Protein AF-A0A951XDS5-F1 (afdb_monomer_lite)

Structure (mmCIF, N/CA/C/O backbone):
data_AF-A0A951XDS5-F1
#
_entry.id   AF-A0A951XDS5-F1
#
loop_
_atom_site.group_PDB
_atom_site.id
_atom_site.type_symbol
_atom_site.label_atom_id
_atom_site.label_alt_id
_atom_site.label_comp_id
_atom_site.label_asym_id
_atom_site.label_entity_id
_atom_site.label_seq_id
_atom_site.pdbx_PDB_ins_code
_atom_site.Cartn_x
_atom_site.Cartn_y
_atom_site.Cartn_z
_atom_site.occupancy
_atom_site.B_iso_or_equiv
_atom_site.auth_seq_id
_atom_site.auth_comp_id
_atom_site.auth_asym_id
_atom_site.auth_atom_id
_atom_site.pdbx_PDB_model_num
ATOM 1 N N . LYS A 1 1 ? 7.121 -29.471 -2.967 1.00 62.72 1 LYS A N 1
ATOM 2 C CA . LYS A 1 1 ? 6.133 -29.014 -3.973 1.00 62.72 1 LYS A CA 1
ATOM 3 C C . LYS A 1 1 ? 5.813 -30.181 -4.904 1.00 62.72 1 LYS A C 1
ATOM 5 O O . LYS A 1 1 ? 6.744 -30.885 -5.277 1.00 62.72 1 LYS A O 1
ATOM 10 N N . LYS A 1 2 ? 4.542 -30.448 -5.220 1.00 68.50 2 LYS A N 1
ATOM 11 C CA . LYS A 1 2 ? 4.150 -31.435 -6.241 1.00 68.50 2 LYS A CA 1
ATOM 12 C C . LYS A 1 2 ? 3.128 -30.776 -7.158 1.00 68.50 2 LYS A C 1
ATOM 14 O O . LYS A 1 2 ? 2.185 -30.179 -6.653 1.00 68.50 2 LYS A O 1
ATOM 19 N N . ILE A 1 3 ? 3.347 -30.863 -8.464 1.00 69.12 3 ILE A N 1
ATOM 20 C CA . ILE A 1 3 ? 2.417 -30.371 -9.483 1.00 69.12 3 ILE A CA 1
ATOM 21 C C . ILE A 1 3 ? 1.592 -31.568 -9.952 1.00 69.12 3 ILE A C 1
ATOM 23 O O . ILE A 1 3 ? 2.131 -32.660 -10.145 1.00 69.12 3 ILE A O 1
ATOM 27 N N . GLN A 1 4 ? 0.289 -31.367 -10.095 1.00 75.44 4 GLN A N 1
ATOM 28 C CA . GLN A 1 4 ? -0.625 -32.335 -10.683 1.00 75.44 4 GLN A CA 1
ATOM 29 C C . GLN A 1 4 ? -1.097 -31.795 -12.033 1.00 75.44 4 GLN A C 1
ATOM 31 O O . GLN A 1 4 ? -1.441 -30.621 -12.134 1.00 75.44 4 GLN A O 1
ATOM 36 N N . HIS A 1 5 ? -1.135 -32.652 -13.051 1.00 74.00 5 HIS A N 1
ATOM 37 C CA . HIS A 1 5 ? -1.707 -32.336 -14.356 1.00 74.00 5 HIS A CA 1
ATOM 38 C C . HIS A 1 5 ? -2.723 -33.417 -14.715 1.00 74.00 5 HIS A C 1
ATOM 40 O O . HIS A 1 5 ? -2.427 -34.601 -14.584 1.00 74.00 5 HIS A O 1
ATOM 46 N N . THR A 1 6 ? -3.908 -33.036 -15.186 1.00 74.25 6 THR A N 1
ATOM 47 C CA . THR A 1 6 ? -5.009 -33.979 -15.457 1.00 74.25 6 THR A CA 1
ATOM 48 C C . THR A 1 6 ? -4.661 -35.043 -16.501 1.00 74.25 6 THR A C 1
ATOM 50 O O . THR A 1 6 ? -5.241 -36.127 -16.479 1.00 74.25 6 THR A O 1
ATOM 53 N N . GLU A 1 7 ? -3.693 -34.760 -17.372 1.00 72.00 7 GLU A N 1
ATOM 54 C CA . GLU A 1 7 ? -3.224 -35.668 -18.429 1.00 72.00 7 GLU A CA 1
ATOM 55 C C . GLU A 1 7 ? -1.904 -36.407 -18.109 1.00 72.00 7 GLU A C 1
ATOM 57 O O . GLU A 1 7 ? -1.454 -37.214 -18.922 1.00 72.00 7 GLU A O 1
ATOM 62 N N . VAL A 1 8 ? -1.262 -36.163 -16.953 1.00 66.81 8 VAL A N 1
ATOM 63 C CA . VAL A 1 8 ? 0.070 -36.723 -16.616 1.00 66.81 8 VAL A CA 1
ATOM 64 C C . VAL A 1 8 ? 0.101 -37.268 -15.170 1.00 66.81 8 VAL A C 1
ATOM 66 O O . VAL A 1 8 ? -0.601 -36.783 -14.290 1.00 66.81 8 VAL A O 1
ATOM 69 N N . GLU A 1 9 ? 0.914 -38.296 -14.889 1.00 60.03 9 GLU A N 1
ATOM 70 C CA . GLU A 1 9 ? 1.200 -38.808 -13.525 1.00 60.03 9 GLU A CA 1
ATOM 71 C C . GLU A 1 9 ? 0.003 -39.339 -12.695 1.00 60.03 9 GLU A C 1
ATOM 73 O O . GLU A 1 9 ? -0.007 -39.262 -11.463 1.00 60.03 9 GLU A O 1
ATOM 78 N N . SER A 1 10 ? -1.013 -39.934 -13.335 1.00 66.69 10 SER A N 1
ATOM 79 C CA . SER A 1 10 ? -2.149 -40.609 -12.661 1.00 66.69 10 SER A CA 1
ATOM 80 C C . SER A 1 10 ? -2.890 -39.766 -11.602 1.00 66.69 10 SER A C 1
ATOM 82 O O . SER A 1 10 ? -3.563 -40.332 -10.741 1.00 66.69 10 SER A O 1
ATOM 84 N N . ASN A 1 11 ? -2.770 -38.431 -11.633 1.00 65.12 11 ASN A N 1
ATOM 85 C CA . ASN A 1 11 ? -3.372 -37.515 -10.655 1.00 65.12 11 ASN A CA 1
ATOM 86 C C . ASN A 1 11 ? -3.005 -37.776 -9.174 1.00 65.12 11 ASN A C 1
ATOM 88 O O . ASN A 1 11 ? -3.747 -37.398 -8.267 1.00 65.12 11 ASN A O 1
ATOM 92 N N . ALA A 1 12 ? -1.873 -38.425 -8.884 1.00 70.56 12 ALA A N 1
ATOM 93 C CA . ALA A 1 12 ? -1.546 -38.798 -7.507 1.00 70.56 12 ALA A CA 1
ATOM 94 C C . ALA A 1 12 ? -0.953 -37.619 -6.708 1.00 70.56 12 ALA A C 1
ATOM 96 O O . ALA A 1 12 ? 0.205 -37.251 -6.912 1.00 70.56 12 ALA A O 1
ATOM 97 N N . LEU A 1 13 ? -1.683 -37.079 -5.729 1.00 74.19 13 LEU A N 1
ATOM 98 C CA . LEU A 1 13 ? -1.154 -36.166 -4.702 1.00 74.19 13 LEU A CA 1
ATOM 99 C C . LEU A 1 13 ? -0.775 -36.921 -3.413 1.00 74.19 13 LEU A C 1
ATOM 101 O O . LEU A 1 13 ? -1.291 -38.014 -3.168 1.00 74.19 13 LEU A O 1
ATOM 105 N N . PRO A 1 14 ? 0.149 -36.387 -2.586 1.00 79.75 14 PRO A N 1
ATOM 106 C CA . PRO A 1 14 ? 0.391 -36.933 -1.254 1.00 79.75 14 PRO A CA 1
ATOM 107 C C . PRO A 1 14 ? -0.888 -36.875 -0.396 1.00 79.75 14 PRO A C 1
ATOM 109 O O . PRO A 1 14 ? -1.769 -36.062 -0.660 1.00 79.75 14 PRO A O 1
ATOM 112 N N . PRO A 1 15 ? -0.998 -37.701 0.658 1.00 77.75 15 PRO A N 1
ATOM 113 C CA . PRO A 1 15 ? -2.200 -37.761 1.494 1.00 77.75 15 PRO A CA 1
ATOM 114 C C . PRO A 1 15 ? -2.493 -36.464 2.267 1.00 77.75 15 PRO A C 1
ATOM 116 O O . PRO A 1 15 ? -3.627 -36.258 2.687 1.00 77.75 15 PRO A O 1
ATOM 119 N N . ALA A 1 16 ? -1.495 -35.593 2.447 1.00 81.44 16 ALA A N 1
ATOM 120 C CA . ALA A 1 16 ? -1.652 -34.258 3.012 1.00 81.44 16 ALA A CA 1
ATOM 121 C C . ALA A 1 16 ? -0.987 -33.231 2.089 1.00 81.44 16 ALA A C 1
ATOM 123 O O . ALA A 1 16 ? 0.190 -33.366 1.744 1.00 81.44 16 ALA A O 1
ATOM 124 N N . TYR A 1 17 ? -1.751 -32.219 1.690 1.00 82.94 17 TYR A N 1
ATOM 125 C CA . TYR A 1 17 ? -1.301 -31.096 0.876 1.00 82.94 17 TYR A CA 1
ATOM 126 C C . TYR A 1 17 ? -2.189 -29.876 1.144 1.00 82.94 17 TYR A C 1
ATOM 128 O O . TYR A 1 17 ? -3.324 -30.018 1.596 1.00 82.94 17 TYR A O 1
ATOM 136 N N . THR A 1 18 ? -1.668 -28.695 0.821 1.00 85.06 18 THR A N 1
ATOM 137 C CA . THR A 1 18 ? -2.432 -27.446 0.738 1.00 85.06 18 THR A CA 1
ATOM 138 C C . THR A 1 18 ? -2.433 -27.000 -0.715 1.00 85.06 18 THR A C 1
ATOM 140 O O . THR A 1 18 ? -1.373 -26.954 -1.343 1.00 85.06 18 THR A O 1
ATOM 143 N N . THR A 1 19 ? -3.605 -26.682 -1.257 1.00 88.69 19 THR A N 1
ATOM 144 C CA . THR A 1 19 ? -3.716 -26.129 -2.608 1.00 88.69 19 THR A CA 1
ATOM 145 C C . THR A 1 19 ? -3.345 -24.651 -2.596 1.00 88.69 19 THR A C 1
ATOM 147 O O . THR A 1 19 ? -4.072 -23.833 -2.037 1.00 88.69 19 THR A O 1
ATOM 150 N N . VAL A 1 20 ? -2.226 -24.327 -3.241 1.00 91.75 20 VAL A N 1
ATOM 151 C CA . VAL A 1 20 ? -1.758 -22.949 -3.448 1.00 91.75 20 VAL A CA 1
ATOM 152 C C . VAL A 1 20 ? -2.504 -22.311 -4.622 1.00 91.75 20 VAL A C 1
ATOM 154 O O . VAL A 1 20 ? -3.075 -21.229 -4.483 1.00 91.75 20 VAL A O 1
ATOM 157 N N . SER A 1 21 ? -2.560 -23.011 -5.757 1.00 93.00 21 SER A N 1
ATOM 158 C CA . SER A 1 21 ? -3.303 -22.592 -6.942 1.00 93.00 21 SER A CA 1
ATOM 159 C C . SER A 1 21 ? -3.848 -23.772 -7.743 1.00 93.00 21 SER A C 1
ATOM 161 O O . SER A 1 21 ? -3.335 -24.889 -7.672 1.00 93.00 21 SER A O 1
ATOM 163 N N . GLU A 1 22 ? -4.905 -23.507 -8.506 1.00 92.44 22 GLU A N 1
ATOM 164 C CA . GLU A 1 22 ? -5.420 -24.378 -9.564 1.00 92.44 22 GLU A CA 1
ATOM 165 C C . GLU A 1 22 ? -5.560 -23.551 -10.841 1.00 92.44 22 GLU A C 1
ATOM 167 O O . GLU A 1 22 ? -6.181 -22.485 -10.816 1.00 92.44 22 GLU A O 1
ATOM 172 N N . ASN A 1 23 ? -4.994 -24.057 -11.936 1.00 92.56 23 ASN A N 1
ATOM 173 C CA . ASN A 1 23 ? -4.964 -23.399 -13.237 1.00 92.56 23 ASN A CA 1
ATOM 174 C C . ASN A 1 23 ? -5.759 -24.219 -14.259 1.00 92.56 23 ASN A C 1
ATOM 176 O O . ASN A 1 23 ? -5.598 -25.436 -14.354 1.00 92.56 23 ASN A O 1
ATOM 180 N N . GLU A 1 24 ? -6.564 -23.535 -15.060 1.00 93.12 24 GLU A N 1
ATOM 181 C CA . GLU A 1 24 ? -7.282 -24.071 -16.211 1.00 93.12 24 GLU A CA 1
ATOM 182 C C . GLU A 1 24 ? -6.789 -23.349 -17.466 1.00 93.12 24 GLU A C 1
ATOM 184 O O . GLU A 1 24 ? -6.635 -22.124 -17.465 1.00 93.12 24 GLU A O 1
ATOM 189 N N . TYR A 1 25 ? -6.550 -24.100 -18.538 1.00 89.56 25 TYR A N 1
ATOM 190 C CA . TYR A 1 25 ? -6.015 -23.585 -19.796 1.00 89.56 25 TYR A CA 1
ATOM 191 C C . TYR A 1 25 ? -7.024 -23.777 -20.928 1.00 89.56 25 TYR A C 1
ATOM 193 O O . TYR A 1 25 ? -7.774 -24.754 -20.948 1.00 89.56 25 TYR A O 1
ATOM 201 N N . ASP A 1 26 ? -7.029 -22.850 -21.883 1.00 88.12 26 ASP A N 1
ATOM 202 C CA . ASP A 1 26 ? -7.839 -22.969 -23.090 1.00 88.12 26 ASP A CA 1
ATOM 203 C C . ASP A 1 26 ? -7.241 -23.974 -24.095 1.00 88.12 26 ASP A C 1
ATOM 205 O O . ASP A 1 26 ? -6.148 -24.514 -23.917 1.00 88.12 26 ASP A O 1
ATOM 209 N N . ALA A 1 27 ? -7.949 -24.212 -25.203 1.00 88.62 27 ALA A N 1
ATOM 210 C CA . ALA A 1 27 ? -7.517 -25.146 -26.247 1.00 88.62 27 ALA A CA 1
ATOM 211 C C . ALA A 1 27 ? -6.203 -24.752 -26.960 1.00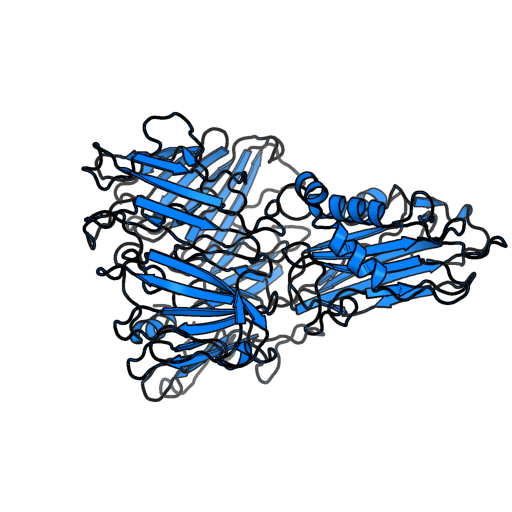 88.62 27 ALA A C 1
ATOM 213 O O . ALA A 1 27 ? -5.670 -25.550 -27.729 1.00 88.62 27 ALA A O 1
ATOM 214 N N . LEU A 1 28 ? -5.696 -23.532 -26.743 1.00 87.12 28 LEU A N 1
ATOM 215 C CA . LEU A 1 28 ? -4.414 -23.045 -27.258 1.00 87.12 28 LEU A CA 1
ATOM 216 C C . LEU A 1 28 ? -3.310 -23.068 -26.185 1.00 87.12 28 LEU A C 1
ATOM 218 O O . LEU A 1 28 ? -2.211 -22.579 -26.442 1.00 87.12 28 LEU A O 1
ATOM 222 N N . GLY A 1 29 ? -3.583 -23.623 -24.998 1.00 86.88 29 GLY A N 1
ATOM 223 C CA . GLY A 1 29 ? -2.634 -23.709 -23.888 1.00 86.88 29 GLY A CA 1
ATOM 224 C C . GLY A 1 29 ? -2.429 -22.389 -23.141 1.00 86.88 29 GLY A C 1
ATOM 225 O O . GLY A 1 29 ? -1.463 -22.257 -22.392 1.00 86.88 29 GLY A O 1
ATOM 226 N N . ARG A 1 30 ? -3.307 -21.398 -23.334 1.00 87.00 30 ARG A N 1
ATOM 227 C CA . ARG A 1 30 ? -3.245 -20.116 -22.615 1.00 87.00 30 ARG A CA 1
ATOM 228 C C . ARG A 1 30 ? -4.033 -20.225 -21.318 1.00 87.00 30 ARG A C 1
ATOM 230 O O . ARG A 1 30 ? -5.071 -20.880 -21.288 1.00 87.00 30 ARG A O 1
ATOM 237 N N . LEU A 1 31 ? -3.557 -19.582 -20.256 1.00 91.69 31 LEU A N 1
ATOM 238 C CA . LEU A 1 31 ? -4.228 -19.607 -18.958 1.00 91.69 31 LEU A CA 1
ATOM 239 C C . LEU A 1 31 ? -5.616 -18.969 -19.066 1.00 91.69 31 LEU A C 1
ATOM 241 O O . LEU A 1 31 ? -5.731 -17.776 -19.295 1.00 91.69 31 LEU A O 1
ATOM 245 N N . GLN A 1 32 ? -6.673 -19.747 -18.881 1.00 93.75 32 GLN A N 1
ATOM 246 C CA . GLN A 1 32 ? -8.052 -19.272 -18.963 1.00 93.75 32 GLN A CA 1
ATOM 247 C C . GLN A 1 32 ? -8.579 -18.841 -17.594 1.00 93.75 32 GLN A C 1
ATOM 249 O O . GLN A 1 32 ? -9.245 -17.811 -17.468 1.00 93.75 32 GLN A O 1
ATOM 254 N N . LYS A 1 33 ? -8.290 -19.633 -16.562 1.00 94.56 33 LYS A N 1
ATOM 255 C CA . LYS A 1 33 ? -8.755 -19.392 -15.199 1.00 94.56 33 LYS A CA 1
ATOM 256 C C . LYS A 1 33 ? -7.715 -19.865 -14.197 1.00 94.56 33 LYS A C 1
ATOM 258 O O . LYS A 1 33 ? -7.054 -20.877 -14.394 1.00 94.56 33 LYS A O 1
ATOM 263 N N . LYS A 1 34 ? -7.592 -19.125 -13.105 1.00 94.50 34 LYS A N 1
ATOM 264 C CA . LYS A 1 34 ? -6.721 -19.429 -11.979 1.00 94.50 34 LYS A CA 1
ATOM 265 C C . LYS A 1 34 ? -7.459 -19.162 -10.684 1.00 94.50 34 LYS A C 1
ATOM 267 O O . LYS A 1 34 ? -8.024 -18.087 -10.499 1.00 94.50 34 LYS A O 1
ATOM 272 N N . THR A 1 35 ? -7.437 -20.120 -9.773 1.00 95.31 35 THR A N 1
ATOM 273 C CA . THR A 1 35 ? -7.906 -19.910 -8.403 1.00 95.31 35 THR A CA 1
ATOM 274 C C . THR A 1 35 ? -6.733 -20.026 -7.450 1.00 95.31 35 THR A C 1
ATOM 276 O O . THR A 1 35 ? -5.891 -20.901 -7.630 1.00 95.31 35 THR A O 1
ATOM 279 N N . VAL A 1 36 ? -6.663 -19.162 -6.440 1.00 94.81 36 VAL A N 1
ATOM 280 C CA . VAL A 1 36 ? -5.570 -19.161 -5.454 1.00 94.81 36 VAL A CA 1
ATOM 281 C C . VAL A 1 36 ? -6.112 -19.246 -4.037 1.00 94.81 36 VAL A C 1
ATOM 283 O O . VAL A 1 36 ? -7.208 -18.754 -3.750 1.00 94.81 36 VAL A O 1
ATOM 286 N N . GLY A 1 37 ? -5.344 -19.902 -3.170 1.00 93.56 37 GLY A N 1
ATOM 287 C CA . GLY A 1 37 ? -5.638 -20.079 -1.752 1.00 93.56 37 GLY A CA 1
ATOM 288 C C . GLY A 1 37 ? -6.956 -20.778 -1.447 1.00 93.56 37 GLY A C 1
ATOM 289 O O . GLY A 1 37 ? -7.668 -21.244 -2.340 1.00 93.56 37 GLY A O 1
ATOM 290 N N . SER A 1 38 ? -7.277 -20.883 -0.164 1.00 93.12 38 SER A N 1
ATOM 291 C CA . SER A 1 38 ? -8.485 -21.546 0.326 1.00 93.12 38 SER A CA 1
ATOM 292 C C . SER A 1 38 ? -9.103 -20.772 1.488 1.00 93.12 38 SER A C 1
ATOM 294 O O . SER A 1 38 ? -8.428 -20.424 2.453 1.00 93.12 38 SER A O 1
ATOM 296 N N . GLN A 1 39 ? -10.408 -20.529 1.427 1.00 92.06 39 GLN A N 1
ATOM 297 C CA . GLN A 1 39 ? -11.138 -19.860 2.499 1.00 92.06 39 GLN A CA 1
ATOM 298 C C . GLN A 1 39 ? -11.295 -20.773 3.720 1.00 92.06 39 GLN A C 1
ATOM 300 O O . GLN A 1 39 ? -11.503 -21.987 3.600 1.00 92.06 39 GLN A O 1
ATOM 305 N N . LYS A 1 40 ? -11.249 -20.160 4.904 1.00 90.56 40 LYS A N 1
ATOM 306 C CA . LYS A 1 40 ? -11.561 -20.803 6.182 1.00 90.56 40 LYS A CA 1
ATOM 307 C C . LYS A 1 40 ? -12.917 -20.340 6.690 1.00 90.56 40 LYS A C 1
ATOM 309 O O . LYS A 1 40 ? -13.318 -19.202 6.461 1.00 90.56 40 LYS A O 1
ATOM 314 N N . ASN A 1 41 ? -13.609 -21.214 7.409 1.00 87.00 41 ASN A N 1
ATOM 315 C CA . ASN A 1 41 ? -14.795 -20.851 8.162 1.00 87.00 41 ASN A CA 1
ATOM 316 C C . ASN A 1 41 ? -14.374 -19.985 9.368 1.00 87.00 41 ASN A C 1
ATOM 318 O O . ASN A 1 41 ? -13.663 -20.489 10.244 1.00 87.00 41 ASN A O 1
ATOM 322 N N . PRO A 1 42 ? -14.828 -18.720 9.458 1.00 81.50 42 PRO A N 1
ATOM 323 C CA . PRO A 1 42 ? -14.412 -17.807 10.525 1.00 81.50 42 PRO A CA 1
ATOM 324 C C . PRO A 1 42 ? -14.768 -18.292 11.938 1.00 81.50 42 PRO A C 1
ATOM 326 O O . PRO A 1 42 ? -14.108 -17.921 12.900 1.00 81.50 42 PRO A O 1
ATOM 329 N N . SER A 1 43 ? -15.791 -19.144 12.083 1.00 82.44 43 SER A N 1
ATOM 330 C CA . SER A 1 43 ? -16.258 -19.619 13.396 1.00 82.44 43 SER A CA 1
ATOM 331 C C . SER A 1 43 ? -15.383 -20.706 14.025 1.00 82.44 43 SER A C 1
ATOM 333 O O . SER A 1 43 ? -15.412 -20.885 15.239 1.00 82.44 43 SER A O 1
ATOM 335 N N . ASN A 1 44 ? -14.632 -21.460 13.218 1.00 88.25 44 ASN A N 1
ATOM 336 C CA . ASN A 1 44 ? -13.851 -22.604 13.701 1.00 88.25 44 ASN A CA 1
ATOM 337 C C . ASN A 1 44 ? -12.441 -22.701 13.095 1.00 88.25 44 ASN A C 1
ATOM 339 O O . ASN A 1 44 ? -11.711 -23.638 13.409 1.00 88.25 44 ASN A O 1
ATOM 343 N N . ASN A 1 45 ? -12.064 -21.752 12.233 1.00 87.69 45 ASN A N 1
ATOM 344 C CA . ASN A 1 45 ? -10.757 -21.654 11.586 1.00 87.69 45 ASN A CA 1
ATOM 345 C C . ASN A 1 45 ? -10.352 -22.908 10.778 1.00 87.69 45 ASN A C 1
ATOM 347 O O . ASN A 1 45 ? -9.168 -23.216 10.635 1.00 87.69 45 ASN A O 1
ATOM 351 N N . THR A 1 46 ? -11.331 -23.641 10.237 1.00 91.06 46 THR A N 1
ATOM 352 C CA . THR A 1 46 ? -11.099 -24.804 9.359 1.00 91.06 46 THR A CA 1
ATOM 353 C C . THR A 1 46 ? -11.389 -24.463 7.901 1.00 91.06 46 THR A C 1
ATOM 355 O O . THR A 1 46 ? -12.271 -23.655 7.617 1.00 91.06 46 THR A O 1
ATOM 358 N N . TYR A 1 47 ? -10.658 -25.070 6.964 1.00 91.56 47 TYR A N 1
ATOM 359 C CA . TYR A 1 47 ? -10.920 -24.903 5.532 1.00 91.56 47 TYR A CA 1
ATOM 360 C C . TYR A 1 47 ? -12.272 -25.506 5.135 1.00 91.56 47 TYR A C 1
ATOM 362 O O . TYR A 1 47 ? -12.655 -26.572 5.626 1.00 91.56 47 TYR A O 1
ATOM 370 N N . TYR A 1 48 ? -12.982 -24.848 4.217 1.00 91.44 48 TYR A N 1
ATOM 371 C CA . TYR A 1 48 ? -14.210 -25.405 3.649 1.00 91.44 48 TYR A CA 1
ATOM 372 C C . TYR A 1 48 ? -13.931 -26.690 2.849 1.00 91.44 48 TYR A C 1
ATOM 374 O O . TYR A 1 48 ? -12.911 -26.808 2.169 1.00 91.44 48 TYR A O 1
ATOM 382 N N . ASN A 1 49 ? -14.865 -27.646 2.918 1.00 89.75 49 ASN A N 1
ATOM 383 C CA . ASN A 1 49 ? -14.862 -28.870 2.117 1.00 89.75 49 ASN A CA 1
ATOM 384 C C . ASN A 1 49 ? -16.239 -29.040 1.436 1.00 89.75 49 ASN A C 1
ATOM 386 O O . ASN A 1 49 ? -17.228 -29.218 2.156 1.00 89.75 49 ASN A O 1
ATOM 390 N N . PRO A 1 50 ? -16.337 -28.981 0.091 1.00 91.25 50 PRO A N 1
ATOM 391 C CA . PRO A 1 50 ? -15.241 -28.832 -0.879 1.00 91.25 50 PRO A CA 1
ATOM 392 C C . PRO A 1 50 ? -14.520 -27.477 -0.780 1.00 91.25 50 PRO A C 1
ATOM 394 O O . PRO A 1 50 ? -15.072 -26.519 -0.237 1.00 91.25 50 PRO A O 1
ATOM 397 N N . ARG A 1 51 ? -13.281 -27.415 -1.297 1.00 91.38 51 ARG A N 1
ATOM 398 C CA . ARG A 1 51 ? -12.441 -26.204 -1.294 1.00 91.38 51 ARG A CA 1
ATOM 399 C C . ARG A 1 51 ? -13.210 -25.021 -1.884 1.00 91.38 51 ARG A C 1
ATOM 401 O O . ARG A 1 51 ? -13.745 -25.111 -2.986 1.00 91.38 51 ARG A O 1
ATOM 408 N N . GLN A 1 52 ? -13.194 -23.900 -1.169 1.00 92.81 52 GLN A N 1
ATOM 409 C CA . GLN A 1 52 ? -13.614 -22.601 -1.688 1.00 92.81 52 GLN A CA 1
ATOM 410 C C . GLN A 1 52 ? -12.367 -21.737 -1.879 1.00 92.81 52 GLN A C 1
ATOM 412 O O . GLN A 1 52 ? -11.654 -21.517 -0.897 1.00 92.81 52 GLN A O 1
ATOM 417 N N . PRO A 1 53 ? -12.046 -21.294 -3.106 1.00 94.12 53 PRO A N 1
ATOM 418 C CA . PRO A 1 53 ? -10.832 -20.528 -3.342 1.00 94.12 53 PRO A CA 1
ATOM 419 C C . PRO A 1 53 ? -10.908 -19.153 -2.682 1.00 94.12 53 PRO A C 1
ATOM 421 O O . PRO A 1 53 ? -11.981 -18.555 -2.600 1.00 94.12 53 PRO A O 1
ATOM 424 N N . LEU A 1 54 ? -9.762 -18.639 -2.232 1.00 93.12 54 LEU A N 1
ATOM 425 C CA . LEU A 1 54 ? -9.690 -17.293 -1.664 1.00 93.12 54 LEU A CA 1
ATOM 426 C C . LEU A 1 54 ? -9.964 -16.233 -2.736 1.00 93.12 54 LEU A C 1
ATOM 428 O O . LEU A 1 54 ? -10.655 -15.257 -2.467 1.00 93.12 54 LEU A O 1
ATOM 432 N N . GLN A 1 55 ? -9.451 -16.460 -3.947 1.00 93.31 55 GLN A N 1
ATOM 433 C CA . GLN A 1 55 ? -9.549 -15.543 -5.078 1.00 93.31 55 GLN A CA 1
ATOM 434 C C . GLN A 1 55 ? -9.628 -16.310 -6.400 1.00 93.31 55 GLN A C 1
ATOM 436 O O . GLN A 1 55 ? -8.967 -17.337 -6.581 1.00 93.31 55 GLN A O 1
ATOM 441 N N . GLU A 1 56 ? -10.386 -15.761 -7.347 1.00 94.12 56 GLU A N 1
ATOM 442 C CA . GLU A 1 56 ? -10.474 -16.221 -8.733 1.00 94.12 56 GLU A CA 1
ATOM 443 C C . GLU A 1 56 ? -9.933 -15.165 -9.716 1.00 94.12 56 GLU A C 1
ATOM 445 O O . GLU A 1 56 ? -10.103 -13.959 -9.531 1.00 94.12 56 GLU A O 1
ATOM 450 N N . GLN A 1 57 ? -9.254 -15.629 -10.764 1.00 94.75 57 GLN A N 1
ATOM 451 C CA . GLN A 1 57 ? -8.691 -14.831 -11.850 1.00 94.75 57 GLN A CA 1
ATOM 452 C C . GLN A 1 57 ? -9.081 -15.474 -13.183 1.00 94.75 57 GLN A C 1
ATOM 454 O O . GLN A 1 57 ? -8.652 -16.587 -13.473 1.00 94.75 57 GLN A O 1
ATOM 459 N N . VAL A 1 58 ? -9.908 -14.797 -13.976 1.00 94.56 58 VAL A N 1
ATOM 460 C CA . VAL A 1 58 ? -10.360 -15.257 -15.300 1.00 94.56 58 VAL A CA 1
ATOM 461 C C . VAL A 1 58 ? -9.784 -14.344 -16.370 1.00 94.56 58 VAL A C 1
ATOM 463 O O . VAL A 1 58 ? -9.862 -13.125 -16.224 1.00 94.56 58 VAL A O 1
ATOM 466 N N . TYR A 1 59 ? -9.236 -14.927 -17.432 1.00 95.19 59 TYR A N 1
ATOM 467 C CA . TYR A 1 59 ? -8.491 -14.216 -18.466 1.00 95.19 59 TYR A CA 1
ATOM 468 C C . TYR A 1 59 ? -9.124 -14.393 -19.844 1.00 95.19 59 TYR A C 1
ATOM 470 O O . TYR A 1 59 ? -9.596 -15.474 -20.201 1.00 95.19 59 TYR A O 1
ATOM 478 N N . GLU A 1 60 ? -9.065 -13.339 -20.654 1.00 93.88 60 GLU A N 1
ATOM 479 C CA . GLU A 1 60 ? -9.409 -13.397 -22.075 1.00 93.88 60 GLU A CA 1
ATOM 480 C C . GLU A 1 60 ? -8.286 -12.790 -22.916 1.00 93.88 60 GLU A C 1
ATOM 482 O O . GLU A 1 60 ? -7.582 -11.878 -22.482 1.00 93.88 60 GLU A O 1
ATOM 487 N N . TYR A 1 61 ? -8.152 -13.270 -24.151 1.00 92.50 61 TYR A N 1
ATOM 488 C CA . TYR A 1 61 ? -7.081 -12.884 -25.067 1.00 92.50 61 TYR A CA 1
ATOM 489 C C . TYR A 1 61 ? -7.637 -12.556 -26.450 1.00 92.50 61 TYR A C 1
ATOM 491 O O . TYR A 1 61 ? -8.644 -13.126 -26.878 1.00 92.50 61 TYR A O 1
ATOM 499 N N . ASN A 1 62 ? -6.943 -11.697 -27.194 1.00 88.75 62 ASN A N 1
ATOM 500 C CA . ASN A 1 62 ? -7.257 -11.466 -28.599 1.00 88.75 62 ASN A CA 1
ATOM 501 C C . ASN A 1 62 ? -6.715 -12.598 -29.496 1.00 88.75 62 ASN A C 1
ATOM 503 O O . ASN A 1 62 ? -6.053 -13.541 -29.048 1.00 88.75 62 ASN A O 1
ATOM 507 N N . ILE A 1 63 ? -6.981 -12.498 -30.802 1.00 87.88 63 ILE A N 1
ATOM 508 C CA . ILE A 1 63 ? -6.561 -13.503 -31.795 1.00 87.88 63 ILE A CA 1
ATOM 509 C C . ILE A 1 63 ? -5.036 -13.609 -31.968 1.00 87.88 63 ILE A C 1
ATOM 511 O O . ILE A 1 63 ? -4.559 -14.600 -32.511 1.00 87.88 63 ILE A O 1
ATOM 515 N N . ARG A 1 64 ? -4.270 -12.604 -31.519 1.00 85.75 64 ARG A N 1
ATOM 516 C CA . ARG A 1 64 ? -2.797 -12.604 -31.507 1.00 85.75 64 ARG A CA 1
ATOM 517 C C . ARG A 1 64 ? -2.222 -13.159 -30.200 1.00 85.75 64 ARG A C 1
ATOM 519 O O . ARG A 1 64 ? -1.007 -13.234 -30.054 1.00 85.75 64 ARG A O 1
ATOM 526 N N . GLY A 1 65 ? -3.082 -13.542 -29.255 1.00 86.38 65 GLY A N 1
ATOM 527 C CA . GLY A 1 65 ? -2.687 -14.030 -27.939 1.00 86.38 65 GLY A CA 1
ATOM 528 C C . GLY A 1 65 ? -2.368 -12.931 -26.927 1.00 86.38 65 GLY A C 1
ATOM 529 O O . GLY A 1 65 ? -1.933 -13.261 -25.832 1.00 86.38 65 GLY A O 1
ATOM 530 N N . TRP A 1 66 ? -2.583 -11.651 -27.238 1.00 88.31 66 TRP A N 1
ATOM 531 C CA . TRP A 1 66 ? -2.418 -10.580 -26.250 1.00 88.31 66 TRP A CA 1
ATOM 532 C C . TRP A 1 66 ? -3.557 -10.611 -25.239 1.00 88.31 66 TRP A C 1
ATOM 534 O O . TRP A 1 66 ? -4.707 -10.853 -25.616 1.00 88.31 66 TRP A O 1
ATOM 544 N N . LEU A 1 67 ? -3.236 -10.382 -23.966 1.00 92.50 67 LEU A N 1
ATOM 545 C CA . LEU A 1 67 ? -4.226 -10.343 -22.897 1.00 92.50 67 LEU A CA 1
ATOM 546 C C . LEU A 1 67 ? -5.155 -9.150 -23.087 1.00 92.50 67 LEU A C 1
ATOM 548 O O . LEU A 1 67 ? -4.693 -8.031 -23.246 1.00 92.50 67 LEU A O 1
ATOM 552 N N . LEU A 1 68 ? -6.460 -9.384 -23.038 1.00 93.81 68 LEU A N 1
ATOM 553 C CA . LEU A 1 68 ? -7.467 -8.328 -23.087 1.00 93.81 68 LEU A CA 1
ATOM 554 C C . LEU A 1 68 ? -7.946 -7.943 -21.694 1.00 93.81 68 LEU A C 1
ATOM 556 O O . LEU A 1 68 ? -8.252 -6.779 -21.461 1.00 93.81 68 LEU A O 1
ATOM 560 N N . ASN A 1 69 ? -8.056 -8.901 -20.772 1.00 95.31 69 ASN A N 1
ATOM 561 C CA . ASN A 1 69 ? -8.534 -8.615 -19.425 1.00 95.31 69 ASN A CA 1
ATOM 562 C C . ASN A 1 69 ? -8.198 -9.699 -18.405 1.00 95.31 69 ASN A C 1
ATOM 564 O O . ASN A 1 69 ? -7.937 -10.848 -18.751 1.00 95.31 69 ASN A O 1
ATOM 568 N N . MET A 1 70 ? -8.294 -9.295 -17.141 1.00 95.19 70 MET A N 1
ATOM 569 C CA . MET A 1 70 ? -8.432 -10.150 -15.974 1.00 95.19 70 MET A CA 1
ATOM 570 C C . MET A 1 70 ? -9.728 -9.764 -15.251 1.00 95.19 70 MET A C 1
ATOM 572 O O . MET A 1 70 ? -9.952 -8.589 -14.957 1.00 95.19 70 MET A O 1
ATOM 576 N N . ASN A 1 71 ? -10.562 -10.747 -14.908 1.00 95.12 71 ASN A N 1
ATOM 577 C CA . ASN A 1 71 ? -11.776 -10.567 -14.106 1.00 95.12 71 ASN A CA 1
ATOM 578 C C . ASN A 1 71 ? -12.736 -9.507 -14.670 1.00 95.12 71 ASN A C 1
ATOM 580 O O . ASN A 1 71 ? -13.288 -8.697 -13.923 1.00 95.12 71 ASN A O 1
ATOM 584 N N . LYS A 1 72 ? -12.960 -9.497 -15.989 1.00 92.81 72 LYS A N 1
ATOM 585 C CA . LYS A 1 72 ? -13.829 -8.518 -16.670 1.00 92.81 72 LYS A CA 1
ATOM 586 C C . LYS A 1 72 ? -15.210 -8.352 -16.031 1.00 92.81 72 LYS A C 1
ATOM 588 O O . LYS A 1 72 ? -15.717 -7.238 -15.935 1.00 92.81 72 LYS A O 1
ATOM 593 N N . GLY A 1 73 ? -15.813 -9.442 -15.549 1.00 89.56 73 GLY A N 1
ATOM 594 C CA . GLY A 1 73 ? -17.122 -9.409 -14.888 1.00 89.56 73 GLY A CA 1
ATOM 595 C C . GLY A 1 73 ? -17.175 -8.483 -13.666 1.00 89.56 73 GLY A C 1
ATOM 596 O O . GLY A 1 73 ? -18.178 -7.794 -13.476 1.00 89.56 73 GLY A O 1
ATOM 597 N N . TYR A 1 74 ? -16.095 -8.406 -12.884 1.00 93.50 74 TYR A N 1
ATOM 598 C CA . TYR A 1 74 ? -16.014 -7.569 -11.684 1.00 93.50 74 TYR A CA 1
ATOM 599 C C . TYR A 1 74 ? -15.870 -6.067 -11.983 1.00 93.50 74 TYR A C 1
ATOM 601 O O . TYR A 1 74 ? -16.244 -5.235 -11.152 1.00 93.50 74 TYR A O 1
ATOM 609 N N . MET A 1 75 ? -15.436 -5.693 -13.191 1.00 92.81 75 MET A N 1
ATOM 610 C CA . MET A 1 75 ? -15.330 -4.286 -13.594 1.00 92.81 75 MET A CA 1
ATOM 611 C C . MET A 1 75 ? -16.668 -3.541 -13.465 1.00 92.81 75 MET A C 1
ATOM 613 O O . MET A 1 75 ? -16.728 -2.417 -12.957 1.00 92.81 75 MET A O 1
ATOM 617 N N . SER A 1 76 ? -17.752 -4.200 -13.885 1.00 86.00 76 SER A N 1
ATOM 618 C CA . SER A 1 76 ? -19.099 -3.619 -13.958 1.00 86.00 76 SER A CA 1
ATOM 619 C C . SER A 1 76 ? -20.082 -4.170 -12.917 1.00 86.00 76 SER A C 1
ATOM 621 O O . SER A 1 76 ? -21.153 -3.595 -12.741 1.00 86.00 76 SER A O 1
ATOM 623 N N . ASN A 1 77 ? -19.748 -5.263 -12.221 1.00 81.81 77 ASN A N 1
ATOM 624 C CA . ASN A 1 77 ? -20.643 -5.921 -11.263 1.00 81.81 77 ASN A CA 1
ATOM 625 C C . ASN A 1 77 ? -20.085 -5.923 -9.833 1.00 81.81 77 ASN A C 1
ATOM 627 O O . ASN A 1 77 ? -18.947 -5.522 -9.573 1.00 81.81 77 ASN A O 1
ATOM 631 N N . ALA A 1 78 ? -20.915 -6.379 -8.893 1.00 76.12 78 ALA A N 1
ATOM 632 C CA . ALA A 1 78 ? -20.488 -6.656 -7.529 1.00 76.12 78 ALA A CA 1
ATOM 633 C C . ALA A 1 78 ? -19.511 -7.840 -7.486 1.00 76.12 78 ALA A C 1
ATOM 635 O O . ALA A 1 78 ? -19.601 -8.771 -8.288 1.00 76.12 78 ALA A O 1
ATOM 636 N N . ASN A 1 79 ? -18.595 -7.790 -6.524 1.00 77.19 79 ASN A N 1
ATOM 637 C CA . ASN A 1 79 ? -17.621 -8.839 -6.281 1.00 77.19 79 ASN A CA 1
ATOM 638 C C . ASN A 1 79 ? -18.295 -10.141 -5.796 1.00 77.19 79 ASN A C 1
ATOM 640 O O . ASN A 1 79 ? -19.113 -10.106 -4.876 1.00 77.19 79 ASN A O 1
ATOM 644 N N . THR A 1 80 ? -17.922 -11.287 -6.373 1.00 70.50 80 THR A N 1
ATOM 645 C CA . THR A 1 80 ? -18.275 -12.624 -5.864 1.00 70.50 80 THR A CA 1
ATOM 646 C C . THR A 1 80 ? -17.111 -13.361 -5.184 1.00 70.50 80 THR A C 1
ATOM 648 O O . THR A 1 80 ? -17.377 -14.198 -4.327 1.00 70.50 80 THR A O 1
ATOM 651 N N . ASN A 1 81 ? -15.856 -13.077 -5.567 1.00 82.88 81 ASN A N 1
ATOM 652 C CA . ASN A 1 81 ? -14.594 -13.719 -5.130 1.00 82.88 81 ASN A CA 1
ATOM 653 C C . ASN A 1 81 ? -13.354 -13.198 -5.922 1.00 82.88 81 ASN A C 1
ATOM 655 O O . ASN A 1 81 ? -12.452 -13.967 -6.256 1.00 82.88 81 ASN A O 1
ATOM 659 N N . GLN A 1 82 ? -13.352 -11.918 -6.300 1.00 92.44 82 GLN A N 1
ATOM 660 C CA . GLN A 1 82 ? -12.407 -11.226 -7.182 1.00 92.44 82 GLN A CA 1
ATOM 661 C C . GLN A 1 82 ? -11.955 -9.895 -6.547 1.00 92.44 82 GLN A C 1
ATOM 663 O O . GLN A 1 82 ? -12.742 -8.964 -6.442 1.00 92.44 82 GLN A O 1
ATOM 668 N N . TYR A 1 83 ? -10.690 -9.762 -6.143 1.00 94.88 83 TYR A N 1
ATOM 669 C CA . TYR A 1 83 ? -10.173 -8.547 -5.482 1.00 94.88 83 TYR A CA 1
ATOM 670 C C . TYR A 1 83 ? -9.613 -7.479 -6.434 1.00 94.88 83 TYR A C 1
ATOM 672 O O . TYR A 1 83 ? -9.436 -6.326 -6.039 1.00 94.88 83 TYR A O 1
ATOM 680 N N . PHE A 1 84 ? -9.343 -7.846 -7.688 1.00 96.56 84 PHE A N 1
ATOM 681 C CA . PHE A 1 84 ? -8.803 -6.964 -8.721 1.00 96.56 84 PHE A CA 1
ATOM 682 C C . PHE A 1 84 ? -9.358 -7.347 -10.098 1.00 96.56 84 PHE A C 1
ATOM 684 O O . PHE A 1 84 ? -9.553 -8.533 -10.385 1.00 96.56 84 PHE A O 1
ATOM 691 N N . SER A 1 85 ? -9.621 -6.340 -10.928 1.00 96.75 85 SER A N 1
ATOM 692 C CA . SER A 1 85 ? -10.049 -6.457 -12.322 1.00 96.75 85 SER A CA 1
ATOM 693 C C . SER A 1 85 ? -9.287 -5.459 -13.183 1.00 96.75 85 SER A C 1
ATOM 695 O O . SER A 1 85 ? -8.994 -4.345 -12.739 1.00 96.75 85 SER A O 1
ATOM 697 N N . MET A 1 86 ? -8.987 -5.858 -14.415 1.00 97.25 86 MET A N 1
ATOM 698 C CA . MET A 1 86 ? -8.259 -5.052 -15.385 1.00 97.25 86 MET A CA 1
ATOM 699 C C . MET A 1 86 ? -8.726 -5.357 -16.806 1.00 97.25 86 MET A C 1
ATOM 701 O O . MET A 1 86 ? -8.907 -6.519 -17.156 1.00 97.25 86 MET A O 1
ATOM 705 N N . GLU A 1 87 ? -8.834 -4.330 -17.642 1.00 97.50 87 GLU A N 1
ATOM 706 C CA . GLU A 1 87 ? -9.030 -4.438 -19.088 1.00 97.50 87 GLU A CA 1
ATOM 707 C C . GLU A 1 87 ? -7.965 -3.606 -19.813 1.00 97.50 87 GLU A C 1
ATOM 709 O O . GLU A 1 87 ? -7.754 -2.440 -19.475 1.00 97.50 87 GLU A O 1
ATOM 714 N N . LEU A 1 88 ? -7.291 -4.210 -20.793 1.00 96.44 88 LEU A N 1
ATOM 715 C CA . LEU A 1 88 ? -6.235 -3.601 -21.599 1.00 96.44 88 LEU A CA 1
ATOM 716 C C . LEU A 1 88 ? -6.772 -3.225 -22.981 1.00 96.44 88 LEU A C 1
ATOM 718 O O . LEU A 1 88 ? -7.417 -4.029 -23.658 1.00 96.44 88 LEU A O 1
ATOM 722 N N . GLY A 1 89 ? -6.479 -2.000 -23.405 1.00 94.88 89 GLY A N 1
ATOM 723 C CA . GLY A 1 89 ? -6.863 -1.478 -24.707 1.00 94.88 89 GLY A CA 1
ATOM 724 C C . GLY A 1 89 ? -5.880 -1.862 -25.807 1.00 94.88 89 GLY A C 1
ATOM 725 O O . GLY A 1 89 ? -4.683 -1.604 -25.692 1.00 94.88 89 GLY A O 1
ATOM 726 N N . TYR A 1 90 ? -6.414 -2.438 -26.883 1.00 93.38 90 TYR A N 1
ATOM 727 C CA . TYR A 1 90 ? -5.725 -2.656 -28.158 1.00 93.38 90 TYR A CA 1
ATOM 728 C C . TYR A 1 90 ? -6.693 -2.349 -29.303 1.00 93.38 90 TYR A C 1
ATOM 730 O O . TYR A 1 90 ? -6.827 -1.203 -29.695 1.00 93.38 90 TYR A O 1
ATOM 738 N N . ASP A 1 91 ? -7.416 -3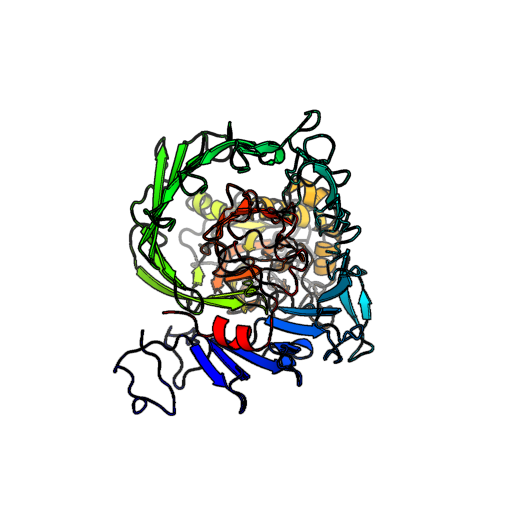.360 -29.790 1.00 89.06 91 ASP A N 1
ATOM 739 C CA . ASP A 1 91 ? -8.376 -3.317 -30.901 1.00 89.06 91 ASP A CA 1
ATOM 740 C C . ASP A 1 91 ? -9.797 -3.724 -30.454 1.00 89.06 91 ASP A C 1
ATOM 742 O O . ASP A 1 91 ? -10.602 -4.254 -31.233 1.00 89.06 91 ASP A O 1
ATOM 746 N N . LYS A 1 92 ? -10.066 -3.623 -29.150 1.00 88.38 92 LYS A N 1
ATOM 747 C CA . LYS A 1 92 ? -11.297 -4.077 -28.499 1.00 88.38 92 LYS A CA 1
ATOM 748 C C . LYS A 1 92 ? -11.740 -3.050 -27.466 1.00 88.38 92 LYS A C 1
ATOM 750 O O . LYS A 1 92 ? -10.920 -2.549 -26.699 1.00 88.38 92 LYS A O 1
ATOM 755 N N . ASP A 1 93 ? -13.045 -2.806 -27.426 1.00 82.31 93 ASP A N 1
ATOM 756 C CA . ASP A 1 93 ? -13.666 -1.980 -26.396 1.00 82.31 93 ASP A CA 1
ATOM 757 C C . ASP A 1 93 ? -13.637 -2.670 -25.025 1.00 82.31 93 ASP A C 1
ATOM 759 O O . ASP A 1 93 ? -13.746 -3.898 -24.916 1.00 82.31 93 ASP A O 1
ATOM 763 N N . ALA A 1 94 ? -13.542 -1.852 -23.977 1.00 90.62 94 ALA A N 1
ATOM 764 C CA . ALA A 1 94 ? -13.704 -2.279 -22.593 1.00 90.62 94 ALA A CA 1
ATOM 765 C C . ALA A 1 94 ? -15.173 -2.590 -22.257 1.00 90.62 94 ALA A C 1
ATOM 767 O O . ALA A 1 94 ? -16.097 -2.207 -22.979 1.00 90.62 94 ALA A O 1
ATOM 768 N N . SER A 1 95 ? -15.414 -3.236 -21.112 1.00 92.81 95 SER A N 1
ATOM 769 C CA . SER A 1 95 ? -16.770 -3.382 -20.561 1.00 92.81 95 SER A CA 1
ATOM 770 C C . SER A 1 95 ? -17.405 -2.036 -20.191 1.00 92.81 95 SER A C 1
ATOM 772 O O . SER A 1 95 ? -18.631 -1.898 -20.224 1.00 92.81 95 SER A O 1
ATOM 774 N N . ILE A 1 96 ? -16.577 -1.038 -19.874 1.00 93.31 96 ILE A N 1
ATOM 775 C CA . ILE A 1 96 ? -16.981 0.315 -19.509 1.00 93.31 96 ILE A CA 1
ATOM 776 C C . ILE A 1 96 ? -15.987 1.335 -20.078 1.00 93.31 96 ILE A C 1
ATOM 778 O O . ILE A 1 96 ? -14.782 1.172 -19.941 1.00 93.31 96 ILE A O 1
ATOM 782 N N . GLY A 1 97 ? -16.481 2.400 -20.708 1.00 93.12 97 GLY A N 1
ATOM 783 C CA . GLY A 1 97 ? -15.648 3.360 -21.438 1.00 93.12 97 GLY A CA 1
ATOM 784 C C . GLY A 1 97 ? -15.110 2.805 -22.763 1.00 93.12 97 GLY A C 1
ATOM 785 O O . GLY A 1 97 ? -15.535 1.752 -23.235 1.00 93.12 97 GLY A O 1
ATOM 786 N N . THR A 1 98 ? -14.193 3.543 -23.386 1.00 93.44 98 THR A N 1
ATOM 787 C CA . THR A 1 98 ? -13.592 3.198 -24.686 1.00 93.44 98 THR A CA 1
ATOM 788 C C . THR A 1 98 ? -12.079 3.341 -24.650 1.00 93.44 98 THR A C 1
ATOM 790 O O . THR A 1 98 ? -11.534 4.101 -23.844 1.00 93.44 98 THR A O 1
ATOM 793 N N . PHE A 1 99 ? -11.405 2.671 -25.578 1.00 94.69 99 PHE A N 1
ATOM 794 C CA . PHE A 1 99 ? -9.983 2.846 -25.846 1.00 94.69 99 PHE A CA 1
ATOM 795 C C . PHE A 1 99 ? -9.760 3.418 -27.246 1.00 94.69 99 PHE A C 1
ATOM 797 O O . PHE A 1 99 ? -10.653 3.392 -28.089 1.00 94.69 99 PHE A O 1
ATOM 804 N N . THR A 1 100 ? -8.570 3.968 -27.486 1.00 93.19 100 THR A N 1
ATOM 805 C CA . THR A 1 100 ? -8.148 4.323 -28.846 1.00 93.19 100 THR A CA 1
ATOM 806 C C . THR A 1 100 ? -7.555 3.093 -29.511 1.00 93.19 100 THR A C 1
ATOM 808 O O . THR A 1 100 ? -6.574 2.562 -29.005 1.00 93.19 100 THR A O 1
ATOM 811 N N . ASP A 1 101 ? -8.093 2.674 -30.653 1.00 92.38 101 ASP A N 1
ATOM 812 C CA . ASP A 1 101 ? -7.591 1.487 -31.343 1.00 92.38 101 ASP A CA 1
ATOM 813 C C . ASP A 1 101 ? -6.093 1.577 -31.684 1.00 92.38 101 ASP A C 1
ATOM 815 O O . ASP A 1 101 ? -5.636 2.534 -32.320 1.00 92.38 101 ASP A O 1
ATOM 819 N N . ARG A 1 102 ? -5.341 0.528 -31.338 1.00 89.44 102 ARG A N 1
ATOM 820 C CA . ARG A 1 102 ? -3.958 0.302 -31.767 1.00 89.44 102 ARG A CA 1
ATOM 821 C C . ARG A 1 102 ? -3.741 -1.122 -32.270 1.00 89.44 102 ARG A C 1
ATOM 823 O O . ARG A 1 102 ? -4.219 -2.099 -31.702 1.00 89.44 102 ARG A O 1
ATOM 830 N N . TYR A 1 103 ? -2.963 -1.227 -33.347 1.00 88.12 103 TYR A N 1
ATOM 831 C CA . TYR A 1 103 ? -2.679 -2.482 -34.061 1.00 88.12 103 TYR A CA 1
ATOM 832 C C . TYR A 1 103 ? -1.180 -2.837 -34.095 1.00 88.12 103 TYR A C 1
ATOM 834 O O . TYR A 1 103 ? -0.806 -3.902 -34.603 1.00 88.12 103 TYR A O 1
ATOM 842 N N . ASP A 1 104 ? -0.343 -1.943 -33.561 1.00 87.38 104 ASP A N 1
ATOM 843 C CA . ASP A 1 104 ? 1.122 -2.010 -33.479 1.00 87.38 104 ASP A CA 1
ATOM 844 C C . ASP A 1 104 ? 1.622 -2.863 -32.296 1.00 87.38 104 ASP A C 1
ATOM 846 O O . ASP A 1 104 ? 2.789 -3.238 -32.269 1.00 87.38 104 ASP A O 1
ATOM 850 N N . GLY A 1 105 ? 0.733 -3.228 -31.366 1.00 86.00 105 GLY A N 1
ATOM 851 C CA . GLY A 1 105 ? 1.049 -4.008 -30.165 1.00 86.00 105 GLY A CA 1
ATOM 852 C C . GLY A 1 105 ? 1.278 -3.177 -28.913 1.00 86.00 105 GLY A C 1
ATOM 853 O O . GLY A 1 105 ? 1.397 -3.757 -27.836 1.00 86.00 105 GLY A O 1
ATOM 854 N N . ASN A 1 106 ? 1.255 -1.848 -29.021 1.00 92.38 106 ASN A N 1
ATOM 855 C CA . ASN A 1 106 ? 1.217 -0.988 -27.849 1.00 92.38 106 ASN A CA 1
ATOM 856 C C . ASN A 1 106 ? -0.161 -1.053 -27.187 1.00 92.38 106 ASN A C 1
ATOM 858 O O . ASN A 1 106 ? -1.194 -1.053 -27.863 1.00 92.38 106 ASN A O 1
ATOM 862 N N . ILE A 1 107 ? -0.164 -1.041 -25.857 1.00 95.75 107 ILE A N 1
ATOM 863 C CA . ILE A 1 107 ? -1.384 -0.901 -25.065 1.00 95.75 107 ILE A CA 1
ATOM 864 C C . ILE A 1 107 ? -1.867 0.543 -25.191 1.00 95.75 107 ILE A C 1
ATOM 866 O O . ILE A 1 107 ? -1.167 1.480 -24.827 1.00 95.75 107 ILE A O 1
ATOM 870 N N . SER A 1 108 ? -3.077 0.760 -25.693 1.00 96.12 108 SER A N 1
ATOM 871 C CA . SER A 1 108 ? -3.633 2.111 -25.831 1.00 96.12 108 SER A CA 1
ATOM 872 C C . SER A 1 108 ? -4.111 2.705 -24.506 1.00 96.12 108 SER A C 1
ATOM 874 O O . SER A 1 108 ? -4.274 3.915 -24.389 1.00 96.12 108 SER A O 1
ATOM 876 N N . GLY A 1 109 ? -4.393 1.856 -23.521 1.00 96.81 109 GLY A N 1
ATOM 877 C CA . GLY A 1 109 ? -4.878 2.252 -22.209 1.00 96.81 109 GLY A CA 1
ATOM 878 C C . GLY A 1 109 ? -5.176 1.050 -21.323 1.00 96.81 109 GLY A C 1
ATOM 879 O O . GLY A 1 109 ? -5.164 -0.094 -21.775 1.00 96.81 109 GLY A O 1
ATOM 880 N N . VAL A 1 110 ? -5.462 1.315 -20.055 1.00 97.69 110 VAL A N 1
ATOM 881 C CA . VAL A 1 110 ? -5.882 0.302 -19.083 1.00 97.69 110 VAL A CA 1
ATOM 882 C C . VAL A 1 110 ? -7.020 0.850 -18.240 1.00 97.69 110 VAL A C 1
ATOM 884 O O . VAL A 1 110 ? -6.966 2.001 -17.815 1.00 97.69 110 VAL A O 1
ATOM 887 N N . ILE A 1 111 ? -8.037 0.033 -17.982 1.00 98.06 111 ILE A N 1
ATOM 888 C CA . ILE A 1 111 ? -9.068 0.303 -16.975 1.00 98.06 111 ILE A CA 1
ATOM 889 C C . ILE A 1 111 ? -8.922 -0.739 -15.880 1.00 98.06 111 ILE A C 1
ATOM 891 O O . ILE A 1 111 ? -8.793 -1.923 -16.179 1.00 98.06 111 ILE A O 1
ATOM 895 N N . TRP A 1 112 ? -8.938 -0.320 -14.620 1.00 97.94 112 TRP A N 1
ATOM 896 C CA . TRP A 1 112 ? -8.846 -1.233 -13.488 1.00 97.94 112 TRP A CA 1
ATOM 897 C C . TRP A 1 112 ? -9.808 -0.865 -12.364 1.00 97.94 112 TRP A C 1
ATOM 899 O O . TRP A 1 112 ? -10.237 0.284 -12.229 1.00 97.94 112 TRP A O 1
ATOM 909 N N . LYS A 1 113 ? -10.121 -1.868 -11.546 1.00 96.56 113 LYS A N 1
ATOM 910 C CA . LYS A 1 113 ? -10.937 -1.761 -10.336 1.00 96.56 113 LYS A CA 1
ATOM 911 C C . LYS A 1 113 ? -10.405 -2.723 -9.279 1.00 96.56 113 LYS A C 1
ATOM 913 O O . LYS A 1 113 ? -9.999 -3.840 -9.598 1.00 96.56 113 LYS A O 1
ATOM 918 N N . SER A 1 114 ? -10.444 -2.307 -8.024 1.00 95.38 114 SER A N 1
ATOM 919 C CA . SER A 1 114 ? -9.977 -3.080 -6.872 1.00 95.38 114 SER A CA 1
ATOM 920 C C . SER A 1 114 ? -10.992 -3.057 -5.729 1.00 95.38 114 SER A C 1
ATOM 922 O O . SER A 1 114 ? -11.881 -2.205 -5.674 1.00 95.38 114 SER A O 1
ATOM 924 N N . GLU A 1 115 ? -10.889 -4.039 -4.829 1.00 93.75 115 GLU A N 1
ATOM 925 C CA . GLU A 1 115 ? -11.846 -4.217 -3.729 1.00 93.75 115 GLU A CA 1
ATOM 926 C C . GLU A 1 115 ? -11.845 -3.077 -2.707 1.00 93.75 115 GLU A C 1
ATOM 928 O O . GLU A 1 115 ? -12.910 -2.765 -2.173 1.00 93.75 115 GLU A O 1
ATOM 933 N N . GLY A 1 116 ? -10.697 -2.436 -2.457 1.00 93.56 116 GLY A N 1
ATOM 934 C CA . GLY A 1 116 ? -10.551 -1.474 -1.367 1.00 93.56 116 GLY A CA 1
ATOM 935 C C . GLY A 1 116 ? -11.474 -0.267 -1.443 1.00 93.56 116 GLY A C 1
ATOM 936 O O . GLY A 1 116 ? -11.935 0.198 -0.406 1.00 93.56 116 GLY A O 1
ATOM 937 N N . ASP A 1 117 ? -11.787 0.241 -2.635 1.00 91.31 117 ASP A N 1
ATOM 938 C CA . ASP A 1 117 ? -12.667 1.409 -2.785 1.00 91.31 117 ASP A CA 1
ATOM 939 C C . ASP A 1 117 ? -13.740 1.283 -3.876 1.00 91.31 117 ASP A C 1
ATOM 941 O O . ASP A 1 117 ? -14.603 2.169 -3.993 1.00 91.31 117 ASP A O 1
ATOM 945 N N . GLN A 1 118 ? -13.708 0.178 -4.633 1.00 91.88 118 GLN A N 1
ATOM 946 C CA . GLN A 1 118 ? -14.617 -0.150 -5.733 1.00 91.88 118 GLN A CA 1
ATOM 947 C C . GLN A 1 118 ? -14.625 0.869 -6.885 1.00 91.88 118 GLN A C 1
ATOM 949 O O . GLN A 1 118 ? -15.529 0.817 -7.722 1.00 91.88 118 GLN A O 1
ATOM 954 N N . GLN A 1 119 ? -13.665 1.798 -6.950 1.00 93.06 119 GLN A N 1
ATOM 955 C CA . GLN A 1 119 ? -13.603 2.801 -8.014 1.00 93.06 119 GLN A CA 1
ATOM 956 C C . GLN A 1 119 ? -12.979 2.217 -9.282 1.00 93.06 119 GLN A C 1
ATOM 958 O O . GLN A 1 119 ? -11.925 1.581 -9.234 1.00 93.06 119 GLN A O 1
ATOM 963 N N . GLN A 1 120 ? -13.595 2.493 -10.433 1.00 95.69 120 GLN A N 1
ATOM 964 C CA . GLN A 1 120 ? -12.974 2.251 -11.732 1.00 95.69 120 GLN A CA 1
ATOM 965 C C . GLN A 1 120 ? -12.075 3.428 -12.109 1.00 95.69 120 GLN A C 1
ATOM 967 O O . GLN A 1 120 ? -12.489 4.593 -12.089 1.00 95.69 120 GLN A O 1
ATOM 972 N N . ARG A 1 121 ? -10.844 3.112 -12.493 1.00 96.94 121 ARG A N 1
ATOM 973 C CA . ARG A 1 121 ? -9.817 4.075 -12.893 1.00 96.94 121 ARG A CA 1
ATOM 974 C C . ARG A 1 121 ? -9.264 3.700 -14.248 1.00 96.94 121 ARG A C 1
ATOM 976 O O . ARG A 1 121 ? -9.298 2.531 -14.624 1.00 96.94 121 ARG A O 1
ATOM 983 N N . LYS A 1 122 ? -8.782 4.698 -14.975 1.00 97.62 122 LYS A N 1
ATOM 984 C CA . LYS A 1 122 ? -8.330 4.545 -16.348 1.00 97.62 122 LYS A CA 1
ATOM 985 C C . LYS A 1 122 ? -7.044 5.315 -16.596 1.00 97.62 122 LYS A C 1
ATOM 987 O O . LYS A 1 122 ? -6.900 6.443 -16.130 1.00 97.62 122 LYS A O 1
ATOM 992 N N . TYR A 1 123 ? -6.171 4.712 -17.392 1.00 98.44 123 TYR A N 1
ATOM 993 C CA . TYR A 1 123 ? -5.124 5.402 -18.127 1.00 98.44 123 TYR A CA 1
ATOM 994 C C . TYR A 1 123 ? -5.374 5.314 -19.629 1.00 98.44 123 TYR A C 1
ATOM 996 O O . TYR A 1 123 ? -5.715 4.242 -20.131 1.00 98.44 123 TYR A O 1
ATOM 1004 N N . ASP A 1 124 ? -5.137 6.416 -20.335 1.00 97.81 124 ASP A N 1
ATOM 1005 C CA . ASP A 1 124 ? -4.956 6.448 -21.788 1.00 97.81 124 ASP A CA 1
ATOM 1006 C C . ASP A 1 124 ? -3.485 6.757 -22.107 1.00 97.81 124 ASP A C 1
ATOM 1008 O O . ASP A 1 124 ? -2.930 7.748 -21.626 1.00 97.81 124 ASP A O 1
ATOM 1012 N N . PHE A 1 125 ? -2.841 5.898 -22.899 1.00 98.25 125 PHE A N 1
ATOM 1013 C CA . PHE A 1 125 ? -1.413 5.985 -23.200 1.00 98.25 125 PHE A CA 1
ATOM 1014 C C . PHE A 1 125 ? -1.151 6.579 -24.583 1.00 98.25 125 PHE A C 1
ATOM 1016 O O . PHE A 1 125 ? -1.832 6.284 -25.568 1.00 98.25 125 PHE A O 1
ATOM 1023 N N . THR A 1 126 ? -0.102 7.393 -24.671 1.00 97.88 126 THR A N 1
ATOM 1024 C CA . THR A 1 126 ? 0.422 7.912 -25.942 1.00 97.88 126 THR A CA 1
ATOM 1025 C C . THR A 1 126 ? 1.890 7.553 -26.093 1.00 97.88 126 THR A C 1
ATOM 1027 O O . THR A 1 126 ? 2.584 7.336 -25.100 1.00 97.88 126 THR A O 1
ATOM 1030 N N . TYR A 1 127 ? 2.348 7.487 -27.341 1.00 97.56 127 TYR A N 1
ATOM 1031 C CA . TYR A 1 127 ? 3.697 7.066 -27.694 1.00 97.56 127 TYR A CA 1
ATOM 1032 C C . TYR A 1 127 ? 4.253 7.957 -28.797 1.00 97.56 127 TYR A C 1
ATOM 1034 O O . TYR A 1 127 ? 3.484 8.492 -29.603 1.00 97.56 127 TYR A O 1
ATOM 1042 N N . ASP A 1 128 ? 5.576 8.066 -28.859 1.00 97.06 128 ASP A N 1
ATOM 1043 C CA . ASP A 1 128 ? 6.266 8.602 -30.029 1.00 97.06 128 ASP A CA 1
ATOM 1044 C C . ASP A 1 128 ? 6.441 7.540 -31.131 1.00 97.06 128 ASP A C 1
ATOM 1046 O O . ASP A 1 128 ? 6.096 6.368 -30.965 1.00 97.06 128 ASP A O 1
ATOM 1050 N N . ASP A 1 129 ? 7.006 7.947 -32.270 1.00 95.44 129 ASP A N 1
ATOM 1051 C CA . ASP A 1 129 ? 7.218 7.070 -33.431 1.00 95.44 129 ASP A CA 1
ATOM 1052 C C . ASP A 1 129 ? 8.221 5.926 -33.168 1.00 95.44 129 ASP A C 1
ATOM 1054 O O . ASP A 1 129 ? 8.324 4.998 -33.970 1.00 95.44 129 ASP A O 1
ATOM 1058 N N . ALA A 1 130 ? 8.959 5.973 -32.052 1.00 94.00 130 ALA A N 1
ATOM 1059 C CA . ALA A 1 130 ? 9.867 4.919 -31.604 1.00 94.00 130 ALA A CA 1
ATOM 1060 C C . ALA A 1 130 ? 9.221 3.984 -30.560 1.00 94.00 130 ALA A C 1
ATOM 1062 O O . ALA A 1 130 ? 9.926 3.192 -29.938 1.00 94.00 130 ALA A O 1
ATOM 1063 N N . ASN A 1 131 ? 7.894 4.054 -30.377 1.00 94.31 131 ASN A N 1
ATOM 1064 C CA . ASN A 1 131 ? 7.117 3.287 -29.394 1.00 94.31 131 ASN A CA 1
ATOM 1065 C C . ASN A 1 131 ? 7.501 3.555 -27.929 1.00 94.31 131 ASN A C 1
ATOM 1067 O O . ASN A 1 131 ? 7.255 2.712 -27.062 1.00 94.31 131 ASN A O 1
ATOM 1071 N N . ARG A 1 132 ? 8.081 4.722 -27.630 1.00 96.38 132 ARG A N 1
ATOM 1072 C CA . ARG A 1 132 ? 8.373 5.140 -26.253 1.00 96.38 132 ARG A CA 1
ATOM 1073 C C . ARG A 1 132 ? 7.181 5.900 -25.695 1.00 96.38 132 ARG A C 1
ATOM 1075 O O . ARG A 1 132 ? 6.580 6.706 -26.405 1.00 96.38 132 ARG A O 1
ATOM 1082 N N . LEU A 1 133 ? 6.836 5.655 -24.435 1.00 97.94 133 LEU A N 1
ATOM 1083 C CA . LEU A 1 133 ? 5.689 6.282 -23.779 1.00 97.94 133 LEU A CA 1
ATOM 1084 C C . LEU A 1 133 ? 5.879 7.807 -23.722 1.00 97.94 133 LEU A C 1
ATOM 1086 O O . LEU A 1 133 ? 6.939 8.273 -23.327 1.00 97.94 133 LEU A O 1
ATOM 1090 N N . THR A 1 134 ? 4.872 8.599 -24.074 1.00 98.38 134 THR A N 1
ATOM 1091 C CA . THR A 1 134 ? 4.925 10.076 -23.999 1.00 98.38 134 THR A CA 1
ATOM 1092 C C . THR A 1 134 ? 3.951 10.661 -22.981 1.00 98.38 134 THR A C 1
ATOM 1094 O O . THR A 1 134 ? 4.170 11.763 -22.472 1.00 98.38 134 THR A O 1
ATOM 1097 N N . ALA A 1 135 ? 2.884 9.925 -22.661 1.00 98.50 135 ALA A N 1
ATOM 1098 C CA . ALA A 1 135 ? 1.954 10.262 -21.590 1.00 98.50 135 ALA A CA 1
ATOM 1099 C C . ALA A 1 135 ? 1.154 9.035 -21.134 1.00 98.50 135 ALA A C 1
ATOM 1101 O O . ALA A 1 135 ? 0.944 8.096 -21.906 1.00 98.50 135 ALA A O 1
ATOM 1102 N N . GLY A 1 136 ? 0.669 9.098 -19.898 1.00 98.38 136 GLY A N 1
ATOM 1103 C CA . GLY A 1 136 ? -0.409 8.281 -19.360 1.00 98.38 136 GLY A CA 1
ATOM 1104 C C . GLY A 1 136 ? -1.420 9.202 -18.690 1.00 98.38 136 GLY A C 1
ATOM 1105 O O . GLY A 1 136 ? -1.190 9.658 -17.570 1.00 98.38 136 GLY A O 1
ATOM 1106 N N . GLU A 1 137 ? -2.519 9.490 -19.378 1.00 98.19 137 GLU A N 1
ATOM 1107 C CA . GLU A 1 137 ? -3.566 10.397 -18.899 1.00 98.19 137 GLU A CA 1
ATOM 1108 C C . GLU A 1 137 ? -4.510 9.647 -17.960 1.00 98.19 137 GLU A C 1
ATOM 1110 O O . GLU A 1 137 ? -5.165 8.686 -18.369 1.00 98.19 137 GLU A O 1
ATOM 1115 N N . PHE A 1 138 ? -4.555 10.055 -16.691 1.00 98.50 138 PHE A N 1
ATOM 1116 C CA . PHE A 1 138 ? -5.351 9.404 -15.655 1.00 98.50 138 PHE A CA 1
ATOM 1117 C C . PHE A 1 138 ? -6.764 9.979 -15.600 1.00 98.50 138 PHE A C 1
ATOM 1119 O O . PHE A 1 138 ? -6.965 11.193 -15.541 1.00 98.50 138 PHE A O 1
ATOM 1126 N N . THR A 1 139 ? -7.757 9.104 -15.489 1.00 97.81 139 THR A N 1
ATOM 1127 C CA . THR A 1 139 ? -9.144 9.489 -15.220 1.00 97.81 139 THR A CA 1
ATOM 1128 C C . THR A 1 139 ? -9.842 8.486 -14.299 1.00 97.81 139 THR A C 1
ATOM 1130 O O . THR A 1 139 ? -9.449 7.325 -14.193 1.00 97.81 139 THR A O 1
ATOM 1133 N N . GLN A 1 140 ? -10.898 8.926 -13.613 1.00 96.06 140 GLN A N 1
ATOM 1134 C CA . GLN A 1 140 ? -11.737 8.085 -12.758 1.00 96.06 140 GLN A CA 1
ATOM 1135 C C . GLN A 1 140 ? -13.176 8.084 -13.274 1.00 96.06 140 GLN A C 1
ATOM 1137 O O . GLN A 1 140 ? -13.658 9.092 -13.798 1.00 96.06 140 GLN A O 1
ATOM 1142 N N . TYR A 1 141 ? -13.861 6.951 -13.130 1.00 95.25 141 TYR A N 1
ATOM 1143 C CA . TYR A 1 141 ? -15.272 6.833 -13.473 1.00 95.25 141 TYR A CA 1
ATOM 1144 C C . TYR A 1 141 ? -16.127 7.811 -12.659 1.00 95.25 141 TYR A C 1
ATOM 1146 O O . TYR A 1 141 ? -15.938 7.980 -11.454 1.00 95.25 141 TYR A O 1
ATOM 1154 N N . VAL A 1 142 ? -17.091 8.439 -13.333 1.00 93.38 142 VAL A N 1
ATOM 1155 C CA . VAL A 1 142 ? -18.043 9.376 -12.723 1.00 93.38 142 VAL A CA 1
ATOM 1156 C C . VAL A 1 142 ? -19.477 8.892 -12.875 1.00 93.38 142 VAL A C 1
ATOM 1158 O O . VAL A 1 142 ? -20.250 8.939 -11.923 1.00 93.38 142 VAL A O 1
ATOM 1161 N N . SER A 1 143 ? -19.868 8.501 -14.089 1.00 92.19 143 SER A N 1
ATOM 1162 C CA . SER A 1 143 ? -21.252 8.131 -14.403 1.00 92.19 143 SER A CA 1
ATOM 1163 C C . SER A 1 143 ? -21.363 7.442 -15.764 1.00 92.19 143 SER A C 1
ATOM 1165 O O . SER A 1 143 ? -20.403 7.392 -16.532 1.00 92.19 143 SER A O 1
ATOM 1167 N N . GLY A 1 144 ? -22.558 6.951 -16.093 1.00 91.81 144 GLY A N 1
ATOM 1168 C CA . GLY A 1 144 ? -22.852 6.317 -17.379 1.00 91.81 144 GLY A CA 1
ATOM 1169 C C . GLY A 1 144 ? -22.579 4.813 -17.380 1.00 91.81 144 GLY A C 1
ATOM 1170 O O . GLY A 1 144 ? -22.173 4.240 -16.373 1.00 91.81 144 GLY A O 1
ATOM 1171 N N . LEU A 1 145 ? -22.855 4.162 -18.507 1.00 90.31 145 LEU A N 1
ATOM 1172 C CA . LEU A 1 145 ? -22.773 2.709 -18.668 1.00 90.31 145 LEU A CA 1
ATOM 1173 C C . LEU A 1 145 ? -22.153 2.367 -20.025 1.00 90.31 145 LEU A C 1
ATOM 1175 O O . LEU A 1 145 ? -22.284 3.141 -20.979 1.00 90.31 145 LEU A O 1
ATOM 1179 N N . GLY A 1 146 ? -21.521 1.194 -20.111 1.00 91.19 146 GLY A N 1
ATOM 1180 C CA . GLY A 1 146 ? -20.880 0.707 -21.334 1.00 91.19 146 GLY A CA 1
ATOM 1181 C C . GLY A 1 146 ? -19.900 1.726 -21.918 1.00 91.19 146 GLY A C 1
ATOM 1182 O O . GLY A 1 146 ? -19.274 2.493 -21.185 1.00 91.19 146 GLY A O 1
ATOM 1183 N N . SER A 1 147 ? -19.816 1.793 -23.244 1.00 91.06 147 SER A N 1
ATOM 1184 C CA . SER A 1 147 ? -18.908 2.695 -23.965 1.00 91.06 147 SER A CA 1
ATOM 1185 C C . SER A 1 147 ? -19.187 4.190 -23.748 1.00 91.06 147 SER A C 1
ATOM 1187 O O . SER A 1 147 ? -18.320 5.016 -24.001 1.00 91.06 147 SER A O 1
ATOM 1189 N N . SER A 1 148 ? -20.380 4.571 -23.275 1.00 92.88 148 SER A N 1
ATOM 1190 C CA . SER A 1 148 ? -20.726 5.974 -22.981 1.00 92.88 148 SER A CA 1
ATOM 1191 C C . SER A 1 148 ? -20.383 6.404 -21.552 1.00 92.88 148 SER A C 1
ATOM 1193 O O . SER A 1 148 ? -20.727 7.516 -21.151 1.00 92.88 148 SER A O 1
ATOM 1195 N N . ALA A 1 149 ? -19.755 5.530 -20.762 1.00 94.44 149 ALA A N 1
ATOM 1196 C CA . ALA A 1 149 ? -19.304 5.873 -19.424 1.00 94.44 149 ALA A CA 1
ATOM 1197 C C . ALA A 1 149 ? -18.301 7.031 -19.446 1.00 94.44 149 ALA A C 1
ATOM 1199 O O . ALA A 1 149 ? -17.388 7.092 -20.268 1.00 94.44 149 ALA A O 1
ATOM 1200 N N . VAL A 1 150 ? -18.484 7.951 -18.506 1.00 95.06 150 VAL A N 1
ATOM 1201 C CA . VAL A 1 150 ? -17.686 9.162 -18.382 1.00 95.06 150 VAL A CA 1
ATOM 1202 C C . VAL A 1 150 ? -16.565 8.914 -17.388 1.00 95.06 150 VAL A C 1
ATOM 1204 O O . VAL A 1 150 ? -16.818 8.652 -16.210 1.00 95.06 150 VAL A O 1
ATOM 1207 N N . PHE A 1 151 ? -15.338 9.072 -17.871 1.00 96.62 151 PHE A N 1
ATOM 1208 C CA . PHE A 1 151 ? -14.128 9.103 -17.065 1.00 96.62 151 PHE A CA 1
ATOM 1209 C C . PHE A 1 151 ? -13.528 10.509 -17.114 1.00 96.62 151 PHE A C 1
ATOM 1211 O O . PHE A 1 151 ? -13.337 11.066 -18.195 1.00 96.62 151 PHE A O 1
ATOM 1218 N N . ASN A 1 152 ? -13.270 11.111 -15.954 1.00 96.06 152 ASN A N 1
ATOM 1219 C CA . ASN A 1 152 ? -12.587 12.404 -15.845 1.00 96.06 152 ASN A CA 1
ATOM 1220 C C . ASN A 1 152 ? -11.957 12.574 -14.446 1.00 96.06 152 ASN A C 1
ATOM 1222 O O . ASN A 1 152 ? -11.909 11.632 -13.660 1.00 96.06 152 ASN A O 1
ATOM 1226 N N . THR A 1 153 ? -11.468 13.772 -14.127 1.00 94.00 153 THR A N 1
ATOM 1227 C CA . THR A 1 153 ? -10.787 14.091 -12.857 1.00 94.00 153 THR A CA 1
ATOM 1228 C C . THR A 1 153 ? -11.646 14.911 -11.881 1.00 94.00 153 THR A C 1
ATOM 1230 O O . THR A 1 153 ? -11.144 15.437 -10.890 1.00 94.00 153 THR A O 1
ATOM 1233 N N . SER A 1 154 ? -12.964 15.010 -12.107 1.00 91.44 154 SER A N 1
ATOM 1234 C CA . SER A 1 154 ? -13.887 15.797 -11.263 1.00 91.44 154 SER A CA 1
ATOM 1235 C C . SER A 1 154 ? -14.006 15.288 -9.821 1.00 91.44 154 SER A C 1
ATOM 1237 O O . SER A 1 154 ? -14.377 16.053 -8.935 1.00 91.44 154 SER A O 1
ATOM 1239 N N . ALA A 1 155 ? -13.620 14.034 -9.560 1.00 83.94 155 ALA A N 1
ATOM 1240 C CA . ALA A 1 155 ? -13.506 13.471 -8.213 1.00 83.94 155 ALA A CA 1
ATOM 1241 C C . ALA A 1 155 ? -12.306 14.025 -7.405 1.00 83.94 155 ALA A C 1
ATOM 1243 O O . ALA A 1 155 ? -12.131 13.675 -6.234 1.00 83.94 155 ALA A O 1
ATOM 1244 N N . GLY A 1 156 ? -11.474 14.878 -8.018 1.00 86.75 156 GLY A N 1
ATOM 1245 C CA . GLY A 1 156 ? -10.278 15.463 -7.406 1.00 86.75 156 GLY A CA 1
ATOM 1246 C C . GLY A 1 156 ? -9.070 14.523 -7.368 1.00 86.75 156 GLY A C 1
ATOM 1247 O O . GLY A 1 156 ? -8.077 14.849 -6.721 1.00 86.75 156 GLY A O 1
ATOM 1248 N N . VAL A 1 157 ? -9.150 13.377 -8.053 1.00 91.25 157 VAL A N 1
ATOM 1249 C CA . VAL A 1 157 ? -8.099 12.353 -8.142 1.00 91.25 157 VAL A CA 1
ATOM 1250 C C . VAL A 1 157 ? -7.488 12.377 -9.537 1.00 91.25 157 VAL A C 1
ATOM 1252 O O . VAL A 1 157 ? -8.199 12.195 -10.526 1.00 91.25 157 VAL A O 1
ATOM 1255 N N . ASP A 1 158 ? -6.183 12.616 -9.610 1.00 95.31 158 ASP A N 1
ATOM 1256 C CA . ASP A 1 158 ? -5.432 12.694 -10.857 1.00 95.31 158 ASP A CA 1
ATOM 1257 C C . ASP A 1 158 ? -3.980 12.249 -10.635 1.00 95.31 158 ASP A C 1
ATOM 1259 O O . ASP A 1 158 ? -3.239 12.861 -9.865 1.00 95.31 158 ASP A O 1
ATOM 1263 N N . TYR A 1 159 ? -3.600 11.179 -11.331 1.00 96.50 159 TYR A N 1
ATOM 1264 C CA . TYR A 1 159 ? -2.261 10.590 -11.331 1.00 96.50 159 TYR A CA 1
ATOM 1265 C C . TYR A 1 159 ? -1.619 10.639 -12.727 1.00 96.50 159 TYR A C 1
ATOM 1267 O O . TYR A 1 159 ? -0.852 9.751 -13.110 1.00 96.50 159 TYR A O 1
ATOM 1275 N N . SER A 1 160 ? -1.994 11.629 -13.542 1.00 98.12 160 SER A N 1
ATOM 1276 C CA . SER A 1 160 ? -1.521 11.731 -14.923 1.00 98.12 160 SER A CA 1
ATOM 1277 C C . SER A 1 160 ? -0.008 11.921 -14.992 1.00 98.12 160 SER A C 1
ATOM 1279 O O . SER A 1 160 ? 0.582 12.669 -14.206 1.00 98.12 160 SER A O 1
ATOM 1281 N N . VAL A 1 161 ? 0.603 11.270 -15.980 1.00 98.12 161 VAL A N 1
ATOM 1282 C CA . VAL A 1 161 ? 1.996 11.473 -16.386 1.00 98.12 161 VAL A CA 1
ATOM 1283 C C . VAL A 1 161 ? 1.989 12.097 -17.768 1.00 98.12 161 VAL A C 1
ATOM 1285 O O . VAL A 1 161 ? 1.423 11.527 -18.694 1.00 98.12 161 VAL A O 1
ATOM 1288 N N . SER A 1 162 ? 2.633 13.245 -17.925 1.00 98.00 162 SER A N 1
ATOM 1289 C CA . SER A 1 162 ? 2.679 13.975 -19.192 1.00 98.00 162 SER A CA 1
ATOM 1290 C C . SER A 1 162 ? 4.046 14.614 -19.410 1.00 98.00 162 SER A C 1
ATOM 1292 O O . SER A 1 162 ? 4.931 14.547 -18.555 1.00 98.00 162 SER A O 1
ATOM 1294 N N . GLY A 1 163 ? 4.254 15.201 -20.591 1.00 96.81 163 GLY A N 1
ATOM 1295 C CA . GLY A 1 163 ? 5.513 15.868 -20.924 1.00 96.81 163 GLY A CA 1
ATOM 1296 C C . GLY A 1 163 ? 6.724 14.933 -20.877 1.00 96.81 163 GLY A C 1
ATOM 1297 O O . GLY A 1 163 ? 7.833 15.409 -20.638 1.00 96.81 163 GLY A O 1
ATOM 1298 N N . LEU A 1 164 ? 6.517 13.626 -21.070 1.00 97.69 164 LEU A N 1
ATOM 1299 C CA . LEU A 1 164 ? 7.587 12.642 -21.098 1.00 97.69 164 LEU A CA 1
ATOM 1300 C C . LEU A 1 164 ? 8.288 12.723 -22.456 1.00 97.69 164 LEU A C 1
ATOM 1302 O O . LEU A 1 164 ? 7.698 12.415 -23.491 1.00 97.69 164 LEU A O 1
ATOM 1306 N N . THR A 1 165 ? 9.525 13.220 -22.461 1.00 98.19 165 THR A N 1
ATOM 1307 C CA . THR A 1 165 ? 10.298 13.437 -23.694 1.00 98.19 165 THR A CA 1
ATOM 1308 C C . THR A 1 165 ? 11.670 12.797 -23.612 1.00 98.19 165 THR A C 1
ATOM 1310 O O . THR A 1 165 ? 12.193 12.570 -22.521 1.00 98.19 165 THR A O 1
ATOM 1313 N N . TYR A 1 166 ? 12.269 12.543 -24.776 1.00 97.94 166 TYR A N 1
ATOM 1314 C CA . TYR A 1 166 ? 13.522 11.807 -24.890 1.00 97.94 166 TYR A CA 1
ATOM 1315 C C . TYR A 1 166 ? 14.523 12.505 -25.804 1.00 97.94 166 TYR A C 1
ATOM 1317 O O . TYR A 1 166 ? 14.151 13.274 -26.695 1.00 97.94 166 TYR A O 1
ATOM 1325 N N . ASP A 1 167 ? 15.803 12.206 -25.612 1.00 95.88 167 ASP A N 1
ATOM 1326 C CA . ASP A 1 167 ? 16.820 12.455 -26.630 1.00 95.88 167 ASP A CA 1
ATOM 1327 C C . ASP A 1 167 ? 16.889 11.316 -27.674 1.00 95.88 167 ASP A C 1
ATOM 1329 O O . ASP A 1 167 ? 16.069 10.387 -27.691 1.00 95.88 167 ASP A O 1
ATOM 1333 N N . ALA A 1 168 ? 17.865 11.409 -28.582 1.00 94.75 168 ALA A N 1
ATOM 1334 C CA . ALA A 1 168 ? 18.068 10.437 -29.654 1.00 94.75 168 ALA A CA 1
ATOM 1335 C C . ALA A 1 168 ? 18.536 9.057 -29.156 1.00 94.75 168 ALA A C 1
ATOM 1337 O O . ALA A 1 168 ? 18.239 8.059 -29.806 1.00 94.75 168 ALA A O 1
ATOM 1338 N N . ASN A 1 169 ? 19.212 8.988 -28.003 1.00 95.44 169 ASN A N 1
ATOM 1339 C CA . ASN A 1 169 ? 19.630 7.730 -27.376 1.00 95.44 169 ASN A CA 1
ATOM 1340 C C . ASN A 1 169 ? 18.528 7.139 -26.481 1.00 95.44 169 ASN A C 1
ATOM 1342 O O . ASN A 1 169 ? 18.677 6.038 -25.953 1.00 95.44 169 ASN A O 1
ATOM 1346 N N . GLY A 1 170 ? 17.419 7.865 -26.306 1.00 95.44 170 GLY A N 1
ATOM 1347 C CA . GLY A 1 170 ? 16.308 7.475 -25.451 1.00 95.44 170 GLY A CA 1
ATOM 1348 C C . GLY A 1 170 ? 16.518 7.789 -23.977 1.00 95.44 170 GLY A C 1
ATOM 1349 O O . GLY A 1 170 ? 15.802 7.243 -23.143 1.00 95.44 170 GLY A O 1
ATOM 1350 N N . ASN A 1 171 ? 17.440 8.687 -23.628 1.00 97.06 171 ASN A N 1
ATOM 1351 C CA . ASN A 1 171 ? 17.448 9.218 -22.273 1.00 97.06 171 ASN A CA 1
ATOM 1352 C C . ASN A 1 171 ? 16.223 10.111 -22.064 1.00 97.06 171 ASN A C 1
ATOM 1354 O O . ASN A 1 171 ? 15.918 10.954 -22.913 1.00 97.06 171 ASN A O 1
ATOM 1358 N N . ILE A 1 172 ? 15.549 9.953 -20.924 1.00 97.31 172 ILE A N 1
ATOM 1359 C CA . ILE A 1 172 ? 14.463 10.844 -20.506 1.00 97.31 172 ILE A CA 1
ATOM 1360 C C . ILE A 1 172 ? 15.030 12.259 -20.339 1.00 97.31 172 ILE A C 1
ATOM 1362 O O . ILE A 1 172 ? 16.098 12.444 -19.757 1.00 97.31 172 ILE A O 1
ATOM 1366 N N . LYS A 1 173 ? 14.320 13.259 -20.863 1.00 97.31 173 LYS A N 1
ATOM 1367 C CA . LYS A 1 173 ? 14.664 14.683 -20.753 1.00 97.31 173 LYS A CA 1
ATOM 1368 C C . LYS A 1 173 ? 13.747 15.428 -19.799 1.00 97.31 173 LYS A C 1
ATOM 1370 O O . LYS A 1 173 ? 14.213 16.294 -19.063 1.00 97.31 173 LYS A O 1
ATOM 1375 N N . THR A 1 174 ? 12.458 15.114 -19.830 1.00 98.19 174 THR A N 1
ATOM 1376 C CA . THR A 1 174 ? 11.443 15.759 -18.995 1.00 98.19 174 THR A CA 1
ATOM 1377 C C . THR A 1 174 ? 10.380 14.755 -18.594 1.00 98.19 174 THR A C 1
ATOM 1379 O O . THR A 1 174 ? 10.114 13.830 -19.356 1.00 98.19 174 THR A O 1
ATOM 1382 N N . VAL A 1 175 ? 9.754 14.959 -17.436 1.00 97.38 175 VAL A N 1
ATOM 1383 C CA . VAL A 1 175 ? 8.490 14.313 -17.059 1.00 97.38 175 VAL A CA 1
ATOM 1384 C C . VAL A 1 175 ? 7.709 15.243 -16.140 1.00 97.38 175 VAL A C 1
ATOM 1386 O O . VAL A 1 17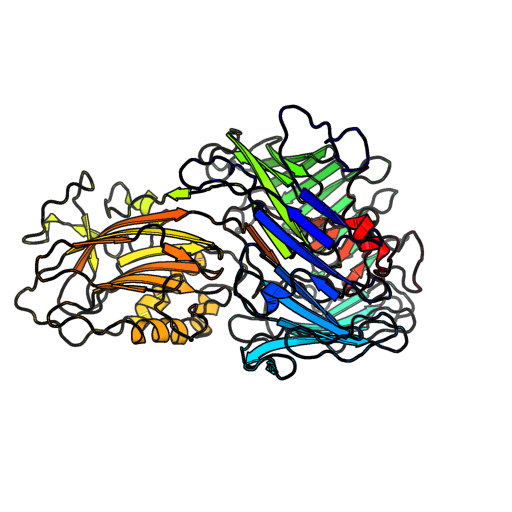5 ? 8.286 15.945 -15.316 1.00 97.38 175 VAL A O 1
ATOM 1389 N N . THR A 1 176 ? 6.391 15.273 -16.284 1.00 96.62 176 THR A N 1
ATOM 1390 C CA . THR A 1 176 ? 5.477 15.919 -15.341 1.00 96.62 176 THR A CA 1
ATOM 1391 C C . THR A 1 176 ? 4.559 14.860 -14.754 1.00 96.62 176 THR A C 1
ATOM 1393 O O . THR A 1 176 ? 3.976 14.074 -15.503 1.00 96.62 176 THR A O 1
ATOM 1396 N N . ARG A 1 177 ? 4.416 14.831 -13.429 1.00 95.62 177 ARG A N 1
ATOM 1397 C CA . ARG A 1 177 ? 3.498 13.920 -12.736 1.00 95.62 177 ARG A CA 1
ATOM 1398 C C . ARG A 1 177 ? 2.560 14.705 -11.841 1.00 95.62 177 ARG A C 1
ATOM 1400 O O . ARG A 1 177 ? 2.964 15.648 -11.157 1.00 95.62 177 ARG A O 1
ATOM 1407 N N . LYS A 1 178 ? 1.297 14.304 -11.846 1.00 94.31 178 LYS A N 1
ATOM 1408 C CA . LYS A 1 178 ? 0.300 14.748 -10.873 1.00 94.31 178 LYS A CA 1
ATOM 1409 C C . LYS A 1 178 ? 0.090 13.657 -9.845 1.00 94.31 178 LYS A C 1
ATOM 1411 O O . LYS A 1 178 ? 0.236 12.490 -10.180 1.00 94.31 178 LYS A O 1
ATOM 1416 N N . GLY A 1 179 ? -0.258 14.033 -8.623 1.00 91.00 179 GLY A N 1
ATOM 1417 C CA . GLY A 1 179 ? -0.555 13.071 -7.573 1.00 91.00 179 GLY A CA 1
ATOM 1418 C C . GLY A 1 179 ? -1.470 13.654 -6.517 1.00 91.00 179 GLY A C 1
ATOM 1419 O O . GLY A 1 179 ? -1.556 14.867 -6.350 1.00 91.00 179 GLY A O 1
ATOM 1420 N N . LEU A 1 180 ? -2.166 12.774 -5.808 1.00 84.75 180 LEU A N 1
ATOM 1421 C CA . LEU A 1 180 ? -3.159 13.158 -4.817 1.00 84.75 180 LEU A CA 1
ATOM 1422 C C . LEU A 1 180 ? -2.510 13.598 -3.496 1.00 84.75 180 LEU A C 1
ATOM 1424 O O . LEU A 1 180 ? -1.911 12.789 -2.789 1.00 84.75 180 LEU A O 1
ATOM 1428 N N . ILE A 1 181 ? -2.725 14.860 -3.127 1.00 76.25 181 ILE A N 1
ATOM 1429 C CA . ILE A 1 181 ? -2.476 15.404 -1.791 1.00 76.25 181 ILE A CA 1
ATOM 1430 C C . ILE A 1 181 ? -3.835 15.737 -1.177 1.00 76.25 181 ILE A C 1
ATOM 1432 O O . ILE A 1 181 ? -4.477 16.730 -1.541 1.00 76.25 181 ILE A O 1
ATOM 1436 N N . LEU A 1 182 ? -4.268 14.895 -0.236 1.00 73.31 182 LEU A N 1
ATOM 1437 C CA . LEU A 1 182 ? -5.574 14.985 0.420 1.00 73.31 182 LEU A CA 1
ATOM 1438 C C . LEU A 1 182 ? -6.721 14.994 -0.607 1.00 73.31 182 LEU A C 1
ATOM 1440 O O . LEU A 1 182 ? -7.058 13.957 -1.170 1.00 73.31 182 LEU A O 1
ATOM 1444 N N . ASN A 1 183 ? -7.290 16.171 -0.881 1.00 70.94 183 ASN A N 1
ATOM 1445 C CA . ASN A 1 183 ? -8.440 16.362 -1.769 1.00 70.94 183 ASN A CA 1
ATOM 1446 C C . ASN A 1 183 ? -8.097 16.996 -3.119 1.00 70.94 183 ASN A C 1
ATOM 1448 O O . ASN A 1 183 ? -8.996 17.217 -3.931 1.00 70.94 183 ASN A O 1
ATOM 1452 N N . THR A 1 184 ? -6.831 17.331 -3.351 1.00 81.56 184 THR A N 1
ATOM 1453 C CA . THR A 1 184 ? -6.390 17.966 -4.594 1.00 81.56 184 THR A CA 1
ATOM 1454 C C . THR A 1 184 ? -5.313 17.127 -5.245 1.00 81.56 184 THR A C 1
ATOM 1456 O O . THR A 1 184 ? -4.553 16.450 -4.561 1.00 81.56 184 THR A O 1
ATOM 1459 N N . SER A 1 185 ? -5.233 17.194 -6.569 1.00 90.25 185 SER A N 1
ATOM 1460 C CA . SER A 1 185 ? -4.197 16.497 -7.323 1.00 90.25 185 SER A CA 1
ATOM 1461 C C . SER A 1 185 ? -3.312 17.503 -8.058 1.00 90.25 185 SER A C 1
ATOM 1463 O O . SER A 1 185 ? -3.534 17.757 -9.249 1.00 90.25 185 SER A O 1
ATOM 1465 N N . PRO A 1 186 ? -2.394 18.187 -7.350 1.00 90.31 186 PRO A N 1
ATOM 1466 C CA . PRO A 1 186 ? -1.477 19.127 -7.976 1.00 90.31 186 PRO A CA 1
ATOM 1467 C C . PRO A 1 186 ? -0.409 18.406 -8.811 1.00 90.31 186 PRO A C 1
ATOM 1469 O O . PRO A 1 186 ? -0.292 17.182 -8.793 1.00 90.31 186 PRO A O 1
ATOM 1472 N N . VAL A 1 187 ? 0.386 19.190 -9.542 1.00 92.38 187 VAL A N 1
ATOM 1473 C CA . VAL A 1 187 ? 1.666 18.712 -10.082 1.00 92.38 187 VAL A CA 1
ATOM 1474 C C . VAL A 1 187 ? 2.605 18.486 -8.900 1.00 92.38 187 VAL A C 1
ATOM 1476 O O . VAL A 1 187 ? 2.839 19.423 -8.133 1.00 92.38 187 VAL A O 1
ATOM 1479 N N . ILE A 1 188 ? 3.078 17.251 -8.754 1.00 90.31 188 ILE A N 1
ATOM 1480 C CA . ILE A 1 188 ? 4.010 16.822 -7.701 1.00 90.31 188 ILE A CA 1
ATOM 1481 C C . ILE A 1 188 ? 5.442 16.726 -8.222 1.00 90.31 188 ILE A C 1
ATOM 1483 O O . ILE A 1 188 ? 6.353 16.980 -7.463 1.00 90.31 188 ILE A O 1
ATOM 1487 N N . ASP A 1 189 ? 5.613 16.443 -9.516 1.00 93.50 189 ASP A N 1
ATOM 1488 C CA . ASP A 1 189 ? 6.910 16.386 -10.180 1.00 93.50 189 ASP A CA 1
ATOM 1489 C C . ASP A 1 189 ? 6.830 17.193 -11.483 1.00 93.50 189 ASP A C 1
ATOM 1491 O O . ASP A 1 189 ? 5.918 16.991 -12.295 1.00 93.50 189 ASP A O 1
ATOM 1495 N N . GLN A 1 190 ? 7.807 18.057 -11.732 1.00 94.88 190 GLN A N 1
ATOM 1496 C CA . GLN A 1 190 ? 8.081 18.685 -13.023 1.00 94.88 190 GLN A CA 1
ATOM 1497 C C . GLN A 1 190 ? 9.585 18.598 -13.294 1.00 94.88 190 GLN A C 1
ATOM 1499 O O . GLN A 1 190 ? 10.334 19.571 -13.172 1.00 94.88 190 GLN A O 1
ATOM 1504 N N . LEU A 1 191 ? 10.024 17.392 -13.647 1.00 95.25 191 LEU A N 1
ATOM 1505 C CA . LEU A 1 191 ? 11.433 17.033 -13.677 1.00 95.25 191 LEU A CA 1
ATOM 1506 C C . LEU A 1 191 ? 12.083 17.404 -15.004 1.00 95.25 191 LEU A C 1
ATOM 1508 O O . LEU A 1 191 ? 11.524 17.172 -16.079 1.00 95.25 191 LEU A O 1
ATOM 1512 N N . THR A 1 192 ? 13.312 17.904 -14.919 1.00 95.94 192 THR A N 1
ATOM 1513 C CA . THR A 1 192 ? 14.216 18.098 -16.057 1.00 95.94 192 THR A CA 1
ATOM 1514 C C . THR A 1 192 ? 15.527 17.364 -15.807 1.00 95.94 192 THR A C 1
ATOM 1516 O O . THR A 1 192 ? 16.198 17.591 -14.802 1.00 95.94 192 THR A O 1
ATOM 1519 N N . TYR A 1 193 ? 15.911 16.509 -16.750 1.00 96.44 193 TYR A N 1
ATOM 1520 C CA . TYR A 1 193 ? 17.077 15.639 -16.659 1.00 96.44 193 TYR A CA 1
ATOM 1521 C C . TYR A 1 193 ? 18.241 16.272 -17.415 1.00 96.44 193 TYR A C 1
ATOM 1523 O O . TYR A 1 193 ? 18.138 16.591 -18.602 1.00 96.44 193 TYR A O 1
ATOM 1531 N N . SER A 1 194 ? 19.374 16.432 -16.738 1.00 94.81 194 SER A N 1
ATOM 1532 C CA . SER A 1 194 ? 20.625 16.875 -17.357 1.00 94.81 194 SER A CA 1
ATOM 1533 C C . SER A 1 194 ? 21.637 15.747 -17.309 1.00 94.81 194 SER A C 1
ATOM 1535 O O . SER A 1 194 ? 21.788 15.105 -16.275 1.00 94.81 194 SER A O 1
ATOM 1537 N N . HIS A 1 195 ? 22.361 15.529 -18.400 1.00 94.88 195 HIS A N 1
ATOM 1538 C CA . HIS A 1 195 ? 23.357 14.466 -18.499 1.00 94.88 195 HIS A CA 1
ATOM 1539 C C . HIS A 1 195 ? 24.784 15.021 -18.448 1.00 94.88 195 HIS A C 1
ATOM 1541 O O . HIS A 1 195 ? 25.024 16.188 -18.775 1.00 94.88 195 HIS A O 1
ATOM 1547 N N . LYS A 1 196 ? 25.732 14.179 -18.019 1.00 94.38 196 LYS A N 1
ATOM 1548 C CA . LYS A 1 196 ? 27.156 14.520 -17.886 1.00 94.38 196 LYS A CA 1
ATOM 1549 C C . LYS A 1 196 ? 27.751 14.938 -19.231 1.00 94.38 196 LYS A C 1
ATOM 1551 O O . LYS A 1 196 ? 27.187 14.685 -20.297 1.00 94.38 196 LYS A O 1
ATOM 1556 N N . ASP A 1 197 ? 28.923 15.566 -19.160 1.00 91.88 197 ASP A N 1
ATOM 1557 C CA . ASP A 1 197 ? 29.717 15.949 -20.329 1.00 91.88 197 ASP A CA 1
ATOM 1558 C C . ASP A 1 197 ? 28.917 16.835 -21.299 1.00 91.88 197 ASP A C 1
ATOM 1560 O O . ASP A 1 197 ? 28.894 16.596 -22.498 1.00 91.88 197 ASP A O 1
ATOM 1564 N N . ALA A 1 198 ? 28.201 17.836 -20.769 1.00 86.62 198 ALA A N 1
ATOM 1565 C CA . ALA A 1 198 ? 27.329 18.737 -21.535 1.00 86.62 198 ALA A CA 1
ATOM 1566 C C . ALA A 1 198 ? 26.273 18.016 -22.405 1.00 86.62 198 ALA A C 1
ATOM 1568 O O . ALA A 1 198 ? 25.870 18.528 -23.449 1.00 86.62 198 ALA A O 1
ATOM 1569 N N . GLY A 1 199 ? 25.820 16.835 -21.970 1.00 85.88 199 GLY A N 1
ATOM 1570 C CA . GLY A 1 199 ? 24.850 16.015 -22.693 1.00 85.88 199 GLY A CA 1
ATOM 1571 C C . GLY A 1 199 ? 25.456 15.033 -23.698 1.00 85.88 199 GLY A C 1
ATOM 1572 O O . GLY A 1 199 ? 24.703 14.363 -24.395 1.00 85.88 199 GLY A O 1
ATOM 1573 N N . TYR A 1 200 ? 26.787 14.913 -23.778 1.00 89.69 200 TYR A N 1
ATOM 1574 C CA . TYR A 1 200 ? 27.450 13.913 -24.628 1.00 89.69 200 TYR A CA 1
ATOM 1575 C C . TYR A 1 200 ? 27.567 12.526 -23.971 1.00 89.69 200 TYR A C 1
ATOM 1577 O O . TYR A 1 200 ? 28.065 11.592 -24.596 1.00 89.69 200 TYR A O 1
ATOM 1585 N N . SER A 1 201 ? 27.119 12.373 -22.722 1.00 94.69 201 SER A N 1
ATOM 1586 C CA . SER A 1 201 ? 27.086 11.099 -22.000 1.00 94.69 201 SER A CA 1
ATOM 1587 C C . SER A 1 201 ? 25.648 10.657 -21.718 1.00 94.69 201 SER A C 1
ATOM 1589 O O . SER A 1 201 ? 24.786 11.492 -21.484 1.00 94.69 201 SER A O 1
ATOM 1591 N N . ASN A 1 202 ? 25.400 9.346 -21.641 1.00 96.75 202 ASN A N 1
ATOM 1592 C CA . ASN A 1 202 ? 24.126 8.788 -21.158 1.00 96.75 202 ASN A CA 1
ATOM 1593 C C . ASN A 1 202 ? 24.037 8.743 -19.613 1.00 96.75 202 ASN A C 1
ATOM 1595 O O . ASN A 1 202 ? 23.032 8.306 -19.050 1.00 96.75 202 ASN A O 1
ATOM 1599 N N . ARG A 1 203 ? 25.091 9.182 -18.909 1.00 97.00 203 ARG A N 1
ATOM 1600 C CA . ARG A 1 203 ? 25.133 9.278 -17.443 1.00 97.00 203 ARG A CA 1
ATOM 1601 C C . ARG A 1 203 ? 24.366 10.510 -16.978 1.00 97.00 203 ARG A C 1
ATOM 1603 O O . ARG A 1 203 ? 24.674 11.626 -17.396 1.00 97.00 203 ARG A O 1
ATOM 1610 N N . LEU A 1 204 ? 23.394 10.315 -16.097 1.00 96.12 204 LEU A N 1
ATOM 1611 C CA . LEU A 1 204 ? 22.592 11.389 -15.514 1.00 96.12 204 LEU A CA 1
ATOM 1612 C C . LEU A 1 204 ? 23.470 12.246 -14.601 1.00 96.12 204 LEU A C 1
ATOM 1614 O O . LEU A 1 204 ? 24.144 11.704 -13.739 1.00 96.12 204 LEU A O 1
ATOM 1618 N N . ALA A 1 205 ? 23.502 13.559 -14.794 1.00 94.94 205 ALA A N 1
ATOM 1619 C CA . ALA A 1 205 ? 24.256 14.489 -13.955 1.00 94.94 205 ALA A CA 1
ATOM 1620 C C . ALA A 1 205 ? 23.411 15.038 -12.806 1.00 94.94 205 ALA A C 1
ATOM 1622 O O . ALA A 1 205 ? 23.886 15.097 -11.675 1.00 94.94 205 ALA A O 1
ATOM 1623 N N . LYS A 1 206 ? 22.162 15.407 -13.105 1.00 93.25 206 LYS A N 1
ATOM 1624 C CA . LYS A 1 206 ? 21.191 15.944 -12.147 1.00 93.25 206 LYS A CA 1
ATOM 1625 C C . LYS A 1 206 ? 19.767 15.839 -12.674 1.00 93.25 206 LYS A C 1
ATOM 1627 O O . LYS A 1 206 ? 19.555 15.782 -13.892 1.00 93.25 206 LYS A O 1
ATOM 1632 N N . VAL A 1 207 ? 18.814 15.890 -11.753 1.00 93.69 207 VAL A N 1
ATOM 1633 C CA . VAL A 1 207 ? 17.385 16.020 -12.039 1.00 93.69 207 VAL A CA 1
ATOM 1634 C C . VAL A 1 207 ? 16.868 17.171 -11.200 1.00 93.69 207 VAL A C 1
ATOM 1636 O O . VAL A 1 207 ? 16.928 17.113 -9.982 1.00 93.69 207 VAL A O 1
ATOM 1639 N N . THR A 1 208 ? 16.392 18.220 -11.861 1.00 92.25 208 THR A N 1
ATOM 1640 C CA . THR A 1 208 ? 15.798 19.371 -11.173 1.00 92.25 208 THR A CA 1
ATOM 1641 C C . THR A 1 208 ? 14.292 19.244 -11.194 1.00 92.25 208 THR A C 1
ATOM 1643 O O . THR A 1 208 ? 13.740 18.926 -12.253 1.00 92.25 208 THR A O 1
ATOM 1646 N N . ASP A 1 209 ? 13.641 19.585 -10.091 1.00 91.19 209 ASP A N 1
ATOM 1647 C CA . ASP A 1 209 ? 12.188 19.613 -9.998 1.00 91.19 209 ASP A CA 1
ATOM 1648 C C . ASP A 1 209 ? 11.656 21.049 -9.901 1.00 91.19 209 ASP A C 1
ATOM 1650 O O . ASP A 1 209 ? 12.029 21.818 -9.015 1.00 91.19 209 ASP A O 1
ATOM 1654 N N . ALA A 1 210 ? 10.795 21.427 -10.846 1.00 91.00 210 ALA A N 1
ATOM 1655 C CA . ALA A 1 210 ? 10.138 22.731 -10.875 1.00 91.00 210 ALA A CA 1
ATOM 1656 C C . ALA A 1 210 ? 8.726 22.714 -10.255 1.00 91.00 210 ALA A C 1
ATOM 1658 O O . ALA A 1 210 ? 8.035 23.740 -10.277 1.00 91.00 210 ALA A O 1
ATOM 1659 N N . ALA A 1 211 ? 8.270 21.579 -9.711 1.00 87.88 211 ALA A N 1
ATOM 1660 C CA . ALA A 1 211 ? 6.988 21.501 -9.029 1.00 87.88 211 ALA A CA 1
ATOM 1661 C C . ALA A 1 211 ? 6.988 22.377 -7.764 1.00 87.88 211 ALA A C 1
ATOM 1663 O O . ALA A 1 211 ? 7.841 22.285 -6.888 1.00 87.88 211 ALA A O 1
ATOM 1664 N N . THR A 1 212 ? 5.994 23.259 -7.652 1.00 70.94 212 THR A N 1
ATOM 1665 C CA . THR A 1 212 ? 5.860 24.185 -6.512 1.00 70.94 212 THR A CA 1
ATOM 1666 C C . THR A 1 212 ? 5.134 23.568 -5.315 1.00 70.94 212 THR A C 1
ATOM 1668 O O . THR A 1 212 ? 5.007 24.201 -4.266 1.00 70.94 212 THR A O 1
ATOM 1671 N N . SER A 1 213 ? 4.575 22.371 -5.486 1.00 63.56 213 SER A N 1
ATOM 1672 C CA . SER A 1 213 ? 3.707 21.721 -4.508 1.00 63.56 213 SER A CA 1
ATOM 1673 C C . SER A 1 213 ? 4.569 20.969 -3.504 1.00 63.56 213 SER A C 1
ATOM 1675 O O . SER A 1 213 ? 4.975 19.844 -3.752 1.00 63.56 213 SER A O 1
ATOM 1677 N N . ALA A 1 214 ? 4.864 21.605 -2.372 1.00 50.94 214 ALA A N 1
ATOM 1678 C CA . ALA A 1 214 ? 5.698 21.031 -1.325 1.00 50.94 214 ALA A CA 1
ATOM 1679 C C . ALA A 1 214 ? 5.044 19.786 -0.702 1.00 50.94 214 ALA A C 1
ATOM 1681 O O . ALA A 1 214 ? 4.282 19.889 0.261 1.00 50.94 214 ALA A O 1
ATOM 1682 N N . ASN A 1 215 ? 5.375 18.601 -1.204 1.00 55.88 215 ASN A N 1
ATOM 1683 C CA . ASN A 1 215 ? 5.319 17.394 -0.400 1.00 55.88 215 ASN A CA 1
ATOM 1684 C C . ASN A 1 215 ? 6.732 16.829 -0.365 1.00 55.88 215 ASN A C 1
ATOM 1686 O O . ASN A 1 215 ? 7.330 16.573 -1.390 1.00 55.88 215 ASN A O 1
ATOM 1690 N N . SER A 1 216 ? 7.335 16.751 0.815 1.00 54.22 216 SER A N 1
ATOM 1691 C CA . SER A 1 216 ? 8.760 16.436 0.973 1.00 54.22 216 SER A CA 1
ATOM 1692 C C . SER A 1 216 ? 9.064 14.952 0.689 1.00 54.22 216 SER A C 1
ATOM 1694 O O . SER A 1 216 ? 9.431 14.231 1.615 1.00 54.22 216 SER A O 1
ATOM 1696 N N . GLY A 1 217 ? 8.835 14.463 -0.536 1.00 56.44 217 GLY A N 1
ATOM 1697 C CA . GLY A 1 217 ? 9.010 13.058 -0.926 1.00 56.44 217 GLY A CA 1
ATOM 1698 C C . GLY A 1 217 ? 8.041 12.081 -0.245 1.00 56.44 217 GLY A C 1
ATOM 1699 O O . GLY A 1 217 ? 8.285 10.876 -0.215 1.00 56.44 217 GLY A O 1
ATOM 1700 N N . LYS A 1 218 ? 6.954 12.576 0.366 1.00 62.62 218 LYS A N 1
ATOM 1701 C CA . LYS A 1 218 ? 6.027 11.757 1.174 1.00 62.62 218 LYS A CA 1
ATOM 1702 C C . LYS A 1 218 ? 5.044 10.940 0.337 1.00 62.62 218 LYS A C 1
ATOM 1704 O O . LYS A 1 218 ? 4.432 10.020 0.873 1.00 62.62 218 LYS A O 1
ATOM 1709 N N . LEU A 1 219 ? 4.886 11.256 -0.949 1.00 69.50 219 LEU A N 1
ATOM 1710 C CA . LEU A 1 219 ? 4.052 10.483 -1.876 1.00 69.50 219 LEU A CA 1
ATOM 1711 C C . LEU A 1 219 ? 4.875 9.504 -2.719 1.00 69.50 219 LEU A C 1
ATOM 1713 O O . LEU A 1 219 ? 4.330 8.884 -3.631 1.00 69.50 219 LEU A O 1
ATOM 1717 N N . GLY A 1 220 ? 6.174 9.381 -2.430 1.00 74.25 220 GLY A N 1
ATOM 1718 C CA . GLY A 1 220 ? 7.131 8.707 -3.303 1.00 74.25 220 GLY A CA 1
ATOM 1719 C C . GLY A 1 220 ? 7.547 9.555 -4.508 1.00 74.25 220 GLY A C 1
ATOM 1720 O O . GLY A 1 220 ? 8.221 9.036 -5.392 1.00 74.25 220 GLY A O 1
ATOM 1721 N N . ASP A 1 221 ? 7.162 10.831 -4.547 1.00 84.38 221 ASP A N 1
ATOM 1722 C CA . ASP A 1 221 ? 7.580 11.851 -5.510 1.00 84.38 221 ASP A CA 1
ATOM 1723 C C . ASP A 1 221 ? 9.074 12.176 -5.413 1.00 84.38 221 ASP A C 1
ATOM 1725 O O . ASP A 1 221 ? 9.710 11.951 -4.376 1.00 84.38 221 ASP A O 1
ATOM 1729 N N . PHE A 1 222 ? 9.651 12.643 -6.522 1.00 89.38 222 PHE A N 1
ATOM 1730 C CA . PHE A 1 222 ? 11.061 12.999 -6.565 1.00 89.38 222 PHE A CA 1
ATOM 1731 C C . PHE A 1 222 ? 11.289 14.262 -5.731 1.00 89.38 222 PHE A C 1
ATOM 1733 O O . PHE A 1 222 ? 10.498 15.195 -5.755 1.00 89.38 222 PHE A O 1
ATOM 1740 N N . ASN A 1 223 ? 12.392 14.304 -4.988 1.00 84.81 223 ASN A N 1
ATOM 1741 C CA . ASN A 1 223 ? 12.769 15.480 -4.218 1.00 84.81 223 ASN A CA 1
ATOM 1742 C C . ASN A 1 223 ? 14.181 15.904 -4.622 1.00 84.81 223 ASN A C 1
ATOM 1744 O O . ASN A 1 223 ? 15.123 15.129 -4.447 1.00 84.81 223 ASN A O 1
ATOM 1748 N N . ASP A 1 224 ? 14.322 17.129 -5.131 1.00 82.25 224 ASP A N 1
ATOM 1749 C CA . ASP A 1 224 ? 15.621 17.763 -5.380 1.00 82.25 224 ASP A CA 1
ATOM 1750 C C . ASP A 1 224 ? 16.251 18.155 -4.031 1.00 82.25 224 ASP A C 1
ATOM 1752 O O . ASP A 1 224 ? 16.130 19.277 -3.531 1.00 82.25 224 ASP A O 1
ATOM 1756 N N . GLY A 1 225 ? 16.858 17.162 -3.380 1.00 73.81 225 GLY A N 1
ATOM 1757 C CA . GLY A 1 225 ? 17.423 17.281 -2.038 1.00 73.81 225 GLY A CA 1
ATOM 1758 C C . GLY A 1 225 ? 18.709 18.110 -1.971 1.00 73.81 225 GLY A C 1
ATOM 1759 O O . GLY A 1 225 ? 19.164 18.423 -0.868 1.00 73.81 225 GLY A O 1
ATOM 1760 N N . ASN A 1 226 ? 19.296 18.476 -3.116 1.00 78.38 226 ASN A N 1
ATOM 1761 C CA . ASN A 1 226 ? 20.603 19.127 -3.215 1.00 78.38 226 ASN A CA 1
ATOM 1762 C C . ASN A 1 226 ? 20.559 20.407 -4.072 1.00 78.38 226 ASN A C 1
ATOM 1764 O O . ASN A 1 226 ? 21.326 20.612 -5.017 1.00 78.38 226 ASN A O 1
ATOM 1768 N N . VAL A 1 227 ? 19.682 21.330 -3.681 1.00 71.69 227 VAL A N 1
ATOM 1769 C CA . VAL A 1 227 ? 19.483 22.599 -4.389 1.00 71.69 227 VAL A CA 1
ATOM 1770 C C . VAL A 1 227 ? 20.762 23.455 -4.377 1.00 71.69 227 VAL A C 1
ATOM 1772 O O . VAL A 1 227 ? 21.180 23.974 -3.342 1.00 71.69 227 VAL A O 1
ATOM 1775 N N . GLY A 1 228 ? 21.367 23.653 -5.553 1.00 67.50 228 GLY A N 1
ATOM 1776 C CA . GLY A 1 228 ? 22.524 24.542 -5.757 1.00 67.50 228 GLY A CA 1
ATOM 1777 C C . GLY A 1 228 ? 23.869 23.847 -6.012 1.00 67.50 228 GLY A C 1
ATOM 1778 O O . GLY A 1 228 ? 24.864 24.541 -6.241 1.00 67.50 228 GLY A O 1
ATOM 1779 N N . GLY A 1 229 ? 23.911 22.510 -6.017 1.00 64.88 229 GLY A N 1
ATOM 1780 C CA . GLY A 1 229 ? 25.047 21.732 -6.523 1.00 64.88 229 GLY A CA 1
ATOM 1781 C C . GLY A 1 229 ? 25.237 21.855 -8.045 1.00 64.88 229 GLY A C 1
ATOM 1782 O O . GLY A 1 229 ? 24.368 22.349 -8.765 1.00 64.88 229 GLY A O 1
ATOM 1783 N N . THR A 1 230 ? 26.397 21.421 -8.557 1.00 76.56 230 THR A N 1
ATOM 1784 C CA . THR A 1 230 ? 26.613 21.309 -10.017 1.00 76.56 230 THR A CA 1
ATOM 1785 C C . THR A 1 230 ? 26.026 20.008 -10.559 1.00 76.56 230 THR A C 1
ATOM 1787 O O . THR A 1 230 ? 25.198 20.076 -11.467 1.00 76.56 230 THR A O 1
ATOM 1790 N N . ASP A 1 231 ? 26.383 18.875 -9.944 1.00 90.38 231 ASP A N 1
ATOM 1791 C CA . ASP A 1 231 ? 25.877 17.536 -10.254 1.00 90.38 231 ASP A CA 1
ATOM 1792 C C . ASP A 1 231 ? 25.469 16.805 -8.962 1.00 90.38 231 ASP A C 1
ATOM 1794 O O . ASP A 1 231 ? 26.209 16.845 -7.976 1.00 90.38 231 ASP A O 1
ATOM 1798 N N . ASP A 1 232 ? 24.346 16.088 -8.999 1.00 93.25 232 ASP A N 1
ATOM 1799 C CA . ASP A 1 232 ? 23.824 15.303 -7.866 1.00 93.25 232 ASP A CA 1
ATOM 1800 C C . ASP A 1 232 ? 24.244 13.835 -7.925 1.00 93.25 232 ASP A C 1
ATOM 1802 O O . ASP A 1 232 ? 24.263 13.137 -6.911 1.00 93.25 232 ASP A O 1
ATOM 1806 N N . TYR A 1 233 ? 24.589 13.370 -9.126 1.00 96.06 233 TYR A N 1
ATOM 1807 C CA . TYR A 1 233 ? 24.907 11.979 -9.408 1.00 96.06 233 TYR A CA 1
ATOM 1808 C C . TYR A 1 233 ? 26.403 11.804 -9.703 1.00 96.06 233 TYR A C 1
ATOM 1810 O O . TYR A 1 233 ? 26.985 12.483 -10.564 1.00 96.06 233 TYR A O 1
ATOM 1818 N N . GLY A 1 234 ? 27.040 10.873 -8.992 1.00 96.31 234 GLY A N 1
ATOM 1819 C CA . GLY A 1 234 ? 28.433 10.455 -9.201 1.00 96.31 234 GLY A CA 1
ATOM 1820 C C . GLY A 1 234 ? 28.523 9.118 -9.936 1.00 96.31 234 GLY A C 1
ATOM 1821 O O . GLY A 1 234 ? 27.587 8.334 -9.857 1.00 96.31 234 GLY A O 1
ATOM 1822 N N . TYR A 1 235 ? 29.635 8.843 -10.629 1.00 97.62 235 TYR A N 1
ATOM 1823 C CA . TYR A 1 235 ? 29.862 7.547 -11.284 1.00 97.62 235 TYR A CA 1
ATOM 1824 C C . TYR A 1 235 ? 31.303 7.077 -11.143 1.00 97.62 235 TYR A C 1
ATOM 1826 O O . TYR A 1 235 ? 32.229 7.894 -11.160 1.00 97.62 235 TYR A O 1
ATOM 1834 N N . ASP A 1 236 ? 31.485 5.761 -11.088 1.00 97.12 236 ASP A N 1
ATOM 1835 C CA . ASP A 1 236 ? 32.792 5.132 -11.228 1.00 97.12 236 ASP A CA 1
ATOM 1836 C C . ASP A 1 236 ? 33.195 4.980 -12.710 1.00 97.12 236 ASP A C 1
ATOM 1838 O O . ASP A 1 236 ? 32.504 5.429 -13.633 1.00 97.12 236 ASP A O 1
ATOM 1842 N N . ILE A 1 237 ? 34.357 4.365 -12.946 1.00 95.62 237 ILE A N 1
ATOM 1843 C CA . ILE A 1 237 ? 34.890 4.139 -14.296 1.00 95.62 237 ILE A CA 1
ATOM 1844 C C . ILE A 1 237 ? 34.098 3.089 -15.095 1.00 95.62 237 ILE A C 1
ATOM 1846 O O . ILE A 1 237 ? 34.121 3.136 -16.323 1.00 95.62 237 ILE A O 1
ATOM 1850 N N . ASN A 1 238 ? 33.383 2.187 -14.415 1.00 95.06 238 ASN A N 1
ATOM 1851 C CA . ASN A 1 238 ? 32.512 1.184 -15.032 1.00 95.06 238 ASN A CA 1
ATOM 1852 C C . ASN A 1 238 ? 31.118 1.757 -15.341 1.00 95.06 238 ASN A C 1
ATOM 1854 O O . ASN A 1 238 ? 30.305 1.102 -15.985 1.00 95.06 238 ASN A O 1
ATOM 1858 N N . GLY A 1 239 ? 30.841 2.992 -14.912 1.00 96.00 239 GLY A N 1
ATOM 1859 C CA . GLY A 1 239 ? 29.567 3.661 -15.129 1.00 96.00 239 GLY A CA 1
ATOM 1860 C C . GLY A 1 239 ? 28.499 3.313 -14.095 1.00 96.00 239 GLY A C 1
ATOM 1861 O O . GLY A 1 239 ? 27.331 3.612 -14.342 1.00 96.00 239 GLY A O 1
ATOM 1862 N N . ASN A 1 240 ? 28.867 2.740 -12.950 1.00 97.88 240 ASN A N 1
ATOM 1863 C CA . ASN A 1 240 ? 27.935 2.538 -11.844 1.00 97.88 240 ASN A CA 1
ATOM 1864 C C . ASN A 1 240 ? 27.756 3.835 -11.060 1.00 97.88 240 ASN A C 1
ATOM 1866 O O . ASN A 1 240 ? 28.715 4.590 -10.877 1.00 97.88 240 ASN A O 1
ATOM 1870 N N . LEU A 1 241 ? 26.545 4.088 -10.570 1.00 97.94 241 LEU A N 1
ATOM 1871 C CA . LEU A 1 241 ? 26.249 5.267 -9.766 1.00 97.94 241 LEU A CA 1
ATOM 1872 C C . LEU A 1 241 ? 26.974 5.222 -8.414 1.00 97.94 241 LEU A C 1
ATOM 1874 O O . LEU A 1 241 ? 26.743 4.315 -7.633 1.00 97.94 241 LEU A O 1
ATOM 1878 N N . THR A 1 242 ? 27.810 6.201 -8.081 1.00 98.06 242 THR A N 1
ATOM 1879 C CA . THR A 1 242 ? 28.553 6.230 -6.803 1.00 98.06 242 THR A CA 1
ATOM 1880 C C . THR A 1 242 ? 27.962 7.175 -5.766 1.00 98.06 242 THR A C 1
ATOM 1882 O O . THR A 1 242 ? 28.385 7.137 -4.616 1.00 98.06 242 THR A O 1
ATOM 1885 N N . ALA A 1 243 ? 27.039 8.051 -6.156 1.00 96.50 243 ALA A N 1
ATOM 1886 C CA . ALA A 1 243 ? 26.347 8.971 -5.258 1.00 96.50 243 ALA A CA 1
ATOM 1887 C C . ALA A 1 243 ? 25.003 9.379 -5.867 1.00 96.50 243 ALA A C 1
ATOM 1889 O O . ALA A 1 243 ? 24.919 9.554 -7.082 1.00 96.50 243 ALA A O 1
ATOM 1890 N N . ASP A 1 244 ? 24.002 9.562 -5.011 1.00 95.62 244 ASP A N 1
ATOM 1891 C CA . ASP A 1 244 ? 22.704 10.160 -5.324 1.00 95.62 244 ASP A CA 1
ATOM 1892 C C . ASP A 1 244 ? 22.373 11.146 -4.201 1.00 95.62 244 ASP A C 1
ATOM 1894 O O . ASP A 1 244 ? 21.815 10.787 -3.155 1.00 95.62 244 ASP A O 1
ATOM 1898 N N . LEU A 1 245 ? 22.779 12.400 -4.392 1.00 93.94 245 LEU A N 1
ATOM 1899 C CA . LEU A 1 245 ? 22.628 13.427 -3.364 1.00 93.94 245 LEU A CA 1
ATOM 1900 C C . LEU A 1 245 ? 21.159 13.803 -3.123 1.00 93.94 245 LEU A C 1
ATOM 1902 O O . LEU A 1 245 ? 20.833 14.236 -2.019 1.00 93.94 245 LEU A O 1
ATOM 1906 N N . ASN A 1 246 ? 20.263 13.543 -4.082 1.00 90.62 246 ASN A N 1
ATOM 1907 C CA . ASN A 1 246 ? 18.824 13.779 -3.931 1.00 90.62 246 ASN A CA 1
ATOM 1908 C C . ASN A 1 246 ? 18.201 12.844 -2.886 1.00 90.62 246 ASN A C 1
ATOM 1910 O O . ASN A 1 246 ? 17.312 13.239 -2.133 1.00 90.62 246 ASN A O 1
ATOM 1914 N N . LYS A 1 247 ? 18.732 11.621 -2.765 1.00 89.81 247 LYS A N 1
ATOM 1915 C CA . LYS A 1 247 ? 18.317 10.638 -1.747 1.00 89.81 247 LYS A CA 1
ATOM 1916 C C . LYS A 1 247 ? 19.166 10.690 -0.467 1.00 89.81 247 LYS A C 1
ATOM 1918 O O . LYS A 1 247 ? 18.905 9.959 0.494 1.00 89.81 247 LYS A O 1
ATOM 1923 N N . GLY A 1 248 ? 20.162 11.581 -0.421 1.00 91.50 248 GLY A N 1
ATOM 1924 C CA . GLY A 1 248 ? 21.139 11.682 0.667 1.00 91.50 248 GLY A CA 1
ATOM 1925 C C . GLY A 1 248 ? 22.206 10.583 0.637 1.00 91.50 248 GLY A C 1
ATOM 1926 O O . GLY A 1 248 ? 22.889 10.363 1.638 1.00 91.50 248 GLY A O 1
ATOM 1927 N N . ILE A 1 249 ? 22.358 9.885 -0.491 1.00 95.31 249 ILE A N 1
ATOM 1928 C CA . ILE A 1 249 ? 23.366 8.845 -0.686 1.00 95.31 249 ILE A CA 1
ATOM 1929 C C . ILE A 1 249 ? 24.679 9.511 -1.094 1.00 95.31 249 ILE A C 1
ATOM 1931 O O . ILE A 1 249 ? 24.854 9.967 -2.223 1.00 95.31 249 ILE A O 1
ATOM 1935 N N . SER A 1 250 ? 25.627 9.539 -0.162 1.00 95.88 250 SER A N 1
ATOM 1936 C CA . SER A 1 250 ? 26.940 10.163 -0.374 1.00 95.88 250 SER A CA 1
ATOM 1937 C C . SER A 1 250 ? 27.957 9.242 -1.048 1.00 95.88 250 SER A C 1
ATOM 1939 O O . SER A 1 250 ? 28.912 9.720 -1.659 1.00 95.88 250 SER A O 1
ATOM 1941 N N . SER A 1 251 ? 27.785 7.926 -0.904 1.00 97.94 251 SER A N 1
ATOM 1942 C CA . SER A 1 251 ? 28.713 6.932 -1.430 1.00 97.94 251 SER A CA 1
ATOM 1943 C C . SER A 1 251 ? 28.019 5.595 -1.654 1.00 97.94 251 SER A C 1
ATOM 1945 O O . SER A 1 251 ? 27.268 5.129 -0.793 1.00 97.94 251 SER A O 1
ATOM 1947 N N . ILE A 1 252 ? 28.319 4.978 -2.793 1.00 98.31 252 ILE A N 1
ATOM 1948 C CA . ILE A 1 252 ? 27.988 3.598 -3.130 1.00 98.31 252 ILE A CA 1
ATOM 1949 C C . ILE A 1 252 ? 29.288 2.920 -3.558 1.00 98.31 252 ILE A C 1
ATOM 1951 O O . ILE A 1 252 ? 29.969 3.381 -4.476 1.00 98.31 252 ILE A O 1
ATOM 1955 N N . MET A 1 253 ? 29.641 1.840 -2.871 1.00 97.88 253 MET A N 1
ATOM 1956 C CA . MET A 1 253 ? 30.758 0.972 -3.235 1.00 97.88 253 MET A CA 1
ATOM 1957 C C . MET A 1 253 ? 30.219 -0.303 -3.869 1.00 97.88 253 MET A C 1
ATOM 1959 O O . MET A 1 253 ? 29.211 -0.835 -3.408 1.00 97.88 253 MET A O 1
ATOM 1963 N N . TYR A 1 254 ? 30.914 -0.803 -4.886 1.00 97.38 254 TYR A N 1
ATOM 1964 C CA . TYR A 1 254 ? 30.502 -1.959 -5.679 1.00 97.38 254 TYR A CA 1
ATOM 1965 C C . TYR A 1 254 ? 31.468 -3.129 -5.522 1.00 97.38 254 TYR A C 1
ATOM 1967 O O . TYR A 1 254 ? 32.664 -2.941 -5.283 1.00 97.38 254 TYR A O 1
ATOM 1975 N N . ASN A 1 255 ? 30.946 -4.344 -5.682 1.00 94.44 255 ASN A N 1
ATOM 1976 C CA . ASN A 1 255 ? 31.770 -5.543 -5.806 1.00 94.44 255 ASN A CA 1
ATOM 1977 C C . ASN A 1 255 ? 32.267 -5.736 -7.259 1.00 94.44 255 ASN A C 1
ATOM 1979 O O . ASN A 1 255 ? 31.977 -4.944 -8.153 1.00 94.44 255 ASN A O 1
ATOM 1983 N N . PHE A 1 256 ? 33.002 -6.822 -7.516 1.00 92.81 256 PHE A N 1
ATOM 1984 C CA . PHE A 1 256 ? 33.529 -7.143 -8.852 1.00 92.81 256 PHE A CA 1
ATOM 1985 C C . PHE A 1 256 ? 32.455 -7.467 -9.910 1.00 92.81 256 PHE A C 1
ATOM 1987 O O . PHE A 1 256 ? 32.784 -7.496 -11.092 1.00 92.81 256 PHE A O 1
ATOM 1994 N N . LEU A 1 257 ? 31.203 -7.704 -9.501 1.00 93.06 257 LEU A N 1
ATOM 1995 C CA . LEU A 1 257 ? 30.051 -7.920 -10.385 1.00 93.06 257 LEU A CA 1
ATOM 1996 C C . LEU A 1 257 ? 29.281 -6.618 -10.671 1.00 93.06 257 LEU A C 1
ATOM 1998 O O . LEU A 1 257 ? 28.231 -6.669 -11.295 1.00 93.06 257 LEU A O 1
ATOM 2002 N N . ASN A 1 258 ? 29.780 -5.460 -10.216 1.00 94.94 258 ASN A N 1
ATOM 2003 C CA . ASN A 1 258 ? 29.074 -4.174 -10.267 1.00 94.94 258 ASN A CA 1
ATOM 2004 C C . ASN A 1 258 ? 27.742 -4.156 -9.485 1.00 94.94 258 ASN A C 1
ATOM 2006 O O . ASN A 1 258 ? 26.883 -3.308 -9.729 1.00 94.94 258 ASN A O 1
ATOM 2010 N N . LEU A 1 259 ? 27.590 -5.029 -8.482 1.00 94.75 259 LEU A N 1
ATOM 2011 C CA . LEU A 1 259 ? 26.457 -4.999 -7.552 1.00 94.75 259 LEU A CA 1
ATOM 2012 C C . LEU A 1 259 ? 26.781 -4.117 -6.331 1.00 94.75 259 LEU A C 1
ATOM 2014 O O . LEU A 1 259 ? 27.916 -4.180 -5.830 1.00 94.75 259 LEU A O 1
ATOM 2018 N N . PRO A 1 260 ? 25.833 -3.293 -5.834 1.00 95.94 260 PRO A N 1
ATOM 2019 C CA . PRO A 1 260 ? 26.062 -2.434 -4.675 1.00 95.94 260 PRO A CA 1
ATOM 2020 C C . PRO A 1 260 ? 26.445 -3.263 -3.449 1.00 95.94 260 PRO A C 1
ATOM 2022 O O . PRO A 1 260 ? 25.693 -4.134 -3.030 1.00 95.94 260 PRO A O 1
ATOM 2025 N N . GLN A 1 261 ? 27.600 -2.988 -2.849 1.00 96.56 261 GLN A N 1
ATOM 2026 C CA . GLN A 1 261 ? 28.095 -3.654 -1.641 1.00 96.56 261 GLN A CA 1
ATOM 2027 C C . GLN A 1 261 ? 27.861 -2.814 -0.384 1.00 96.56 261 GLN A C 1
ATOM 2029 O O . GLN A 1 261 ? 27.507 -3.356 0.662 1.00 96.56 261 GLN A O 1
ATOM 2034 N N . THR A 1 262 ? 28.061 -1.499 -0.460 1.00 97.94 262 THR A N 1
ATOM 2035 C CA . THR A 1 262 ? 27.848 -0.598 0.678 1.00 97.94 262 THR A CA 1
ATOM 2036 C C . THR A 1 262 ? 27.273 0.720 0.199 1.00 97.94 262 THR A C 1
ATOM 2038 O O . THR A 1 262 ? 27.843 1.344 -0.692 1.00 97.94 262 THR A O 1
ATOM 2041 N N . VAL A 1 263 ? 26.180 1.157 0.819 1.00 98.19 263 VAL A N 1
ATOM 2042 C CA . VAL A 1 263 ? 25.517 2.440 0.564 1.00 98.19 263 VAL A CA 1
ATOM 2043 C C . VAL A 1 263 ? 25.584 3.271 1.840 1.00 98.19 263 VAL A C 1
ATOM 2045 O O . VAL A 1 263 ? 25.158 2.813 2.896 1.00 98.19 263 VAL A O 1
ATOM 2048 N N . THR A 1 264 ? 26.134 4.483 1.758 1.00 97.94 264 THR A N 1
ATOM 2049 C CA . THR A 1 264 ? 26.319 5.376 2.916 1.00 97.94 264 THR A CA 1
ATOM 2050 C C . THR A 1 264 ? 25.437 6.612 2.802 1.00 97.94 264 THR A C 1
ATOM 2052 O O . THR A 1 264 ? 25.566 7.391 1.849 1.00 97.94 264 THR A O 1
ATOM 2055 N N . MET A 1 265 ? 24.599 6.830 3.815 1.00 95.38 265 MET A N 1
ATOM 2056 C CA . MET A 1 265 ? 23.646 7.935 3.907 1.00 95.38 265 MET A CA 1
ATOM 2057 C C . MET A 1 265 ? 23.913 8.747 5.186 1.00 95.38 265 MET A C 1
ATOM 2059 O O . MET A 1 265 ? 23.380 8.416 6.246 1.00 95.38 265 MET A O 1
ATOM 2063 N N . PRO A 1 266 ? 24.755 9.795 5.137 1.00 92.31 266 PRO A N 1
ATOM 2064 C CA . PRO A 1 266 ? 25.173 10.527 6.329 1.00 92.31 266 PRO A CA 1
ATOM 2065 C C . PRO A 1 266 ? 23.985 11.051 7.148 1.00 92.31 266 PRO A C 1
ATOM 2067 O O . PRO A 1 266 ? 23.106 11.724 6.613 1.00 92.31 266 PRO A O 1
ATOM 2070 N N . GLY A 1 267 ? 23.964 10.743 8.448 1.00 89.44 267 GLY A N 1
ATOM 2071 C CA . GLY A 1 267 ? 22.888 11.136 9.365 1.00 89.44 267 GLY A CA 1
ATOM 2072 C C . GLY A 1 267 ? 21.648 10.236 9.324 1.00 89.44 267 GLY A C 1
ATOM 2073 O O . GLY A 1 267 ? 20.737 10.446 10.122 1.00 89.44 267 GLY A O 1
ATOM 2074 N N . LYS A 1 268 ? 21.609 9.248 8.420 1.00 91.00 268 LYS A N 1
ATOM 2075 C CA . LYS A 1 268 ? 20.628 8.152 8.409 1.00 91.00 268 LYS A CA 1
ATOM 2076 C C . LYS A 1 268 ? 21.280 6.813 8.751 1.00 91.00 268 LYS A C 1
ATOM 2078 O O . LYS A 1 268 ? 20.653 6.006 9.426 1.00 91.00 268 LYS A O 1
ATOM 2083 N N . GLY A 1 269 ? 22.516 6.591 8.303 1.00 94.88 269 GLY A N 1
ATOM 2084 C CA . GLY A 1 269 ? 23.301 5.390 8.563 1.00 94.88 269 GLY A CA 1
ATOM 2085 C C . GLY A 1 269 ? 23.864 4.760 7.287 1.00 94.88 269 GLY A C 1
ATOM 2086 O O . GLY A 1 269 ? 24.304 5.463 6.370 1.00 94.88 269 GLY A O 1
ATOM 2087 N N . ALA A 1 270 ? 23.893 3.428 7.225 1.00 97.25 270 ALA A N 1
ATOM 2088 C CA . ALA A 1 270 ? 24.460 2.696 6.094 1.00 97.25 270 ALA A CA 1
ATOM 2089 C C . ALA A 1 270 ? 23.777 1.347 5.844 1.00 97.25 270 ALA A C 1
ATOM 2091 O O . ALA A 1 270 ? 23.259 0.709 6.759 1.00 97.25 270 ALA A O 1
ATOM 2092 N N . ILE A 1 271 ? 23.858 0.888 4.596 1.00 97.94 271 ILE A N 1
ATOM 2093 C CA . ILE A 1 271 ? 23.381 -0.424 4.159 1.00 97.94 271 ILE A CA 1
ATOM 2094 C C . ILE A 1 271 ? 24.568 -1.211 3.617 1.00 97.94 271 ILE A C 1
ATOM 2096 O O . ILE A 1 271 ? 25.359 -0.684 2.835 1.00 97.94 271 ILE A O 1
ATOM 2100 N N . THR A 1 272 ? 24.705 -2.471 4.017 1.00 98.12 272 THR A N 1
ATOM 2101 C CA . THR A 1 272 ? 25.709 -3.394 3.478 1.00 98.12 272 THR A CA 1
ATOM 2102 C C . THR A 1 272 ? 25.043 -4.641 2.926 1.00 98.12 272 THR A C 1
ATOM 2104 O O . THR A 1 272 ? 24.246 -5.277 3.614 1.00 98.12 272 THR A O 1
ATOM 2107 N N . TYR A 1 273 ? 25.424 -5.025 1.713 1.00 96.56 273 TYR A N 1
ATOM 2108 C CA . TYR A 1 273 ? 24.949 -6.231 1.052 1.00 96.56 273 TYR A CA 1
ATOM 2109 C C . TYR A 1 273 ? 26.060 -7.273 0.950 1.00 96.56 273 TYR A C 1
ATOM 2111 O O . TYR A 1 273 ? 27.228 -6.954 0.713 1.00 96.56 273 TYR A O 1
ATOM 2119 N N . VAL A 1 274 ? 25.686 -8.539 1.112 1.00 96.44 274 VAL A N 1
ATOM 2120 C CA . VAL A 1 274 ? 26.561 -9.690 0.885 1.00 96.44 274 VAL A CA 1
ATOM 2121 C C . VAL A 1 274 ? 25.936 -10.546 -0.198 1.00 96.44 274 VAL A C 1
ATOM 2123 O O . VAL A 1 274 ? 24.763 -10.903 -0.094 1.00 96.44 274 VAL A O 1
ATOM 2126 N N . TYR A 1 275 ? 26.738 -10.898 -1.196 1.00 95.31 275 TYR A N 1
ATOM 2127 C CA . TYR A 1 275 ? 26.337 -11.739 -2.317 1.00 95.31 275 TYR A CA 1
ATOM 2128 C C . TYR A 1 275 ? 27.178 -13.009 -2.349 1.00 95.31 275 TYR A C 1
ATOM 2130 O O . TYR A 1 275 ? 28.287 -13.043 -1.801 1.00 95.31 275 TYR A O 1
ATOM 2138 N N . ASP A 1 276 ? 26.663 -14.042 -3.003 1.00 93.69 276 ASP A N 1
ATOM 2139 C CA . ASP A 1 276 ? 27.486 -15.170 -3.420 1.00 93.69 276 ASP A CA 1
ATOM 2140 C C . ASP A 1 276 ? 28.348 -14.818 -4.652 1.00 93.69 276 ASP A C 1
ATOM 2142 O O . ASP A 1 276 ? 28.395 -13.678 -5.117 1.00 93.69 276 ASP A O 1
ATOM 2146 N N . ALA A 1 277 ? 29.086 -15.803 -5.168 1.00 92.94 277 ALA A N 1
ATOM 2147 C CA . ALA A 1 277 ? 30.000 -15.601 -6.291 1.00 92.94 277 ALA A CA 1
ATOM 2148 C C . ALA A 1 277 ? 29.303 -15.394 -7.648 1.00 92.94 277 ALA A C 1
ATOM 2150 O O . ALA A 1 277 ? 29.975 -14.984 -8.593 1.00 92.94 277 ALA A O 1
ATOM 2151 N N . VAL A 1 278 ? 28.006 -15.704 -7.759 1.00 90.31 278 VAL A N 1
ATOM 2152 C CA . VAL A 1 278 ? 27.226 -15.538 -8.996 1.00 90.31 278 VAL A CA 1
ATOM 2153 C C . VAL A 1 278 ? 26.307 -14.316 -8.953 1.00 90.31 278 VAL A C 1
ATOM 2155 O O . VAL A 1 278 ? 25.780 -13.947 -9.990 1.00 90.31 278 VAL A O 1
ATOM 2158 N N . GLY A 1 279 ? 26.192 -13.644 -7.803 1.00 90.12 279 GLY A N 1
ATOM 2159 C CA . GLY A 1 279 ? 25.458 -12.386 -7.659 1.00 90.12 279 GLY A CA 1
ATOM 2160 C C . GLY A 1 279 ? 24.172 -12.494 -6.845 1.00 90.12 279 GLY A C 1
ATOM 2161 O O . GLY A 1 279 ? 23.525 -11.476 -6.619 1.00 90.12 279 GLY A O 1
ATOM 2162 N N . ASN A 1 280 ? 23.823 -13.674 -6.318 1.00 90.00 280 ASN A N 1
ATOM 2163 C CA . ASN A 1 280 ? 22.634 -13.804 -5.478 1.00 90.00 280 ASN A CA 1
ATOM 2164 C C . ASN A 1 280 ? 22.850 -13.094 -4.144 1.00 90.00 280 ASN A C 1
ATOM 2166 O O . ASN A 1 280 ? 23.859 -13.317 -3.464 1.00 90.00 280 ASN A O 1
ATOM 2170 N N . ARG A 1 281 ? 21.878 -12.281 -3.724 1.00 92.12 281 ARG A N 1
ATOM 2171 C CA . ARG A 1 281 ? 21.912 -11.608 -2.424 1.00 92.12 281 ARG A CA 1
ATOM 2172 C C . ARG A 1 281 ? 21.706 -12.623 -1.297 1.00 92.12 281 ARG A C 1
ATOM 2174 O O . ARG A 1 281 ? 20.683 -13.289 -1.223 1.00 92.12 281 ARG A O 1
ATOM 2181 N N . LEU A 1 282 ? 22.680 -12.713 -0.393 1.00 95.19 282 LEU A N 1
ATOM 2182 C CA . LEU A 1 282 ? 22.654 -13.578 0.793 1.00 95.19 282 LEU A CA 1
ATOM 2183 C C . LEU A 1 282 ? 22.278 -12.811 2.061 1.00 95.19 282 LEU A C 1
ATOM 2185 O O . LEU A 1 282 ? 21.709 -13.380 2.993 1.00 95.19 282 LEU A O 1
ATOM 2189 N N . LYS A 1 283 ? 22.625 -11.521 2.127 1.00 96.56 283 LYS A N 1
ATOM 2190 C CA . LYS A 1 283 ? 22.412 -10.698 3.320 1.00 96.56 283 LYS A CA 1
ATOM 2191 C C . LYS A 1 283 ? 22.251 -9.222 2.972 1.00 96.56 283 LYS A C 1
ATOM 2193 O O . LYS A 1 283 ? 23.006 -8.712 2.146 1.00 96.56 283 LYS A O 1
ATOM 2198 N N . LYS A 1 284 ? 21.354 -8.534 3.677 1.00 96.06 284 LYS A N 1
ATOM 2199 C CA . LYS A 1 284 ? 21.274 -7.070 3.775 1.00 96.06 284 LYS A CA 1
ATOM 2200 C C . LYS A 1 284 ? 21.421 -6.678 5.245 1.00 96.06 284 LYS A C 1
ATOM 2202 O O . LYS A 1 284 ? 20.768 -7.258 6.106 1.00 96.06 284 LYS A O 1
ATOM 2207 N N . VAL A 1 285 ? 22.279 -5.712 5.543 1.00 97.94 285 VAL A N 1
ATOM 2208 C CA . VAL A 1 285 ? 22.459 -5.154 6.888 1.00 97.94 285 VAL A CA 1
ATOM 2209 C C . VAL A 1 285 ? 22.220 -3.659 6.818 1.00 97.94 285 VAL A C 1
ATOM 2211 O O . VAL A 1 285 ? 23.036 -2.950 6.237 1.00 97.94 285 VAL A O 1
ATOM 2214 N N . THR A 1 286 ? 21.136 -3.194 7.426 1.00 97.38 286 THR A N 1
ATOM 2215 C CA . THR A 1 286 ? 20.851 -1.771 7.618 1.00 97.38 286 THR A CA 1
ATOM 2216 C C . THR A 1 286 ? 21.266 -1.384 9.029 1.00 97.38 286 THR A C 1
ATOM 2218 O O . THR A 1 286 ? 20.814 -1.989 10.001 1.00 97.38 286 THR A O 1
ATOM 2221 N N . VAL A 1 287 ? 22.140 -0.389 9.142 1.00 97.25 287 VAL A N 1
ATOM 2222 C CA . VAL A 1 287 ? 22.499 0.260 10.404 1.00 97.25 287 VAL A CA 1
ATOM 2223 C C . VAL A 1 287 ? 21.929 1.664 10.359 1.00 97.25 287 VAL A C 1
ATOM 2225 O O . VAL A 1 287 ? 22.367 2.466 9.540 1.00 97.25 287 VAL A O 1
ATOM 2228 N N . GLU A 1 288 ? 20.968 1.947 11.228 1.00 95.19 288 GLU A N 1
ATOM 2229 C CA . GLU A 1 288 ? 20.373 3.269 11.399 1.00 95.19 288 GLU A CA 1
ATOM 2230 C C . GLU A 1 288 ? 21.164 4.084 12.429 1.00 95.19 288 GLU A C 1
ATOM 2232 O O . GLU A 1 288 ? 21.447 3.611 13.537 1.00 95.19 288 GLU A O 1
ATOM 2237 N N . ASP A 1 289 ? 21.493 5.327 12.082 1.00 93.19 289 ASP A N 1
ATOM 2238 C CA . ASP A 1 289 ? 22.156 6.269 12.984 1.00 93.19 289 ASP A CA 1
ATOM 2239 C C . ASP A 1 289 ? 21.201 6.736 14.104 1.00 93.19 289 ASP A C 1
ATOM 2241 O O . ASP A 1 289 ? 19.994 6.879 13.879 1.00 93.19 289 ASP A O 1
ATOM 2245 N N . PRO A 1 290 ? 21.711 7.053 15.310 1.00 91.69 290 PRO A N 1
ATOM 2246 C CA . PRO A 1 290 ? 20.906 7.659 16.367 1.00 91.69 290 PRO A CA 1
ATOM 2247 C C . PRO A 1 290 ? 20.241 8.966 15.923 1.00 91.69 290 PRO A C 1
ATOM 2249 O O . PRO A 1 290 ? 20.912 9.926 15.545 1.00 91.69 290 PRO A O 1
ATOM 2252 N N . SER A 1 291 ? 18.915 9.030 16.033 1.00 88.12 291 SER A N 1
ATOM 2253 C CA . SER A 1 291 ? 18.123 10.214 15.701 1.00 88.12 291 SER A CA 1
ATOM 2254 C C . SER A 1 291 ? 16.891 10.343 16.599 1.00 88.12 291 SER A C 1
ATOM 2256 O O . SER A 1 291 ? 16.411 9.369 17.171 1.00 88.12 291 SER A O 1
ATOM 2258 N N . ALA A 1 292 ? 16.297 11.534 16.686 1.00 83.88 292 ALA A N 1
ATOM 2259 C CA . ALA A 1 292 ? 15.060 11.709 17.452 1.00 83.88 292 ALA A CA 1
ATOM 2260 C C . ALA A 1 292 ? 13.926 10.779 16.967 1.00 83.88 292 ALA A C 1
ATOM 2262 O O . ALA A 1 292 ? 13.101 10.353 17.772 1.00 83.88 292 ALA A O 1
ATOM 2263 N N . ALA A 1 293 ? 13.916 10.426 15.675 1.00 78.00 293 ALA A N 1
ATOM 2264 C CA . ALA A 1 293 ? 12.911 9.555 15.070 1.00 78.00 293 ALA A CA 1
ATOM 2265 C C . ALA A 1 293 ? 12.984 8.101 15.570 1.00 78.00 293 ALA A C 1
ATOM 2267 O O . ALA A 1 293 ? 11.950 7.448 15.668 1.00 78.00 293 ALA A O 1
ATOM 2268 N N . ASN A 1 294 ? 14.174 7.613 15.933 1.00 81.19 294 ASN A N 1
ATOM 2269 C CA . ASN A 1 294 ? 14.375 6.268 16.485 1.00 81.19 294 ASN A CA 1
ATOM 2270 C C . ASN A 1 294 ? 14.682 6.274 17.994 1.00 81.19 294 ASN A C 1
ATOM 2272 O O . ASN A 1 294 ? 15.206 5.303 18.539 1.00 81.19 294 ASN A O 1
ATOM 2276 N N . GLY A 1 295 ? 14.348 7.366 18.690 1.00 84.31 295 GLY A N 1
ATOM 2277 C CA . GLY A 1 295 ? 14.564 7.494 20.133 1.00 84.31 295 GLY A CA 1
ATOM 2278 C C . GLY A 1 295 ? 16.033 7.674 20.529 1.00 84.31 295 GLY A C 1
ATOM 2279 O O . GLY A 1 295 ? 16.406 7.327 21.648 1.00 84.31 295 GLY A O 1
ATOM 2280 N N . ASN A 1 296 ? 16.852 8.227 19.630 1.00 88.38 296 ASN A N 1
ATOM 2281 C CA . ASN A 1 296 ? 18.303 8.393 19.738 1.00 88.38 296 ASN A CA 1
ATOM 2282 C C . ASN A 1 296 ? 19.035 7.056 19.916 1.00 88.38 296 ASN A C 1
ATOM 2284 O O . ASN A 1 296 ? 19.908 6.928 20.778 1.00 88.38 296 ASN A O 1
ATOM 2288 N N . ARG A 1 297 ? 18.671 6.057 19.105 1.00 90.00 297 ARG A N 1
ATOM 2289 C CA . ARG A 1 297 ? 19.206 4.692 19.191 1.00 90.00 297 ARG A CA 1
ATOM 2290 C C . ARG A 1 297 ? 19.857 4.282 17.886 1.00 90.00 297 ARG A C 1
ATOM 2292 O O . ARG A 1 297 ? 19.414 4.672 16.814 1.00 90.00 297 ARG A O 1
ATOM 2299 N N . THR A 1 298 ? 20.867 3.433 17.981 1.00 94.56 298 THR A N 1
ATOM 2300 C CA . THR A 1 298 ? 21.331 2.674 16.823 1.00 94.56 298 THR A CA 1
ATOM 2301 C C . THR A 1 298 ? 20.474 1.428 16.697 1.00 94.56 298 THR A C 1
ATOM 2303 O O . THR A 1 298 ? 20.401 0.631 17.635 1.00 94.56 298 THR A O 1
ATOM 2306 N N . ILE A 1 299 ? 19.847 1.253 15.539 1.00 94.44 299 ILE A N 1
ATOM 2307 C CA . ILE A 1 299 ? 19.102 0.041 15.202 1.00 94.44 299 ILE A CA 1
ATOM 2308 C C . ILE A 1 299 ? 19.868 -0.652 14.087 1.00 94.44 299 ILE A C 1
ATOM 2310 O O . ILE A 1 299 ? 20.187 -0.046 13.071 1.00 94.44 299 ILE A O 1
ATOM 2314 N N . THR A 1 300 ? 20.219 -1.917 14.291 1.00 96.75 300 THR A N 1
ATOM 2315 C CA . THR A 1 300 ? 20.782 -2.752 13.229 1.00 96.75 300 THR A CA 1
ATOM 2316 C C . THR A 1 300 ? 19.778 -3.827 12.869 1.00 96.75 300 THR A C 1
ATOM 2318 O O . THR A 1 300 ? 19.457 -4.677 13.700 1.00 96.75 300 THR A O 1
ATOM 2321 N N . THR A 1 301 ? 19.312 -3.792 11.626 1.00 95.81 301 THR A N 1
ATOM 2322 C CA . THR A 1 301 ? 18.424 -4.798 11.046 1.00 95.81 301 THR A CA 1
ATOM 2323 C C . THR A 1 301 ? 19.213 -5.606 10.027 1.00 95.81 301 THR A C 1
ATOM 2325 O O . THR A 1 301 ? 19.865 -5.063 9.139 1.00 95.81 301 THR A O 1
ATOM 2328 N N . THR A 1 302 ? 19.192 -6.923 10.170 1.00 97.12 302 THR A N 1
ATOM 2329 C CA . THR A 1 302 ? 19.869 -7.862 9.281 1.00 97.12 302 THR A CA 1
ATOM 2330 C C . THR A 1 302 ? 18.836 -8.766 8.637 1.00 97.12 302 THR A C 1
ATOM 2332 O O . THR A 1 302 ? 18.232 -9.574 9.334 1.00 97.12 302 THR A O 1
ATOM 2335 N N . ILE A 1 303 ? 18.690 -8.678 7.318 1.00 96.12 303 ILE A N 1
ATOM 2336 C CA . ILE A 1 303 ? 17.920 -9.627 6.517 1.00 96.12 303 ILE A CA 1
ATOM 2337 C C . ILE A 1 303 ? 18.874 -10.674 5.952 1.00 96.12 303 ILE A C 1
ATOM 2339 O O . ILE A 1 303 ? 19.895 -10.327 5.357 1.00 96.12 303 ILE A O 1
ATOM 2343 N N . THR A 1 304 ? 18.556 -11.950 6.148 1.00 97.12 304 THR A N 1
ATOM 2344 C CA . THR A 1 304 ? 19.326 -13.081 5.616 1.00 97.12 304 THR A CA 1
ATOM 2345 C C . THR A 1 304 ? 18.446 -13.904 4.689 1.00 97.12 304 THR A C 1
ATOM 2347 O O . THR A 1 304 ? 17.336 -14.284 5.064 1.00 97.12 304 THR A O 1
ATOM 2350 N N . TYR A 1 305 ? 18.963 -14.199 3.500 1.00 94.56 305 TYR A N 1
ATOM 2351 C CA . TYR A 1 305 ? 18.275 -14.957 2.462 1.00 94.56 305 TYR A CA 1
ATOM 2352 C C . TYR A 1 305 ? 18.893 -16.355 2.367 1.00 94.56 305 TYR A C 1
ATOM 2354 O O . TYR A 1 305 ? 20.102 -16.509 2.176 1.00 94.56 305 TYR A O 1
ATOM 2362 N N . VAL A 1 306 ? 18.065 -17.387 2.522 1.00 94.12 306 VAL A N 1
ATOM 2363 C CA . VAL A 1 306 ? 18.463 -18.796 2.414 1.00 94.12 306 VAL A CA 1
ATOM 2364 C C . VAL A 1 306 ? 17.514 -19.484 1.439 1.00 94.12 306 VAL A C 1
ATOM 2366 O O . VAL A 1 306 ? 16.492 -20.055 1.825 1.00 94.12 306 VAL A O 1
ATOM 2369 N N . GLY A 1 307 ? 17.830 -19.392 0.146 1.00 89.31 307 GLY A N 1
ATOM 2370 C CA . GLY A 1 307 ? 16.889 -19.762 -0.911 1.00 89.31 307 GLY A CA 1
ATOM 2371 C C . GLY A 1 307 ? 15.607 -18.937 -0.785 1.00 89.31 307 GLY A C 1
ATOM 2372 O O . GLY A 1 307 ? 15.666 -17.721 -0.653 1.00 89.31 307 GLY A O 1
ATOM 2373 N N . ALA A 1 308 ? 14.450 -19.600 -0.749 1.00 89.81 308 ALA A N 1
ATOM 2374 C CA . ALA A 1 308 ? 13.161 -18.925 -0.589 1.00 89.81 308 ALA A CA 1
ATOM 2375 C C . ALA A 1 308 ? 12.896 -18.390 0.835 1.00 89.81 308 ALA A C 1
ATOM 2377 O O . ALA A 1 308 ? 11.905 -17.692 1.037 1.00 89.81 308 ALA A O 1
ATOM 2378 N N . PHE A 1 309 ? 13.711 -18.745 1.835 1.00 95.25 309 PHE A N 1
ATOM 2379 C CA . PHE A 1 309 ? 13.488 -18.365 3.231 1.00 95.25 309 PHE A CA 1
ATOM 2380 C C . PHE A 1 309 ? 14.170 -17.037 3.555 1.00 95.25 309 PHE A C 1
ATOM 2382 O O . PHE A 1 309 ? 15.368 -16.875 3.321 1.00 95.25 309 PHE A O 1
ATOM 2389 N N . VAL A 1 310 ? 13.413 -16.118 4.151 1.00 95.81 310 VAL A N 1
ATOM 2390 C CA . VAL A 1 310 ? 13.885 -14.790 4.549 1.00 95.81 310 VAL A CA 1
ATOM 2391 C C . VAL A 1 310 ? 13.807 -14.663 6.062 1.00 95.81 310 VAL A C 1
ATOM 2393 O O . VAL A 1 310 ? 12.734 -14.811 6.650 1.00 95.81 310 VAL A O 1
ATOM 2396 N N . TYR A 1 311 ? 14.942 -14.373 6.687 1.00 96.38 311 TYR A N 1
ATOM 2397 C CA . TYR A 1 311 ? 15.081 -14.202 8.131 1.00 96.38 311 TYR A CA 1
ATOM 2398 C C . TYR A 1 311 ? 15.454 -12.765 8.468 1.00 96.38 311 TYR A C 1
ATOM 2400 O O . TYR A 1 311 ? 16.172 -12.123 7.706 1.00 96.38 311 TYR A O 1
ATOM 2408 N N . GLU A 1 312 ? 15.028 -12.289 9.632 1.00 95.44 312 GLU A N 1
ATOM 2409 C CA . GLU A 1 312 ? 15.399 -10.990 10.177 1.00 95.44 312 GLU A CA 1
ATOM 2410 C C . GLU A 1 312 ? 15.998 -11.132 11.577 1.00 95.44 312 GLU A C 1
ATOM 2412 O O . GLU A 1 312 ? 15.450 -11.809 12.448 1.00 95.44 312 GLU A O 1
ATOM 2417 N N . SER A 1 313 ? 17.102 -10.432 11.799 1.00 94.81 313 SER A N 1
ATOM 2418 C CA . SER A 1 313 ? 17.655 -10.164 13.123 1.00 94.81 313 SER A CA 1
ATOM 2419 C C . SER A 1 313 ? 17.619 -8.664 13.372 1.00 94.81 313 SER A C 1
ATOM 2421 O O . SER A 1 313 ? 17.939 -7.883 12.474 1.00 94.81 313 SER A O 1
ATOM 2423 N N . LYS A 1 314 ? 17.269 -8.257 14.587 1.00 93.81 314 LYS A N 1
ATOM 2424 C CA . LYS A 1 314 ? 17.236 -6.861 15.014 1.00 93.81 314 LYS A CA 1
ATOM 2425 C C . LYS A 1 314 ? 17.979 -6.705 16.329 1.00 93.81 314 LYS A C 1
ATOM 2427 O O . LYS A 1 314 ? 17.738 -7.461 17.267 1.00 93.81 314 LYS A O 1
ATOM 2432 N N . THR A 1 315 ? 18.846 -5.700 16.391 1.00 94.06 315 THR A N 1
ATOM 2433 C CA . THR A 1 315 ? 19.526 -5.287 17.622 1.00 94.06 315 THR A CA 1
ATOM 2434 C C . THR A 1 315 ? 19.391 -3.785 17.832 1.00 94.06 315 THR A C 1
ATOM 2436 O O . THR A 1 315 ? 19.631 -3.015 16.896 1.00 94.06 315 THR A O 1
ATOM 2439 N N . VAL A 1 316 ? 19.065 -3.368 19.053 1.00 92.94 316 VAL A N 1
ATOM 2440 C CA . VAL A 1 316 ? 18.817 -1.976 19.442 1.00 92.94 316 VAL A CA 1
ATOM 2441 C C . VAL A 1 316 ? 19.795 -1.553 20.539 1.00 92.94 316 VAL A C 1
ATOM 2443 O O . VAL A 1 316 ? 19.919 -2.206 21.575 1.00 92.94 316 VAL A O 1
ATOM 2446 N N . ASN A 1 317 ? 20.488 -0.430 20.334 1.00 92.50 317 ASN A N 1
ATOM 2447 C CA . ASN A 1 317 ? 21.449 0.114 21.294 1.00 92.50 317 ASN A CA 1
ATOM 2448 C C . ASN A 1 317 ? 21.189 1.608 21.588 1.00 92.50 317 ASN A C 1
ATOM 2450 O O . ASN A 1 317 ? 21.227 2.414 20.653 1.00 92.50 317 ASN A O 1
ATOM 2454 N N . PRO A 1 318 ? 20.991 2.005 22.864 1.00 91.62 318 PRO A N 1
ATOM 2455 C CA . PRO A 1 318 ? 20.839 1.143 24.047 1.00 91.62 318 PRO A CA 1
ATOM 2456 C C . PRO A 1 318 ? 19.541 0.321 24.008 1.00 91.62 318 PRO A C 1
ATOM 2458 O O . PRO A 1 318 ? 18.579 0.720 23.355 1.00 91.62 318 PRO A O 1
ATOM 2461 N N . THR A 1 319 ? 19.522 -0.811 24.719 1.00 86.75 319 THR A N 1
ATOM 2462 C CA . THR A 1 319 ? 18.384 -1.744 24.765 1.00 86.75 319 THR A CA 1
ATOM 2463 C C . THR A 1 319 ? 17.088 -1.042 25.174 1.00 86.75 319 THR A C 1
ATOM 2465 O O . THR A 1 319 ? 17.070 -0.280 26.144 1.00 86.75 319 THR A O 1
ATOM 2468 N N . ASP A 1 320 ? 15.998 -1.342 24.467 1.00 78.25 320 ASP A N 1
ATOM 2469 C CA . ASP A 1 320 ? 14.660 -0.828 24.751 1.00 78.25 320 ASP A CA 1
ATOM 2470 C C . ASP A 1 320 ? 13.663 -1.978 24.954 1.00 78.25 320 ASP A C 1
ATOM 2472 O O . ASP A 1 320 ? 13.432 -2.743 24.018 1.00 78.25 320 ASP A O 1
ATOM 2476 N N . PRO A 1 321 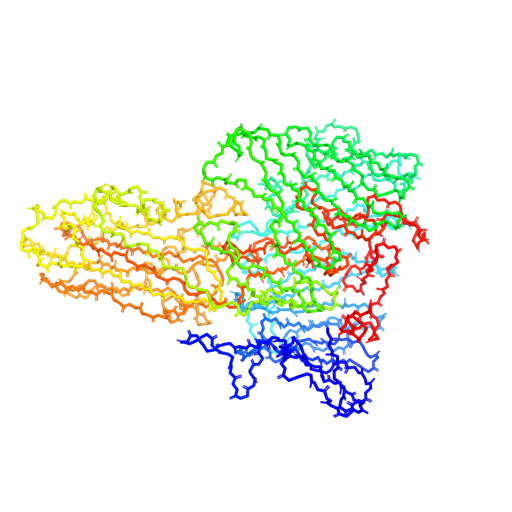? 13.010 -2.088 26.124 1.00 73.31 321 PRO A N 1
ATOM 2477 C CA . PRO A 1 321 ? 11.914 -3.035 26.327 1.00 73.31 321 PRO A CA 1
ATOM 2478 C C . PRO A 1 321 ? 10.758 -2.874 25.322 1.00 73.31 321 PRO A C 1
ATOM 2480 O O . PRO A 1 321 ? 10.069 -3.849 25.042 1.00 73.31 321 PRO A O 1
ATOM 2483 N N . GLY A 1 322 ? 10.544 -1.670 24.771 1.00 71.50 322 GLY A N 1
ATOM 2484 C CA . GLY A 1 322 ? 9.524 -1.395 23.748 1.00 71.50 322 GLY A CA 1
ATOM 2485 C C . GLY A 1 322 ? 9.925 -1.771 22.315 1.00 71.50 322 GLY A C 1
ATOM 2486 O O . GLY A 1 322 ? 9.078 -1.769 21.424 1.00 71.50 322 GLY A O 1
ATOM 2487 N N . CYS A 1 323 ? 11.194 -2.110 22.079 1.00 74.50 323 CYS A N 1
ATOM 2488 C CA . CYS A 1 323 ? 11.712 -2.559 20.787 1.00 74.50 323 CYS A CA 1
ATOM 2489 C C . CYS A 1 323 ? 12.729 -3.687 21.032 1.00 74.50 323 CYS A C 1
ATOM 2491 O O . CYS A 1 323 ? 13.937 -3.447 20.975 1.00 74.50 323 CYS A O 1
ATOM 2493 N N . PRO A 1 324 ? 12.256 -4.895 21.388 1.00 79.50 324 PRO A N 1
ATOM 2494 C CA . PRO A 1 324 ? 13.136 -5.975 21.802 1.00 79.50 324 PRO A CA 1
ATOM 2495 C C . PRO A 1 324 ? 13.986 -6.486 20.638 1.00 79.50 324 PRO A C 1
ATOM 2497 O O . PRO A 1 324 ? 13.521 -6.592 19.499 1.00 79.50 324 PRO A O 1
ATOM 2500 N N . ASP A 1 325 ? 15.218 -6.862 20.968 1.00 88.69 325 ASP A N 1
ATOM 2501 C CA . ASP A 1 325 ? 16.113 -7.581 20.070 1.00 88.69 325 ASP A CA 1
ATOM 2502 C C . ASP A 1 325 ? 15.545 -8.968 19.732 1.00 88.69 325 ASP A C 1
ATOM 2504 O O . ASP A 1 325 ? 14.874 -9.609 20.548 1.00 88.69 325 ASP A O 1
ATOM 2508 N N . TYR A 1 326 ? 15.859 -9.458 18.537 1.00 89.56 326 TYR A N 1
ATOM 2509 C CA . TYR A 1 326 ? 15.606 -10.840 18.130 1.00 89.56 326 TYR A CA 1
ATOM 2510 C C . TYR A 1 326 ? 16.613 -11.272 17.072 1.00 89.56 326 TYR A C 1
ATOM 2512 O O . TYR A 1 326 ? 17.143 -10.452 16.322 1.00 89.56 326 TYR A O 1
ATOM 2520 N N . THR A 1 327 ? 16.856 -12.576 16.992 1.00 90.56 327 THR A N 1
ATOM 2521 C CA . THR A 1 327 ? 17.848 -13.155 16.085 1.00 90.56 327 THR A CA 1
ATOM 2522 C C . THR A 1 327 ? 17.213 -14.257 15.253 1.00 90.56 327 THR A C 1
ATOM 2524 O O . THR A 1 327 ? 16.487 -15.093 15.786 1.00 90.56 327 THR A O 1
ATOM 2527 N N . ASP A 1 328 ? 17.512 -14.253 13.956 1.00 90.88 328 ASP A N 1
ATOM 2528 C CA . ASP A 1 328 ? 17.132 -15.253 12.959 1.00 90.88 328 ASP A CA 1
ATOM 2529 C C . ASP A 1 328 ? 15.632 -15.576 12.981 1.00 90.88 328 ASP A C 1
ATOM 2531 O O . ASP A 1 328 ? 15.194 -16.723 12.848 1.00 90.88 328 ASP A O 1
ATOM 2535 N N . LYS A 1 329 ? 14.816 -14.531 13.138 1.00 93.19 329 LYS A N 1
ATOM 2536 C CA . LYS A 1 329 ? 13.365 -14.630 13.077 1.00 93.19 329 LYS A CA 1
ATOM 2537 C C . LYS A 1 329 ? 12.955 -14.879 11.631 1.00 93.19 329 LYS A C 1
ATOM 2539 O O . LYS A 1 329 ? 13.156 -14.021 10.777 1.00 93.19 329 LYS A O 1
ATOM 2544 N N . LEU A 1 330 ? 12.368 -16.036 11.341 1.00 95.38 330 LEU A N 1
ATOM 2545 C CA . LEU A 1 330 ? 11.810 -16.312 10.019 1.00 95.38 330 LEU A CA 1
ATOM 2546 C C . LEU A 1 330 ? 10.699 -15.298 9.733 1.00 95.38 330 LEU A C 1
ATOM 2548 O O . LEU A 1 330 ? 9.721 -15.237 10.467 1.00 95.38 330 LEU A O 1
ATOM 2552 N N . LEU A 1 331 ? 10.821 -14.513 8.669 1.00 94.75 331 LEU A N 1
ATOM 2553 C CA . LEU A 1 331 ? 9.736 -13.650 8.212 1.00 94.75 331 LEU A CA 1
ATOM 2554 C C . LEU A 1 331 ? 8.771 -14.460 7.349 1.00 94.75 331 LEU A C 1
ATOM 2556 O O . LEU A 1 331 ? 7.569 -14.528 7.625 1.00 94.75 331 LEU A O 1
ATOM 2560 N N . PHE A 1 332 ? 9.305 -15.096 6.307 1.00 96.19 332 PHE A N 1
ATOM 2561 C CA . PHE A 1 332 ? 8.528 -15.901 5.378 1.00 96.19 332 PHE A CA 1
ATOM 2562 C C . PHE A 1 332 ? 9.400 -16.849 4.553 1.00 96.19 332 PHE A C 1
ATOM 2564 O O . PHE A 1 332 ? 10.615 -16.685 4.459 1.00 96.19 332 PHE A O 1
ATOM 2571 N N . ALA A 1 333 ? 8.745 -17.820 3.923 1.00 95.75 333 ALA A N 1
ATOM 2572 C CA . ALA A 1 333 ? 9.270 -18.576 2.796 1.00 95.75 333 ALA A CA 1
ATOM 2573 C C . ALA A 1 333 ? 8.481 -18.213 1.528 1.00 95.75 333 ALA A C 1
ATOM 2575 O O . ALA A 1 333 ? 7.250 -18.219 1.558 1.00 95.75 333 ALA A O 1
ATOM 2576 N N . GLY A 1 334 ? 9.157 -17.877 0.431 1.00 92.75 334 GLY A N 1
ATOM 2577 C CA . GLY A 1 334 ? 8.521 -17.613 -0.862 1.00 92.75 334 GLY A CA 1
ATOM 2578 C C . GLY A 1 334 ? 7.816 -18.848 -1.437 1.00 92.75 334 GLY A C 1
ATOM 2579 O O . GLY A 1 334 ? 8.237 -19.983 -1.206 1.00 92.75 334 GLY A O 1
ATOM 2580 N N . GLN A 1 335 ? 6.732 -18.615 -2.175 1.00 90.62 335 GLN A N 1
ATOM 2581 C CA . GLN A 1 335 ? 6.017 -19.610 -2.978 1.00 90.62 335 GLN A CA 1
ATOM 2582 C C . GLN A 1 335 ? 5.493 -18.952 -4.268 1.00 90.62 335 GLN A C 1
ATOM 2584 O O . GLN A 1 335 ? 5.518 -17.734 -4.408 1.00 90.62 335 GLN A O 1
ATOM 2589 N N . GLU A 1 336 ? 5.030 -19.749 -5.222 1.00 86.44 336 GLU A N 1
ATOM 2590 C CA . GLU A 1 336 ? 4.767 -19.351 -6.618 1.00 86.44 336 GLU A CA 1
ATOM 2591 C C . GLU A 1 336 ? 3.732 -18.228 -6.763 1.00 86.44 336 GLU A C 1
ATOM 2593 O O . GLU A 1 336 ? 3.761 -17.429 -7.693 1.00 86.44 336 GLU A O 1
ATOM 2598 N N . GLU A 1 337 ? 2.807 -18.173 -5.817 1.00 92.25 337 GLU A N 1
ATOM 2599 C CA . GLU A 1 337 ? 1.695 -17.240 -5.757 1.00 92.25 337 GLU A CA 1
ATOM 2600 C C . GLU A 1 337 ? 1.843 -16.222 -4.630 1.00 92.25 337 GLU A C 1
ATOM 2602 O O . GLU A 1 337 ? 0.847 -15.610 -4.263 1.00 92.25 337 GLU A O 1
ATOM 2607 N N . GLY A 1 338 ? 3.021 -16.070 -4.015 1.00 94.50 338 GLY A N 1
ATOM 2608 C CA . GLY A 1 338 ? 3.216 -15.202 -2.850 1.00 94.50 338 GLY A CA 1
ATOM 2609 C C . GLY A 1 338 ? 4.168 -15.791 -1.811 1.00 94.50 338 GLY A C 1
ATOM 2610 O O . GLY A 1 338 ? 5.333 -16.058 -2.093 1.00 94.50 338 GLY A O 1
ATOM 2611 N N . ARG A 1 339 ? 3.708 -15.963 -0.565 1.00 95.44 339 ARG A N 1
ATOM 2612 C CA . ARG A 1 339 ? 4.581 -16.409 0.537 1.00 95.44 339 ARG A CA 1
ATOM 2613 C C . ARG A 1 339 ? 3.859 -17.195 1.627 1.00 95.44 339 ARG A C 1
ATOM 2615 O O . ARG A 1 339 ? 2.664 -17.041 1.845 1.00 95.44 339 ARG A O 1
ATOM 2622 N N . ILE A 1 340 ? 4.621 -17.990 2.367 1.00 96.25 340 ILE A N 1
ATOM 2623 C CA . ILE A 1 340 ? 4.230 -18.601 3.637 1.00 96.25 340 ILE A CA 1
ATOM 2624 C C . ILE A 1 340 ? 4.875 -17.774 4.745 1.00 96.25 340 ILE A C 1
ATOM 2626 O O . ILE A 1 340 ? 6.082 -17.850 4.970 1.00 96.25 340 ILE A O 1
ATOM 2630 N N . ARG A 1 341 ? 4.079 -16.952 5.419 1.00 96.12 341 ARG A N 1
ATOM 2631 C CA . ARG A 1 341 ? 4.515 -16.057 6.487 1.00 96.12 341 ARG A CA 1
ATOM 2632 C C . ARG A 1 341 ? 4.511 -16.773 7.830 1.00 96.12 341 ARG A C 1
ATOM 2634 O O . ARG A 1 341 ? 3.568 -17.489 8.162 1.00 96.12 341 ARG A O 1
ATOM 2641 N N . ALA A 1 342 ? 5.547 -16.543 8.622 1.00 95.38 342 ALA A N 1
ATOM 2642 C CA . ALA A 1 342 ? 5.596 -16.997 10.001 1.00 95.38 342 ALA A CA 1
ATOM 2643 C C . ALA A 1 342 ? 4.722 -16.103 10.899 1.00 95.38 342 ALA A C 1
ATOM 2645 O O . ALA A 1 342 ? 4.728 -14.875 10.780 1.00 95.38 342 ALA A O 1
ATOM 2646 N N . VAL A 1 343 ? 3.963 -16.722 11.801 1.00 93.38 343 VAL A N 1
ATOM 2647 C CA . VAL A 1 343 ? 3.111 -16.042 12.784 1.00 93.38 343 VAL A CA 1
ATOM 2648 C C . VAL A 1 343 ? 3.734 -16.230 14.158 1.00 93.38 343 VAL A C 1
ATOM 2650 O O . VAL A 1 343 ? 4.058 -17.352 14.543 1.00 93.38 343 VAL A O 1
ATOM 2653 N N . TYR A 1 344 ? 3.923 -15.126 14.874 1.00 90.12 344 TYR A N 1
ATOM 2654 C CA . TYR A 1 344 ? 4.562 -15.096 16.187 1.00 90.12 344 TYR A CA 1
ATOM 2655 C C . TYR A 1 344 ? 3.578 -14.654 17.263 1.00 90.12 344 TYR A C 1
ATOM 2657 O O . TYR A 1 344 ? 2.578 -13.996 16.964 1.00 90.12 344 TYR A O 1
ATOM 2665 N N . ASP A 1 345 ? 3.876 -15.010 18.508 1.00 86.50 345 ASP A N 1
ATOM 2666 C CA . ASP A 1 345 ? 3.134 -14.539 19.668 1.00 86.50 345 ASP A CA 1
ATOM 2667 C C . ASP A 1 345 ? 3.214 -12.998 19.758 1.00 86.50 345 ASP A C 1
ATOM 2669 O O . ASP A 1 345 ? 4.310 -12.433 19.688 1.00 86.50 345 ASP A O 1
ATOM 2673 N N . PRO A 1 346 ? 2.080 -12.284 19.881 1.00 77.75 346 PRO A N 1
ATOM 2674 C CA . PRO A 1 346 ? 2.088 -10.829 20.026 1.00 77.75 346 PRO A CA 1
ATOM 2675 C C . PRO A 1 346 ? 2.796 -10.327 21.295 1.00 77.75 346 PRO A C 1
ATOM 2677 O O . PRO A 1 346 ? 3.249 -9.186 21.312 1.00 77.75 346 PRO A O 1
ATOM 2680 N N . SER A 1 347 ? 2.869 -11.149 22.347 1.00 79.31 347 SER A N 1
ATOM 2681 C CA . SER A 1 347 ? 3.501 -10.819 23.631 1.00 79.31 347 SER A CA 1
ATOM 2682 C C . SER A 1 347 ? 4.992 -11.158 23.685 1.00 79.31 347 SER A C 1
ATOM 2684 O O . SER A 1 347 ? 5.723 -10.546 24.462 1.00 79.31 347 SER A O 1
ATOM 2686 N N . ASP A 1 348 ? 5.460 -12.077 22.835 1.00 79.81 348 ASP A N 1
ATOM 2687 C CA . ASP A 1 348 ? 6.880 -12.391 22.675 1.00 79.81 348 ASP A CA 1
ATOM 2688 C C . ASP A 1 348 ? 7.219 -12.634 21.193 1.00 79.81 348 ASP A C 1
ATOM 2690 O O . ASP A 1 348 ? 6.908 -13.695 20.635 1.00 79.81 348 ASP A O 1
ATOM 2694 N N . PRO A 1 349 ? 7.924 -11.692 20.538 1.00 75.69 349 PRO A N 1
ATOM 2695 C CA . PRO A 1 349 ? 8.238 -11.792 19.120 1.00 75.69 349 PRO A CA 1
ATOM 2696 C C . PRO A 1 349 ? 9.194 -12.941 18.768 1.00 75.69 349 PRO A C 1
ATOM 2698 O O . PRO A 1 349 ? 9.443 -13.124 17.573 1.00 75.69 349 PRO A O 1
ATOM 2701 N N . ASN A 1 350 ? 9.713 -13.691 19.748 1.00 80.94 350 ASN A N 1
ATOM 2702 C CA . ASN A 1 350 ? 10.587 -14.850 19.556 1.00 80.94 350 ASN A CA 1
ATOM 2703 C C . ASN A 1 350 ? 9.837 -16.194 19.535 1.00 80.94 350 ASN A C 1
ATOM 2705 O O . ASN A 1 350 ? 10.423 -17.211 19.161 1.00 80.94 350 ASN A O 1
ATOM 2709 N N . ILE A 1 351 ? 8.551 -16.230 19.901 1.00 88.38 351 ILE A N 1
ATOM 2710 C CA . ILE A 1 351 ? 7.767 -17.472 19.952 1.00 88.38 351 ILE A CA 1
ATOM 2711 C C . ILE A 1 351 ? 6.978 -17.644 18.652 1.00 88.38 351 I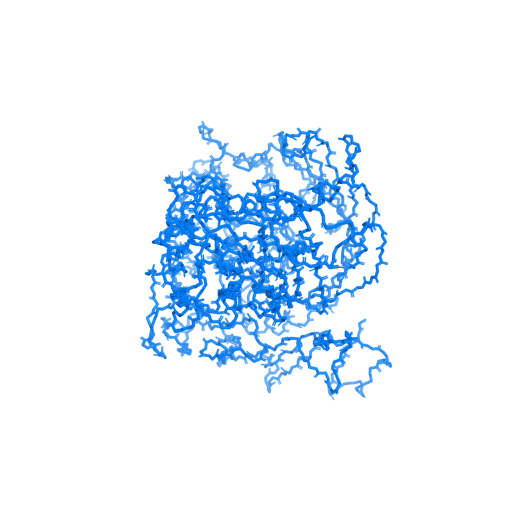LE A C 1
ATOM 2713 O O . ILE A 1 351 ? 6.005 -16.935 18.406 1.00 88.38 351 ILE A O 1
ATOM 2717 N N . LEU A 1 352 ? 7.384 -18.601 17.811 1.00 92.19 352 LEU A N 1
ATOM 2718 C CA . LEU A 1 352 ? 6.649 -18.981 16.599 1.00 92.19 352 LEU A CA 1
ATOM 2719 C C . LEU A 1 352 ? 5.386 -19.772 16.976 1.00 92.19 352 LEU A C 1
ATOM 2721 O O . LEU A 1 352 ? 5.478 -20.839 17.581 1.00 92.19 352 LEU A O 1
ATOM 2725 N N . THR A 1 353 ? 4.214 -19.281 16.578 1.00 93.62 353 THR A N 1
ATOM 2726 C CA . THR A 1 353 ? 2.906 -19.885 16.889 1.00 93.62 353 THR A CA 1
ATOM 2727 C C . THR A 1 353 ? 2.255 -20.564 15.685 1.00 93.62 353 THR A C 1
ATOM 2729 O O . THR A 1 353 ? 1.371 -21.403 15.860 1.00 93.62 353 THR A O 1
ATOM 2732 N N . GLY A 1 354 ? 2.704 -20.269 14.461 1.00 93.38 354 GLY A N 1
ATOM 2733 C CA . GLY A 1 354 ? 2.211 -20.946 13.265 1.00 93.38 354 GLY A CA 1
ATOM 2734 C C . GLY A 1 354 ? 2.673 -20.324 11.954 1.00 93.38 354 GLY A C 1
ATOM 2735 O O . GLY A 1 354 ? 3.631 -19.555 11.905 1.00 93.38 354 GLY A O 1
ATOM 2736 N N . PHE A 1 355 ? 1.958 -20.665 10.882 1.00 93.62 355 PHE A N 1
ATOM 2737 C CA . PHE A 1 355 ? 2.193 -20.154 9.535 1.00 93.62 355 PHE A CA 1
ATOM 2738 C C . PHE A 1 355 ? 0.882 -19.700 8.895 1.00 93.62 355 PHE A C 1
ATOM 2740 O O . PHE A 1 355 ? -0.161 -20.334 9.073 1.00 93.62 355 PHE A O 1
ATOM 2747 N N . ALA A 1 356 ? 0.956 -18.626 8.118 1.00 94.62 356 ALA A N 1
ATOM 2748 C CA . ALA A 1 356 ? -0.127 -18.108 7.299 1.00 94.62 356 ALA A CA 1
ATOM 2749 C C . ALA A 1 356 ? 0.303 -18.086 5.830 1.00 94.62 356 ALA A C 1
ATOM 2751 O O . ALA A 1 356 ? 1.448 -17.767 5.518 1.00 94.62 356 ALA A O 1
ATOM 2752 N N . TYR A 1 357 ? -0.614 -18.419 4.929 1.00 95.88 357 TYR A N 1
ATOM 2753 C CA . TYR A 1 357 ? -0.380 -18.309 3.494 1.00 95.88 357 TYR A CA 1
ATOM 2754 C C . TYR A 1 357 ? -0.865 -16.942 3.027 1.00 95.88 357 TYR A C 1
ATOM 2756 O O . TYR A 1 357 ? -2.036 -16.604 3.222 1.00 95.88 357 TYR A O 1
ATOM 2764 N N . ASP A 1 358 ? 0.040 -16.182 2.420 1.00 96.88 358 ASP A N 1
ATOM 2765 C CA . ASP A 1 358 ? -0.257 -14.923 1.759 1.00 96.88 358 ASP A CA 1
ATOM 2766 C C . ASP A 1 358 ? -0.117 -15.104 0.233 1.00 96.88 358 ASP A C 1
ATOM 2768 O O . ASP A 1 358 ? 0.811 -15.770 -0.245 1.00 96.88 358 ASP A O 1
ATOM 2772 N N . TYR A 1 359 ? -1.019 -14.489 -0.533 1.00 96.69 359 TYR A N 1
ATOM 2773 C CA . TYR A 1 359 ? -1.112 -14.622 -1.988 1.00 96.69 359 TYR A CA 1
ATOM 2774 C C . TYR A 1 359 ? -1.056 -13.264 -2.683 1.00 96.69 359 TYR A C 1
ATOM 2776 O O . TYR A 1 359 ? -1.682 -12.310 -2.225 1.00 96.69 359 TYR A O 1
ATOM 2784 N N . PHE A 1 360 ? -0.340 -13.170 -3.798 1.00 96.12 360 PHE A N 1
ATOM 2785 C CA . PHE A 1 360 ? -0.162 -11.947 -4.574 1.00 96.12 360 PHE A CA 1
ATOM 2786 C C . PHE A 1 360 ? -1.026 -12.006 -5.834 1.00 96.12 360 PHE A C 1
ATOM 2788 O O . PHE A 1 360 ? -0.831 -12.848 -6.709 1.00 96.12 360 PHE A O 1
ATOM 2795 N N . VAL A 1 361 ? -1.991 -11.095 -5.940 1.00 96.19 361 VAL A N 1
ATOM 2796 C CA . VAL A 1 361 ? -2.755 -10.874 -7.172 1.00 96.19 361 VAL A CA 1
ATOM 2797 C C . VAL A 1 361 ? -1.975 -9.877 -8.015 1.00 96.19 361 VAL A C 1
ATOM 2799 O O . VAL A 1 361 ? -1.836 -8.714 -7.627 1.00 96.19 361 VAL A O 1
ATOM 2802 N N . LYS A 1 362 ? -1.435 -10.353 -9.137 1.00 95.06 362 LYS A N 1
ATOM 2803 C CA . LYS A 1 362 ? -0.536 -9.598 -10.015 1.00 95.06 362 LYS A CA 1
ATOM 2804 C C . LYS A 1 362 ? -1.285 -9.034 -11.234 1.00 95.06 362 LYS A C 1
ATOM 2806 O O . LYS A 1 362 ? -2.301 -9.594 -11.631 1.00 95.06 362 LYS A O 1
ATOM 2811 N N . ASP A 1 363 ? -0.814 -7.934 -11.821 1.00 94.88 363 ASP A N 1
ATOM 2812 C CA . ASP A 1 363 ? -1.294 -7.455 -13.132 1.00 94.88 363 ASP A CA 1
ATOM 2813 C C . ASP A 1 363 ? -0.535 -8.111 -14.309 1.00 94.88 363 ASP A C 1
ATOM 2815 O O . ASP A 1 363 ? 0.188 -9.091 -14.127 1.00 94.88 363 ASP A O 1
ATOM 2819 N N . HIS A 1 364 ? -0.713 -7.603 -15.536 1.00 92.94 364 HIS A N 1
ATOM 2820 C CA . HIS A 1 364 ? -0.096 -8.167 -16.747 1.00 92.94 364 HIS A CA 1
ATOM 2821 C C . HIS A 1 364 ? 1.426 -8.010 -16.802 1.00 92.94 364 HIS A C 1
ATOM 2823 O O . HIS A 1 364 ? 2.058 -8.722 -17.576 1.00 92.94 364 HIS A O 1
ATOM 2829 N N . LEU A 1 365 ? 1.999 -7.109 -16.002 1.00 92.38 365 LEU A N 1
ATOM 2830 C CA . LEU A 1 365 ? 3.445 -6.893 -15.877 1.00 92.38 365 LEU A CA 1
ATOM 2831 C C . LEU A 1 365 ? 4.036 -7.674 -14.698 1.00 92.38 365 LEU A C 1
ATOM 2833 O O . LEU A 1 365 ? 5.222 -7.552 -14.412 1.00 92.38 365 LEU A O 1
ATOM 2837 N N . GLY A 1 366 ? 3.210 -8.431 -13.970 1.00 92.25 366 GLY A N 1
ATOM 2838 C CA . GLY A 1 366 ? 3.618 -9.092 -12.738 1.00 92.25 366 GLY A CA 1
ATOM 2839 C C . GLY A 1 366 ? 3.591 -8.181 -11.507 1.00 92.25 366 GLY A C 1
ATOM 2840 O O . GLY A 1 366 ? 3.920 -8.657 -10.421 1.00 92.25 366 GLY A O 1
ATOM 2841 N N . ASN A 1 367 ? 3.163 -6.913 -11.618 1.00 95.50 367 ASN A N 1
ATOM 2842 C CA . ASN A 1 367 ? 3.123 -6.016 -10.461 1.00 95.50 367 ASN A CA 1
ATOM 2843 C C . ASN A 1 367 ? 2.113 -6.526 -9.433 1.00 95.50 367 ASN A C 1
ATOM 2845 O O . ASN A 1 367 ? 0.960 -6.793 -9.783 1.00 95.50 367 ASN A O 1
ATOM 2849 N N . THR A 1 368 ? 2.484 -6.579 -8.157 1.00 96.94 368 THR A N 1
ATOM 2850 C CA . THR A 1 368 ? 1.554 -6.989 -7.096 1.00 96.94 368 THR A CA 1
ATOM 2851 C C . THR A 1 368 ? 0.510 -5.899 -6.842 1.00 96.94 368 THR A C 1
ATOM 2853 O O . THR A 1 368 ? 0.825 -4.830 -6.327 1.00 96.94 368 THR A O 1
ATOM 2856 N N . ARG A 1 369 ? -0.760 -6.168 -7.167 1.00 97.31 369 ARG A N 1
ATOM 2857 C CA . ARG A 1 369 ? -1.885 -5.234 -6.974 1.00 97.31 369 ARG A CA 1
ATOM 2858 C C . ARG A 1 369 ? -2.590 -5.450 -5.644 1.00 97.31 369 ARG A C 1
ATOM 2860 O O . ARG A 1 369 ? -2.966 -4.476 -5.002 1.00 97.31 369 ARG A O 1
ATOM 2867 N N . ILE A 1 370 ? -2.752 -6.707 -5.227 1.00 97.25 370 ILE A N 1
ATOM 2868 C CA . ILE A 1 370 ? -3.369 -7.077 -3.946 1.00 97.25 370 ILE A CA 1
ATOM 2869 C C . ILE A 1 370 ? -2.527 -8.157 -3.269 1.00 97.25 370 ILE A C 1
ATOM 2871 O O . ILE A 1 370 ? -2.128 -9.124 -3.916 1.00 97.25 370 ILE A O 1
ATOM 2875 N N . VAL A 1 371 ? -2.312 -8.027 -1.961 1.00 97.75 371 VAL A N 1
ATOM 2876 C CA . VAL A 1 371 ? -1.812 -9.104 -1.099 1.00 97.75 371 VAL A CA 1
ATOM 2877 C C . VAL A 1 371 ? -2.971 -9.622 -0.259 1.00 97.75 371 VAL A C 1
ATOM 2879 O O . VAL A 1 371 ? -3.572 -8.868 0.505 1.00 97.75 371 VAL A O 1
ATOM 2882 N N . LEU A 1 372 ? -3.275 -10.907 -0.401 1.00 96.94 372 LEU A N 1
ATOM 2883 C CA . LEU A 1 372 ? -4.325 -11.609 0.330 1.00 96.94 372 LEU A CA 1
ATOM 2884 C C . LEU A 1 372 ? -3.725 -12.540 1.381 1.00 96.94 372 LEU A C 1
ATOM 2886 O O . LEU A 1 372 ? -2.598 -12.987 1.210 1.00 96.94 372 LEU A O 1
ATOM 2890 N N . THR A 1 373 ? -4.473 -12.885 2.427 1.00 96.19 373 THR A N 1
ATOM 2891 C CA . THR A 1 373 ? -4.061 -13.859 3.445 1.00 96.19 373 THR A CA 1
ATOM 2892 C C . THR A 1 373 ? -5.173 -14.840 3.806 1.00 96.19 373 THR A C 1
ATOM 2894 O O . THR A 1 373 ? -6.356 -14.503 3.794 1.00 96.19 373 THR A O 1
ATOM 2897 N N . GLU A 1 374 ? -4.782 -16.064 4.161 1.00 94.44 374 GLU A N 1
ATOM 2898 C CA . GLU A 1 374 ? -5.655 -17.075 4.779 1.00 94.44 374 GLU A CA 1
ATOM 2899 C C . GLU A 1 374 ? -5.675 -17.003 6.315 1.00 94.44 374 GLU A C 1
ATOM 2901 O O . GLU A 1 374 ? -6.315 -17.830 6.981 1.00 94.44 374 GLU A O 1
ATOM 2906 N N . GLU A 1 375 ? -4.924 -16.075 6.909 1.00 93.12 375 GLU A N 1
ATOM 2907 C CA . GLU A 1 375 ? -4.954 -15.843 8.349 1.00 93.12 375 GLU A CA 1
ATOM 2908 C C . GLU A 1 375 ? -6.330 -15.311 8.764 1.00 93.12 375 GLU A C 1
ATOM 2910 O O . GLU A 1 375 ? -6.831 -14.337 8.209 1.00 93.12 375 GLU A O 1
ATOM 2915 N N . GLN A 1 376 ? -6.949 -15.953 9.753 1.00 90.94 376 GLN A N 1
ATOM 2916 C CA . GLN A 1 376 ? -8.103 -15.397 10.453 1.00 90.94 376 GLN A CA 1
ATOM 2917 C C . GLN A 1 376 ? -7.573 -14.752 11.728 1.00 90.94 376 GLN A C 1
ATOM 2919 O O . GLN A 1 376 ? -7.125 -15.459 12.633 1.00 90.94 376 GLN A O 1
ATOM 2924 N N . LYS A 1 377 ? -7.574 -13.418 11.773 1.00 89.56 377 LYS A N 1
ATOM 2925 C CA . LYS A 1 377 ? -7.037 -12.649 12.896 1.00 89.56 377 LYS A CA 1
ATOM 2926 C C . LYS A 1 377 ? -8.100 -11.733 13.483 1.00 89.56 377 LYS A C 1
ATOM 2928 O O . LYS A 1 377 ? -8.803 -11.033 12.757 1.00 89.56 377 LYS A O 1
ATOM 2933 N N . GLN A 1 378 ? -8.164 -11.722 14.808 1.00 90.81 378 GLN A N 1
ATOM 2934 C CA . GLN A 1 378 ? -9.028 -10.850 15.580 1.00 90.81 378 GLN A CA 1
ATOM 2935 C C . GLN A 1 378 ? -8.181 -10.091 16.602 1.00 90.81 378 GLN A C 1
ATOM 2937 O O . GLN A 1 378 ? -7.505 -10.705 17.424 1.00 90.81 378 GLN A O 1
ATOM 2942 N N . ASP A 1 379 ? -8.218 -8.766 16.524 1.00 90.25 379 ASP A N 1
ATOM 2943 C CA . ASP A 1 379 ? -7.595 -7.863 17.483 1.00 90.25 379 ASP A CA 1
ATOM 2944 C C . ASP A 1 379 ? -8.683 -7.405 18.471 1.00 90.25 379 ASP A C 1
ATOM 2946 O O . ASP A 1 379 ? -9.657 -6.750 18.090 1.00 90.25 379 ASP A O 1
ATOM 2950 N N . VAL A 1 380 ? -8.552 -7.805 19.738 1.00 91.31 380 VAL A N 1
ATOM 2951 C CA . VAL A 1 380 ? -9.475 -7.431 20.822 1.00 91.31 380 VAL A CA 1
ATOM 2952 C C . VAL A 1 380 ? -8.834 -6.306 21.620 1.00 91.31 380 VAL A C 1
ATOM 2954 O O . VAL A 1 380 ? -7.810 -6.514 22.271 1.00 91.31 380 VAL A O 1
ATOM 2957 N N . TYR A 1 381 ? -9.426 -5.116 21.568 1.00 91.44 381 TYR A N 1
ATOM 2958 C CA . TYR A 1 381 ? -8.954 -3.977 22.346 1.00 91.44 381 TYR A CA 1
ATOM 2959 C C . TYR A 1 381 ? -9.500 -4.076 23.779 1.00 91.44 381 TYR A C 1
ATOM 2961 O O . TYR A 1 381 ? -10.649 -4.504 23.960 1.00 91.44 381 TYR A O 1
ATOM 2969 N N . PRO A 1 382 ? -8.708 -3.707 24.807 1.00 90.88 382 PRO A N 1
ATOM 2970 C CA . PRO A 1 382 ? -9.201 -3.677 26.185 1.00 90.88 382 PRO A CA 1
ATOM 2971 C C . PRO A 1 382 ? -10.418 -2.751 26.280 1.00 90.88 382 PRO A C 1
ATOM 2973 O O . PRO A 1 382 ? -10.582 -1.868 25.443 1.00 90.88 382 PRO A O 1
ATOM 2976 N N . ALA A 1 383 ? -11.302 -2.951 27.253 1.00 93.94 383 ALA A N 1
ATOM 2977 C CA . ALA A 1 383 ? -12.396 -2.007 27.456 1.00 93.94 383 ALA A CA 1
ATOM 2978 C C . ALA A 1 383 ? -11.840 -0.672 27.980 1.00 93.94 383 ALA A C 1
ATOM 2980 O O . ALA A 1 383 ? -10.941 -0.666 28.816 1.00 93.94 383 ALA A O 1
ATOM 2981 N N . ALA A 1 384 ? -12.379 0.449 27.504 1.00 94.81 384 ALA A N 1
ATOM 2982 C CA . ALA A 1 384 ? -12.236 1.740 28.162 1.00 94.81 384 ALA A CA 1
ATOM 2983 C C . ALA A 1 384 ? -13.205 1.778 29.349 1.00 94.81 384 ALA A C 1
ATOM 2985 O O . ALA A 1 384 ? -14.369 2.159 29.201 1.00 94.81 384 ALA A O 1
ATOM 2986 N N . THR A 1 385 ? -12.715 1.304 30.491 1.00 95.44 385 THR A N 1
ATOM 2987 C CA . THR A 1 385 ? -13.414 1.239 31.781 1.00 95.44 385 THR A CA 1
ATOM 2988 C C . THR A 1 385 ? -13.340 2.548 32.553 1.00 95.44 385 THR A C 1
ATOM 2990 O O . THR A 1 385 ? -14.069 2.739 33.512 1.00 95.44 385 THR A O 1
ATOM 2993 N N . MET A 1 386 ? -12.455 3.466 32.142 1.00 96.31 386 MET A N 1
ATOM 2994 C CA . MET A 1 386 ? -12.230 4.768 32.777 1.00 96.31 386 MET A CA 1
ATOM 2995 C C . MET A 1 386 ? -11.547 4.689 34.143 1.00 96.31 386 MET A C 1
ATOM 2997 O O . MET A 1 386 ? -11.297 5.732 34.762 1.00 96.31 386 MET A O 1
ATOM 3001 N N . GLU A 1 387 ? -11.181 3.493 34.594 1.00 95.75 387 GLU A N 1
ATOM 3002 C CA . GLU A 1 387 ? -10.555 3.278 35.885 1.00 95.75 387 GLU A CA 1
ATOM 3003 C C . GLU A 1 387 ? -9.145 3.865 35.938 1.00 95.75 387 GLU A C 1
ATOM 3005 O O . GLU A 1 387 ? -8.340 3.780 35.008 1.00 95.75 387 GLU A O 1
ATOM 3010 N N . THR A 1 388 ? -8.808 4.479 37.072 1.00 94.88 388 THR A N 1
ATOM 3011 C CA . THR A 1 388 ? -7.501 5.146 37.222 1.00 94.88 388 THR A CA 1
ATOM 3012 C C . THR A 1 388 ? -6.324 4.173 37.169 1.00 94.88 388 THR A C 1
ATOM 3014 O O . THR A 1 388 ? -5.239 4.564 36.740 1.00 94.88 388 THR A O 1
ATOM 3017 N N . ALA A 1 389 ? -6.537 2.916 37.572 1.00 93.44 389 ALA A N 1
ATOM 3018 C CA . ALA A 1 389 ? -5.531 1.861 37.507 1.00 93.44 389 ALA A CA 1
ATOM 3019 C C . ALA A 1 389 ? -5.219 1.439 36.061 1.00 93.44 389 ALA A C 1
ATOM 3021 O O . ALA A 1 389 ? -4.060 1.178 35.742 1.00 93.44 389 ALA A O 1
ATOM 3022 N N . GLU A 1 390 ? -6.226 1.449 35.183 1.00 91.94 390 GLU A N 1
ATOM 3023 C CA . GLU A 1 390 ? -6.107 1.017 33.786 1.00 91.94 390 GLU A CA 1
ATOM 3024 C C . GLU A 1 390 ? -5.807 2.172 32.823 1.00 91.94 390 GLU A C 1
ATOM 3026 O O . GLU A 1 390 ? -5.431 1.939 31.677 1.00 91.94 390 GLU A O 1
ATOM 3031 N N . ALA A 1 391 ? -5.882 3.422 33.290 1.00 89.69 391 ALA A N 1
ATOM 3032 C CA . ALA A 1 391 ? -5.692 4.635 32.496 1.00 89.69 391 ALA A CA 1
ATOM 3033 C C . ALA A 1 391 ? -4.452 4.617 31.586 1.00 89.69 391 ALA A C 1
ATOM 3035 O O . ALA A 1 391 ? -4.507 5.099 30.457 1.00 89.69 391 ALA A O 1
ATOM 3036 N N . VAL A 1 392 ? -3.323 4.074 32.057 1.00 86.75 392 VAL A N 1
ATOM 3037 C CA . VAL A 1 392 ? -2.095 3.975 31.249 1.00 86.75 392 VAL A CA 1
ATOM 3038 C C . VAL A 1 392 ? -2.295 3.026 30.067 1.00 86.75 392 VAL A C 1
ATOM 3040 O O . VAL A 1 392 ? -1.893 3.357 28.958 1.00 86.75 392 VAL A O 1
ATOM 3043 N N . THR A 1 393 ? -2.937 1.878 30.291 1.00 85.69 393 THR A N 1
ATOM 3044 C CA . THR A 1 393 ? -3.256 0.892 29.251 1.00 85.69 393 THR A CA 1
ATOM 3045 C C . THR A 1 393 ? -4.329 1.421 28.303 1.00 85.69 393 THR A C 1
ATOM 3047 O O . THR A 1 393 ? -4.190 1.310 27.088 1.00 85.69 393 THR A O 1
ATOM 3050 N N . GLU A 1 394 ? -5.389 2.028 28.835 1.00 87.44 394 GLU A N 1
ATOM 3051 C CA . GLU A 1 394 ? -6.505 2.560 28.048 1.00 87.44 394 GLU A CA 1
ATOM 3052 C C . GLU A 1 394 ? -6.059 3.688 27.117 1.00 87.44 394 GLU A C 1
ATOM 3054 O O . GLU A 1 394 ? -6.387 3.653 25.933 1.00 87.44 394 GLU A O 1
ATOM 3059 N N . ASN A 1 395 ? -5.254 4.638 27.607 1.00 84.31 395 ASN A N 1
ATOM 3060 C CA . ASN A 1 395 ? -4.754 5.769 26.816 1.00 84.31 395 ASN A CA 1
ATOM 3061 C C . ASN A 1 395 ? -3.817 5.356 25.660 1.00 84.31 395 ASN A C 1
ATOM 3063 O O . ASN A 1 395 ? -3.527 6.182 24.797 1.00 84.31 395 ASN A O 1
ATOM 3067 N N . ILE A 1 396 ? -3.342 4.102 25.612 1.00 81.12 396 ILE A N 1
ATOM 3068 C CA . ILE A 1 396 ? -2.617 3.571 24.442 1.00 81.12 396 ILE A CA 1
ATOM 3069 C C . ILE A 1 396 ? -3.570 3.386 23.255 1.00 81.12 396 ILE A C 1
ATOM 3071 O O . ILE A 1 396 ? -3.172 3.585 22.108 1.00 81.12 396 ILE A O 1
ATOM 3075 N N . TYR A 1 397 ? -4.818 2.996 23.520 1.00 84.00 397 TYR A N 1
ATOM 3076 C CA . TYR A 1 397 ? -5.785 2.604 22.493 1.00 84.00 397 TYR A CA 1
ATOM 3077 C C . TYR A 1 397 ? -6.905 3.626 22.302 1.00 84.00 397 TYR A C 1
ATOM 3079 O O . TYR A 1 397 ? -7.406 3.780 21.187 1.00 84.00 397 TYR A O 1
ATOM 3087 N N . TYR A 1 398 ? -7.295 4.321 23.370 1.00 87.56 398 TYR A N 1
ATOM 3088 C CA . TYR A 1 398 ? -8.440 5.215 23.385 1.00 87.56 398 TYR A CA 1
ATOM 3089 C C . TYR A 1 398 ? -8.049 6.663 23.679 1.00 87.56 398 TYR A C 1
ATOM 3091 O O . TYR A 1 398 ? -7.260 6.954 24.573 1.00 87.56 398 TYR A O 1
ATOM 3099 N N . GLY A 1 399 ? -8.665 7.591 22.950 1.00 87.00 399 GLY A N 1
ATOM 3100 C CA . GLY A 1 399 ? -8.631 9.019 23.242 1.00 87.00 399 GLY A CA 1
ATOM 3101 C C . GLY A 1 399 ? -9.719 9.437 24.234 1.00 87.00 399 GLY A C 1
ATOM 3102 O O . GLY A 1 399 ? -10.716 8.739 24.415 1.00 87.00 399 GLY A O 1
ATOM 3103 N N . ASN A 1 400 ? -9.550 10.627 24.819 1.00 88.94 400 ASN A N 1
ATOM 3104 C CA . ASN A 1 400 ? -10.488 11.291 25.741 1.00 88.94 400 ASN A CA 1
ATOM 3105 C C . ASN A 1 400 ? -10.800 10.539 27.045 1.00 88.94 400 ASN A C 1
ATOM 3107 O O . ASN A 1 400 ? -11.777 10.875 27.716 1.00 88.94 400 ASN A O 1
ATOM 3111 N N . ILE A 1 401 ? -9.962 9.582 27.446 1.00 91.06 401 ILE A N 1
ATOM 3112 C CA . ILE A 1 401 ? -10.122 8.868 28.717 1.00 91.06 401 ILE A CA 1
ATOM 3113 C C . ILE A 1 401 ? -9.956 9.842 29.890 1.00 91.06 401 ILE A C 1
ATOM 3115 O O . ILE A 1 401 ? -10.914 10.139 30.601 1.00 91.06 401 ILE A O 1
ATOM 3119 N N . ASP A 1 402 ? -8.771 10.432 30.056 1.00 92.06 402 ASP A N 1
ATOM 3120 C CA . ASP A 1 402 ? -8.503 11.327 31.193 1.00 92.06 402 ASP A CA 1
ATOM 3121 C C . ASP A 1 402 ? -9.377 12.590 31.187 1.00 92.06 402 ASP A C 1
ATOM 3123 O O . ASP A 1 402 ? -9.773 13.071 32.247 1.00 92.06 402 ASP A O 1
ATOM 3127 N N . LEU A 1 403 ? -9.700 13.112 29.998 1.00 91.06 403 LEU A N 1
ATOM 3128 C CA . LEU A 1 403 ? -10.493 14.334 29.832 1.00 91.06 403 LEU A CA 1
ATOM 3129 C C . LEU A 1 403 ? -11.952 14.170 30.270 1.00 91.06 403 LEU A C 1
ATOM 3131 O O . LEU A 1 403 ? -12.553 15.139 30.735 1.00 91.06 403 LEU A O 1
ATOM 3135 N N . THR A 1 404 ? -12.519 12.970 30.118 1.00 94.44 404 THR A N 1
ATOM 3136 C CA . THR A 1 404 ? -13.939 12.713 30.411 1.00 94.44 404 THR A CA 1
ATOM 3137 C C . THR A 1 404 ? -14.168 11.844 31.640 1.00 94.44 404 THR A C 1
ATOM 3139 O O . THR A 1 404 ? -15.315 11.660 32.043 1.00 94.44 404 THR A O 1
ATOM 3142 N N . ARG A 1 405 ? -13.109 11.354 32.294 1.00 96.06 405 ARG A N 1
ATOM 3143 C CA . ARG A 1 405 ? -13.212 10.558 33.522 1.00 96.06 405 ARG A CA 1
ATOM 3144 C C . ARG A 1 405 ? -13.970 11.310 34.622 1.00 96.06 405 ARG A C 1
ATOM 3146 O O . ARG A 1 405 ? -13.606 12.420 35.011 1.00 96.06 405 ARG A O 1
ATOM 3153 N N . PHE A 1 406 ? -14.984 10.664 35.186 1.00 96.12 406 PHE A N 1
ATOM 3154 C CA . PHE A 1 406 ? -15.809 11.209 36.256 1.00 96.12 406 PHE A CA 1
ATOM 3155 C C . PHE A 1 406 ? -16.150 10.141 37.293 1.00 96.12 406 PHE A C 1
ATOM 3157 O O . PHE A 1 406 ? -16.449 9.004 36.947 1.00 96.12 406 PHE A O 1
ATOM 3164 N N . ALA A 1 407 ? -16.112 10.505 38.575 1.00 96.31 407 ALA A N 1
ATOM 3165 C CA . ALA A 1 407 ? -16.393 9.567 39.656 1.00 96.31 407 ALA A CA 1
ATOM 3166 C C . ALA A 1 407 ? -17.882 9.187 39.678 1.00 96.31 407 ALA A C 1
ATOM 3168 O O . ALA A 1 407 ? -18.749 10.052 39.849 1.00 96.31 407 ALA A O 1
ATOM 3169 N N . LYS A 1 408 ? -18.179 7.889 39.587 1.00 93.50 408 LYS A N 1
ATOM 3170 C CA . LYS A 1 408 ? -19.539 7.330 39.630 1.00 93.50 408 LYS A CA 1
ATOM 3171 C C . LYS A 1 408 ? -20.285 7.698 40.911 1.00 93.50 408 LYS A C 1
ATOM 3173 O O . LYS A 1 408 ? -21.487 7.946 40.882 1.00 93.50 408 LYS A O 1
ATOM 3178 N N . SER A 1 409 ? -19.565 7.831 42.028 1.00 92.75 409 SER A N 1
ATOM 3179 C CA . SER A 1 409 ? -20.108 8.292 43.317 1.00 92.75 409 SER A CA 1
ATOM 3180 C C . SER A 1 409 ? -20.736 9.694 43.264 1.00 92.75 409 SER A C 1
ATOM 3182 O O . SER A 1 409 ? -21.566 10.028 44.110 1.00 92.75 409 SER A O 1
ATOM 3184 N N . GLY A 1 410 ? -20.382 10.506 42.262 1.00 91.88 410 GLY A N 1
ATOM 3185 C CA . GLY A 1 410 ? -20.983 11.811 41.998 1.00 91.88 410 GLY A CA 1
ATOM 3186 C C . GLY A 1 410 ? -22.306 11.762 41.225 1.00 91.88 410 GLY A C 1
ATOM 3187 O O . GLY A 1 410 ? -22.901 12.815 40.998 1.00 91.88 410 GLY A O 1
ATOM 3188 N N . ILE A 1 411 ? -22.776 10.580 40.808 1.00 92.25 411 ILE A N 1
ATOM 3189 C CA . ILE A 1 411 ? -23.932 10.421 39.920 1.00 92.25 411 ILE A CA 1
ATOM 3190 C C . ILE A 1 411 ? -25.122 9.851 40.698 1.00 92.25 411 ILE A C 1
ATOM 3192 O O . ILE A 1 411 ? -25.147 8.692 41.110 1.00 92.25 411 ILE A O 1
ATOM 3196 N N . SER A 1 412 ? -26.154 10.671 40.892 1.00 90.69 412 SER A N 1
ATOM 3197 C CA . SER A 1 412 ? -27.356 10.247 41.613 1.00 90.69 412 SER A CA 1
ATOM 3198 C C . SER A 1 412 ? -28.216 9.304 40.772 1.00 90.69 412 SER A C 1
ATOM 3200 O O . SER A 1 412 ? -28.713 9.690 39.716 1.00 90.69 412 SER A O 1
ATOM 3202 N N . GLY A 1 413 ? -28.455 8.093 41.280 1.00 89.50 413 GLY A N 1
ATOM 3203 C CA . GLY A 1 413 ? -29.338 7.113 40.642 1.00 89.50 413 GLY A CA 1
ATOM 3204 C C . GLY A 1 413 ? -28.696 6.325 39.502 1.00 89.50 413 GLY A C 1
ATOM 3205 O O . GLY A 1 413 ? -29.416 5.607 38.814 1.00 89.50 413 GLY A O 1
ATOM 3206 N N . TYR A 1 414 ? -27.374 6.430 39.316 1.00 91.00 414 TYR A N 1
ATOM 3207 C CA . TYR A 1 414 ? -26.668 5.574 38.367 1.00 91.00 414 TYR A CA 1
ATOM 3208 C C . TYR A 1 414 ? -26.883 4.095 38.748 1.00 91.00 414 TYR A C 1
ATOM 3210 O O . TYR A 1 414 ? -26.775 3.749 39.931 1.00 91.00 414 TYR A O 1
ATOM 3218 N N . PRO A 1 415 ? -27.236 3.230 37.785 1.00 89.25 415 PRO A N 1
ATOM 3219 C CA . PRO A 1 415 ? -27.577 1.836 38.045 1.00 89.25 415 PRO A CA 1
ATOM 3220 C C . PRO A 1 415 ? -26.365 1.024 38.514 1.00 89.25 415 PRO A C 1
ATOM 3222 O O . PRO A 1 415 ? -25.210 1.413 38.343 1.00 89.25 415 PRO A O 1
ATOM 3225 N N . VAL A 1 416 ? -26.632 -0.140 39.108 1.00 82.69 416 VAL A N 1
ATOM 3226 C CA . VAL A 1 416 ? -25.574 -1.120 39.366 1.00 82.69 416 VAL A CA 1
ATOM 3227 C C . VAL A 1 416 ? -25.088 -1.647 38.017 1.00 82.69 416 VAL A C 1
ATOM 3229 O O . VAL A 1 416 ? -25.889 -2.123 37.216 1.00 82.69 416 VAL A O 1
ATOM 3232 N N . ASP A 1 417 ? -23.786 -1.540 37.791 1.00 79.25 417 ASP A N 1
ATOM 3233 C CA . ASP A 1 417 ? -23.091 -2.057 36.618 1.00 79.25 417 ASP A CA 1
ATOM 3234 C C . ASP A 1 417 ? -21.917 -2.894 37.125 1.00 79.25 417 ASP A C 1
ATOM 3236 O O . ASP A 1 417 ? -21.022 -2.359 37.781 1.00 79.25 417 ASP A O 1
ATOM 3240 N N . GLU A 1 418 ? -21.990 -4.202 36.884 1.00 79.88 418 GLU A N 1
ATOM 3241 C CA . GLU A 1 418 ? -21.005 -5.206 37.308 1.00 79.88 418 GLU A CA 1
ATOM 3242 C C . GLU A 1 418 ? -20.075 -5.616 36.150 1.00 79.88 418 GLU A C 1
ATOM 3244 O O . GLU A 1 418 ? -19.373 -6.619 36.252 1.00 79.88 418 GLU A O 1
ATOM 3249 N N . ALA A 1 419 ? -20.081 -4.878 35.030 1.00 80.38 419 ALA A N 1
ATOM 3250 C CA . ALA A 1 419 ? -19.217 -5.173 33.886 1.00 80.38 419 ALA A CA 1
ATOM 3251 C C . ALA A 1 419 ? -17.717 -5.011 34.203 1.00 80.38 419 ALA A C 1
ATOM 3253 O O . ALA A 1 419 ? -16.899 -5.696 33.588 1.00 80.38 419 ALA A O 1
ATOM 3254 N N . THR A 1 420 ? -17.379 -4.167 35.183 1.00 82.44 420 THR A N 1
ATOM 3255 C CA . THR A 1 420 ? -16.009 -3.896 35.645 1.00 82.44 420 THR A CA 1
ATOM 3256 C C . THR A 1 420 ? -15.975 -3.873 37.177 1.00 82.44 420 THR A C 1
ATOM 3258 O O . THR A 1 420 ? -16.937 -3.442 37.814 1.00 82.44 420 THR A O 1
ATOM 3261 N N . ASP A 1 421 ? -14.886 -4.362 37.777 1.00 82.56 421 ASP A N 1
ATOM 3262 C CA . ASP A 1 421 ? -14.652 -4.348 39.226 1.00 82.56 421 ASP A CA 1
ATOM 3263 C C . ASP A 1 421 ? -13.199 -3.912 39.526 1.00 82.56 421 ASP A C 1
ATOM 3265 O O . ASP A 1 421 ? -12.270 -4.633 39.141 1.00 82.56 421 ASP A O 1
ATOM 3269 N N . PRO A 1 422 ? -12.970 -2.760 40.190 1.00 87.50 422 PRO A N 1
ATOM 3270 C CA . PRO A 1 422 ? -13.974 -1.779 40.614 1.00 87.50 422 PRO A CA 1
ATOM 3271 C C . PRO A 1 422 ? -14.601 -1.041 39.418 1.00 87.50 422 PRO A C 1
ATOM 3273 O O . PRO A 1 422 ? -13.990 -0.929 38.363 1.00 87.50 422 PRO A O 1
ATOM 3276 N N . ASN A 1 423 ? -15.817 -0.522 39.598 1.00 88.88 423 ASN A N 1
ATOM 3277 C CA . ASN A 1 423 ? -16.453 0.423 38.671 1.00 88.88 423 ASN A CA 1
ATOM 3278 C C . ASN A 1 423 ? -16.734 1.717 39.444 1.00 88.88 423 ASN A C 1
ATOM 3280 O O . ASN A 1 423 ? -17.858 1.960 39.905 1.00 88.88 423 ASN A O 1
ATOM 3284 N N . ASP A 1 424 ? -15.663 2.477 39.663 1.00 94.00 424 ASP A N 1
ATOM 3285 C CA . ASP A 1 424 ? -15.626 3.724 40.422 1.00 94.00 424 ASP A CA 1
ATOM 3286 C C . ASP A 1 424 ? -15.695 4.954 39.505 1.00 94.00 424 ASP A C 1
ATOM 3288 O O . ASP A 1 424 ? -16.096 6.039 39.956 1.00 94.00 424 ASP A O 1
ATOM 3292 N N . TYR A 1 425 ? -15.344 4.803 38.224 1.00 96.12 425 TYR A N 1
ATOM 3293 C CA . TYR A 1 425 ? -15.291 5.881 37.244 1.00 96.12 425 TYR A CA 1
ATOM 3294 C C . TYR A 1 425 ? -16.067 5.550 35.970 1.00 96.12 425 TYR A C 1
ATOM 3296 O O . TYR A 1 425 ? -16.173 4.412 35.554 1.00 96.12 425 TYR A O 1
ATOM 3304 N N . VAL A 1 426 ? -16.608 6.590 35.336 1.00 96.38 426 VAL A N 1
ATOM 3305 C CA . VAL A 1 426 ? -17.284 6.518 34.033 1.00 96.38 426 VAL A CA 1
ATOM 3306 C C . VAL A 1 426 ? -16.893 7.730 33.190 1.00 96.38 426 VAL A C 1
ATOM 3308 O O . VAL A 1 426 ? -16.379 8.725 33.713 1.00 96.38 426 VAL A O 1
ATOM 3311 N N . ALA A 1 427 ? -17.157 7.699 31.887 1.00 96.75 427 ALA A N 1
ATOM 3312 C CA . ALA A 1 427 ? -16.968 8.856 31.026 1.00 96.75 427 ALA A CA 1
ATOM 3313 C C . ALA A 1 427 ? -18.179 9.780 31.112 1.00 96.75 427 ALA A C 1
ATOM 3315 O O . ALA A 1 427 ? -19.281 9.397 30.732 1.00 96.75 427 ALA A O 1
ATOM 3316 N N . LYS A 1 428 ? -17.984 11.018 31.560 1.00 95.94 428 LYS A N 1
ATOM 3317 C CA . LYS A 1 428 ? -19.005 12.063 31.530 1.00 95.94 428 LYS A CA 1
ATOM 3318 C C . LYS A 1 428 ? -18.811 12.944 30.306 1.00 95.94 428 LYS A C 1
ATOM 3320 O O . LYS A 1 428 ? -17.801 13.633 30.183 1.00 95.94 428 LYS A O 1
ATOM 3325 N N . THR A 1 429 ? -19.821 12.958 29.447 1.00 93.44 429 THR A N 1
ATOM 3326 C CA . THR A 1 429 ? -19.889 13.853 28.292 1.00 93.44 429 THR A CA 1
ATOM 3327 C C . THR A 1 429 ? -20.973 14.901 28.490 1.00 93.44 429 THR A C 1
ATOM 3329 O O . THR A 1 429 ? -22.083 14.587 28.932 1.00 93.44 429 THR A O 1
ATOM 3332 N N . ASP A 1 430 ? -20.672 16.145 28.141 1.00 84.94 430 ASP A N 1
ATOM 3333 C CA . ASP A 1 430 ? -21.595 17.276 28.228 1.00 84.94 430 ASP A CA 1
ATOM 3334 C C . ASP A 1 430 ? -21.659 18.029 26.895 1.00 84.94 430 ASP A C 1
ATOM 3336 O O . ASP A 1 430 ? -20.749 17.964 26.073 1.00 84.94 430 ASP A O 1
ATOM 3340 N N . GLY A 1 431 ? -22.769 18.727 26.648 1.00 76.12 431 GLY A N 1
ATOM 3341 C CA . GLY A 1 431 ? -22.911 19.549 25.445 1.00 76.12 431 GLY A CA 1
ATOM 3342 C C . GLY A 1 431 ? -22.038 20.811 25.432 1.00 76.12 431 GLY A C 1
ATOM 3343 O O . GLY A 1 431 ? -22.044 21.505 24.421 1.00 76.12 431 GLY A O 1
ATOM 3344 N N . ASP A 1 432 ? -21.299 21.105 26.511 1.00 71.62 432 ASP A N 1
ATOM 3345 C CA . ASP A 1 432 ? -20.608 22.379 26.755 1.00 71.62 432 ASP A CA 1
ATOM 3346 C C . ASP A 1 432 ? -19.157 22.162 27.252 1.00 71.62 432 ASP A C 1
ATOM 3348 O O . ASP A 1 432 ? -18.763 22.652 28.310 1.00 71.62 432 ASP A O 1
ATOM 3352 N N . GLY A 1 433 ? -18.336 21.455 26.468 1.00 72.56 433 GLY A N 1
ATOM 3353 C CA . GLY A 1 433 ? -16.883 21.360 26.681 1.00 72.56 433 GLY A CA 1
ATOM 3354 C C . GLY A 1 433 ? -16.294 19.974 26.427 1.00 72.56 433 GLY A C 1
ATOM 3355 O O . GLY A 1 433 ? -15.320 19.862 25.686 1.00 72.56 433 GLY A O 1
ATOM 3356 N N . ASN A 1 434 ? -16.915 18.930 26.980 1.00 82.50 434 ASN A N 1
ATOM 3357 C CA . ASN A 1 434 ? -16.499 17.527 26.871 1.00 82.50 434 ASN A CA 1
ATOM 3358 C C . ASN A 1 434 ? -17.524 16.723 26.056 1.00 82.50 434 ASN A C 1
ATOM 3360 O O . ASN A 1 434 ? -18.084 15.718 26.491 1.00 82.50 434 ASN A O 1
ATOM 3364 N N . ASN A 1 435 ? -17.788 17.191 24.845 1.00 87.44 435 ASN A N 1
ATOM 3365 C CA . ASN A 1 435 ? -18.813 16.669 23.942 1.00 87.44 435 ASN A CA 1
ATOM 3366 C C . ASN A 1 435 ? -18.421 15.368 23.223 1.00 87.44 435 ASN A C 1
ATOM 3368 O O . ASN A 1 435 ? -19.291 14.718 22.638 1.00 87.44 435 ASN A O 1
ATOM 3372 N N . ILE A 1 436 ? -17.152 14.956 23.297 1.00 90.00 436 ILE A N 1
ATOM 3373 C CA . ILE A 1 436 ? -16.652 13.664 22.806 1.00 90.00 436 ILE A CA 1
ATOM 3374 C C . ILE A 1 436 ? -16.043 12.892 23.981 1.00 90.00 436 ILE A C 1
ATOM 3376 O O . ILE A 1 436 ? -15.144 13.392 24.655 1.00 90.00 436 ILE A O 1
ATOM 3380 N N . GLY A 1 437 ? -16.539 11.679 24.217 1.00 93.50 437 GLY A N 1
ATOM 3381 C CA . GLY A 1 437 ? -16.036 10.758 25.236 1.00 93.50 437 GLY A CA 1
ATOM 3382 C C . GLY A 1 437 ? -14.986 9.790 24.684 1.00 93.50 437 GLY A C 1
ATOM 3383 O O . GLY A 1 437 ? -14.323 10.115 23.689 1.00 93.50 437 GLY A O 1
ATOM 3384 N N . PRO A 1 438 ? -14.828 8.605 25.307 1.00 93.69 438 PRO A N 1
ATOM 3385 C CA . PRO A 1 438 ? -13.920 7.559 24.858 1.00 93.69 438 PRO A CA 1
ATOM 3386 C C . PRO A 1 438 ? -14.052 7.290 23.365 1.00 93.69 438 PRO A C 1
ATOM 3388 O O . PRO A 1 438 ? -15.158 7.196 22.819 1.00 93.69 438 PRO A O 1
ATOM 3391 N N . SER A 1 439 ? -12.907 7.192 22.696 1.00 91.25 439 SER A N 1
ATOM 3392 C CA . SER A 1 439 ? -12.869 7.022 21.249 1.00 91.25 439 SER A CA 1
ATOM 3393 C C . SER A 1 439 ? -11.651 6.245 20.784 1.00 91.25 439 SER A C 1
ATOM 3395 O O . SER A 1 439 ? -10.618 6.299 21.433 1.00 91.25 439 SER A O 1
ATOM 3397 N N . ILE A 1 440 ? -11.754 5.548 19.657 1.00 87.56 440 ILE A N 1
ATOM 3398 C CA . ILE A 1 440 ? -10.667 4.765 19.060 1.00 87.56 440 ILE A CA 1
ATOM 3399 C C . ILE A 1 440 ? -10.626 4.979 17.547 1.00 87.56 440 ILE A C 1
ATOM 3401 O O . ILE A 1 440 ? -11.665 5.099 16.894 1.00 87.56 440 ILE A O 1
ATOM 3405 N N . PHE A 1 441 ? -9.414 5.035 16.993 1.00 87.44 441 PHE A N 1
ATOM 3406 C CA . PHE A 1 441 ? -9.155 5.247 15.570 1.00 87.44 441 PHE A CA 1
ATOM 3407 C C . PHE A 1 441 ? -8.370 4.063 15.000 1.00 87.44 441 PHE A C 1
ATOM 3409 O O . PHE A 1 441 ? -7.255 3.785 15.436 1.00 87.44 441 PHE A O 1
ATOM 3416 N N . LEU A 1 442 ? -8.952 3.355 14.034 1.00 87.88 442 LEU A N 1
ATOM 3417 C CA . LEU A 1 442 ? -8.421 2.099 13.507 1.00 87.88 442 LEU A CA 1
ATOM 3418 C C . LEU A 1 442 ? -8.107 2.213 12.017 1.00 87.88 442 LEU A C 1
ATOM 3420 O O . LEU A 1 442 ? -8.940 2.682 11.245 1.00 87.88 442 LEU A O 1
ATOM 3424 N N . LYS A 1 443 ? -6.945 1.711 11.585 1.00 90.94 443 LYS A N 1
ATOM 3425 C CA . LYS A 1 443 ? -6.700 1.424 10.164 1.00 90.94 443 LYS A CA 1
ATOM 3426 C C . LYS A 1 443 ? -7.446 0.144 9.794 1.00 90.94 443 LYS A C 1
ATOM 3428 O O . LYS A 1 443 ? -7.180 -0.908 10.372 1.00 90.94 443 LYS A O 1
ATOM 3433 N N . VAL A 1 444 ? -8.320 0.236 8.800 1.00 94.19 444 VAL A N 1
ATOM 3434 C CA . VAL A 1 444 ? -9.151 -0.878 8.330 1.00 94.19 444 VAL A CA 1
ATOM 3435 C C . VAL A 1 444 ? -8.990 -1.094 6.828 1.00 94.19 444 VAL A C 1
ATOM 3437 O O . VAL A 1 444 ? -8.633 -0.172 6.084 1.00 94.19 444 VAL A O 1
ATOM 3440 N N . MET A 1 445 ? -9.256 -2.318 6.390 1.00 95.75 445 MET A N 1
ATOM 3441 C CA . MET A 1 445 ? -9.293 -2.732 4.990 1.00 95.75 445 MET A CA 1
ATOM 3442 C C . MET A 1 445 ? -10.721 -3.120 4.597 1.00 95.75 445 MET A C 1
ATOM 3444 O O . MET A 1 445 ? -11.517 -3.559 5.431 1.00 95.75 445 MET A O 1
ATOM 3448 N N . ALA A 1 446 ? -11.064 -2.984 3.315 1.00 95.44 446 ALA A N 1
ATOM 3449 C CA . ALA A 1 446 ? -12.319 -3.529 2.808 1.00 95.44 446 ALA A CA 1
ATOM 3450 C C . ALA A 1 446 ? -12.389 -5.046 3.069 1.00 95.44 446 ALA A C 1
ATOM 3452 O O . ALA A 1 446 ? -11.442 -5.786 2.803 1.00 95.44 446 ALA A O 1
ATOM 3453 N N . GLY A 1 447 ? -13.524 -5.507 3.595 1.00 93.38 447 GLY A N 1
ATOM 3454 C CA . GLY A 1 447 ? -13.722 -6.897 4.007 1.00 93.38 447 GLY A CA 1
ATOM 3455 C C . GLY A 1 447 ? -13.430 -7.170 5.484 1.00 93.38 447 GLY A C 1
ATOM 3456 O O . GLY A 1 447 ? -13.790 -8.247 5.959 1.00 93.38 447 GLY A O 1
ATOM 3457 N N . ASP A 1 448 ? -12.857 -6.212 6.219 1.00 96.69 448 ASP A N 1
ATOM 3458 C CA . ASP A 1 448 ? -12.784 -6.278 7.680 1.00 96.69 448 ASP A CA 1
ATOM 3459 C C . ASP A 1 448 ? -14.184 -6.237 8.311 1.00 96.69 448 ASP A C 1
ATOM 3461 O O . ASP A 1 448 ? -15.180 -5.831 7.697 1.00 96.69 448 ASP A O 1
ATOM 3465 N N . GLN A 1 449 ? -14.254 -6.631 9.579 1.00 96.75 449 GLN A N 1
ATOM 3466 C CA . GLN A 1 449 ? -15.433 -6.480 10.419 1.00 96.75 449 GLN A CA 1
ATOM 3467 C C . GLN A 1 449 ? -15.051 -5.913 11.783 1.00 96.75 449 GLN A C 1
ATOM 3469 O O . GLN A 1 449 ? -13.940 -6.126 12.267 1.00 96.75 449 GLN A O 1
ATOM 3474 N N . PHE A 1 450 ? -15.987 -5.243 12.446 1.00 97.00 450 PHE A N 1
ATOM 3475 C CA . PHE A 1 450 ? -15.812 -4.821 13.828 1.00 97.00 450 PHE A CA 1
ATOM 3476 C C . PHE A 1 450 ? -17.026 -5.164 14.689 1.00 97.00 450 PHE A C 1
ATOM 3478 O O . PHE A 1 450 ? -18.167 -5.196 14.230 1.00 97.00 450 PHE A O 1
ATOM 3485 N N . THR A 1 451 ? -16.761 -5.417 15.960 1.00 97.75 451 THR A N 1
ATOM 3486 C CA . THR A 1 451 ? -17.761 -5.514 17.017 1.00 97.75 451 THR A CA 1
ATOM 3487 C C . THR A 1 451 ? -17.497 -4.377 17.988 1.00 97.75 451 THR A C 1
ATOM 3489 O O . THR A 1 451 ? -16.345 -4.130 18.340 1.00 97.75 451 THR A O 1
ATOM 3492 N N . VAL A 1 452 ? -18.544 -3.674 18.400 1.00 97.62 452 VAL A N 1
ATOM 3493 C CA . VAL A 1 452 ? -18.458 -2.572 19.357 1.00 97.62 452 VAL A CA 1
ATOM 3494 C C . VAL A 1 452 ? -19.533 -2.721 20.421 1.00 97.62 452 VAL A C 1
ATOM 3496 O O . VAL A 1 452 ? -20.693 -3.018 20.116 1.00 97.62 452 VAL A O 1
ATOM 3499 N N . GLN A 1 453 ? -19.133 -2.486 21.664 1.00 96.94 453 GLN A N 1
ATOM 3500 C CA . GLN A 1 453 ? -20.019 -2.415 22.811 1.00 96.94 453 GLN A CA 1
ATOM 3501 C C . GLN A 1 453 ? -19.702 -1.177 23.646 1.00 96.94 453 GLN A C 1
ATOM 3503 O O . GLN A 1 453 ? -18.538 -0.832 23.799 1.00 96.94 453 GLN A O 1
ATOM 3508 N N . VAL A 1 454 ? -20.728 -0.520 24.183 1.00 97.62 454 VAL A N 1
ATOM 3509 C CA . VAL A 1 454 ? -20.593 0.513 25.222 1.00 97.62 454 VAL A CA 1
ATOM 3510 C C . VAL A 1 454 ? -21.908 0.628 25.987 1.00 97.62 454 VAL A C 1
ATOM 3512 O O . VAL A 1 454 ? -22.983 0.442 25.412 1.00 97.62 454 VAL A O 1
ATOM 3515 N N . SER A 1 455 ? -21.850 0.952 27.269 1.00 97.19 455 SER A N 1
ATOM 3516 C CA . SER A 1 455 ? -23.033 1.273 28.067 1.00 97.19 455 SER A CA 1
ATOM 3517 C C . SER A 1 455 ? -23.258 2.780 28.101 1.00 97.19 455 SER A C 1
ATOM 3519 O O . SER A 1 455 ? -22.302 3.551 28.107 1.00 97.19 455 SER A O 1
ATOM 3521 N N . SER A 1 456 ? -24.519 3.211 28.116 1.00 97.25 456 SER A N 1
ATOM 3522 C CA . SER A 1 456 ? -24.888 4.613 28.290 1.00 97.25 456 SER A CA 1
ATOM 3523 C C . SER A 1 456 ? -26.020 4.799 29.293 1.00 97.25 456 SER A C 1
ATOM 3525 O O . SER A 1 456 ? -26.908 3.951 29.429 1.00 97.25 456 SER A O 1
ATOM 3527 N N . TRP A 1 457 ? -25.995 5.934 29.989 1.00 96.69 457 TRP A N 1
ATOM 3528 C CA . TRP A 1 457 ? -27.038 6.341 30.923 1.00 96.69 457 TRP A CA 1
ATOM 3529 C C . TRP A 1 457 ? -27.071 7.863 31.088 1.00 96.69 457 TRP A C 1
ATOM 3531 O O . TRP A 1 457 ? -26.041 8.536 31.017 1.00 96.69 457 TRP A O 1
ATOM 3541 N N . TYR A 1 458 ? -28.252 8.426 31.336 1.00 94.44 458 TYR A N 1
ATOM 3542 C CA . TYR A 1 458 ? -28.408 9.836 31.691 1.00 94.44 458 TYR A CA 1
ATOM 3543 C C . TYR A 1 458 ? -29.645 10.048 32.561 1.00 94.44 458 TYR A C 1
ATOM 3545 O O . TYR A 1 458 ? -30.545 9.209 32.604 1.00 94.44 458 TYR A O 1
ATOM 3553 N N . LYS A 1 459 ? -29.713 11.216 33.204 1.00 92.19 459 LYS A N 1
ATOM 3554 C CA . LYS A 1 459 ? -30.865 11.642 34.000 1.00 92.19 459 LYS A CA 1
ATOM 3555 C C . LYS A 1 459 ? -31.227 13.094 33.736 1.00 92.19 459 LYS A C 1
ATOM 3557 O O . LYS A 1 459 ? -30.378 13.985 33.769 1.00 92.19 459 LYS A O 1
ATOM 3562 N N . LYS A 1 460 ? -32.513 13.355 33.526 1.00 85.44 460 LYS A N 1
ATOM 3563 C CA . LYS A 1 460 ? -33.068 14.701 33.405 1.00 85.44 460 LYS A CA 1
ATOM 3564 C C . LYS A 1 460 ? -33.172 15.326 34.787 1.00 85.44 460 LYS A C 1
ATOM 3566 O O . LYS A 1 460 ? -34.076 15.034 35.565 1.00 85.44 460 LYS A O 1
ATOM 3571 N N . ASN A 1 461 ? -32.308 16.292 35.071 1.00 76.94 461 ASN A N 1
ATOM 3572 C CA . ASN A 1 461 ? -32.397 17.123 36.276 1.00 76.94 461 ASN A CA 1
ATOM 3573 C C . ASN A 1 461 ? -33.506 18.190 36.149 1.00 76.94 461 ASN A C 1
ATOM 3575 O O . ASN A 1 461 ? -33.255 19.381 36.300 1.00 76.94 461 ASN A O 1
ATOM 3579 N N . SER A 1 462 ? -34.734 17.781 35.798 1.00 74.06 462 SER A N 1
ATOM 3580 C CA . SER A 1 462 ? -35.837 18.668 35.361 1.00 74.06 462 SER A CA 1
ATOM 3581 C C . SER A 1 462 ? -35.511 19.537 34.132 1.00 74.06 462 SER A C 1
ATOM 3583 O O . SER A 1 462 ? -36.245 20.471 33.811 1.00 74.06 462 SER A O 1
ATOM 3585 N N . ALA A 1 463 ? -34.425 19.218 33.424 1.00 70.81 463 ALA A N 1
ATOM 3586 C CA . ALA A 1 463 ? -34.017 19.865 32.188 1.00 70.81 463 ALA A CA 1
ATOM 3587 C C . ALA A 1 463 ? -34.719 19.217 30.986 1.00 70.81 463 ALA A C 1
ATOM 3589 O O . ALA A 1 463 ? -34.843 17.993 30.896 1.00 70.81 463 ALA A O 1
ATOM 3590 N N . SER A 1 464 ? -35.170 20.044 30.045 1.00 73.94 464 SER A N 1
ATOM 3591 C CA . SER A 1 464 ? -35.554 19.574 28.712 1.00 73.94 464 SER A CA 1
ATOM 3592 C C . SER A 1 464 ? -34.334 19.649 27.796 1.00 73.94 464 SER A C 1
ATOM 3594 O O . SER A 1 464 ? -33.589 20.622 27.920 1.00 73.94 464 SER A O 1
ATOM 3596 N N . PRO A 1 465 ? -34.123 18.683 26.880 1.00 73.31 465 PRO A N 1
ATOM 3597 C CA . PRO A 1 465 ? -33.093 18.808 25.855 1.00 73.31 465 PRO A CA 1
ATOM 3598 C C . PRO A 1 465 ? -33.271 20.138 25.117 1.00 73.31 465 PRO A C 1
ATOM 3600 O O . PRO A 1 465 ? -34.316 20.381 24.509 1.00 73.31 465 PRO A O 1
ATOM 3603 N N . VAL A 1 466 ? -32.289 21.026 25.245 1.00 71.94 466 VAL A N 1
ATOM 3604 C CA . VAL A 1 466 ? -32.268 22.316 24.549 1.00 71.94 466 VAL A CA 1
ATOM 3605 C C . VAL A 1 466 ? -31.557 22.170 23.206 1.00 71.94 466 VAL A C 1
ATOM 3607 O O . VAL A 1 466 ? -31.077 21.088 22.865 1.00 71.94 466 VAL A O 1
ATOM 3610 N N . THR A 1 467 ? -31.514 23.252 22.427 1.00 69.62 467 THR A N 1
ATOM 3611 C CA . THR A 1 467 ? -30.819 23.282 21.138 1.00 69.62 467 THR A CA 1
ATOM 3612 C C . THR A 1 467 ? -29.393 22.735 21.290 1.00 69.62 467 THR A C 1
ATOM 3614 O O . THR A 1 467 ? -28.641 23.279 22.100 1.00 69.62 467 THR A O 1
ATOM 3617 N N . PRO A 1 468 ? -29.024 21.677 20.546 1.00 69.56 468 PRO A N 1
ATOM 3618 C CA . PRO A 1 468 ? -27.698 21.081 20.627 1.00 69.56 468 PRO A CA 1
ATOM 3619 C C . PRO A 1 468 ? -26.584 22.075 20.278 1.00 69.56 468 PRO A C 1
ATOM 3621 O O . PRO A 1 468 ? -26.759 22.894 19.371 1.00 69.56 468 PRO A O 1
ATOM 3624 N N . ALA A 1 469 ? -25.442 21.975 20.959 1.00 68.50 469 ALA A N 1
ATOM 3625 C CA . ALA A 1 469 ? -24.213 22.639 20.537 1.00 68.50 469 ALA A CA 1
ATOM 3626 C C . ALA A 1 469 ? -23.662 21.959 19.272 1.00 68.50 469 ALA A C 1
ATOM 3628 O O . ALA A 1 469 ? -23.861 20.760 19.073 1.00 68.50 469 ALA A O 1
ATOM 3629 N N . ASP A 1 470 ? -22.978 22.713 18.408 1.00 72.69 470 ASP A N 1
ATOM 3630 C CA . ASP A 1 470 ? -22.330 22.146 17.222 1.00 72.69 470 ASP A CA 1
ATOM 3631 C C . ASP A 1 470 ? -21.060 21.375 17.640 1.00 72.69 470 ASP A C 1
ATOM 3633 O O . ASP A 1 470 ? -20.096 22.000 18.098 1.00 72.69 470 ASP A O 1
ATOM 3637 N N . PRO A 1 471 ? -21.016 20.032 17.511 1.00 74.00 471 PRO A N 1
ATOM 3638 C CA . PRO A 1 471 ? -19.849 19.243 17.901 1.00 74.00 471 PRO A CA 1
ATOM 3639 C C . PRO A 1 471 ? -18.708 19.322 16.887 1.00 74.00 471 PRO A C 1
ATOM 3641 O O . PRO A 1 471 ? -17.672 18.703 17.121 1.00 74.00 471 PRO A O 1
ATOM 3644 N N . LEU A 1 472 ? -18.886 20.000 15.746 1.00 78.25 472 LEU A N 1
ATOM 3645 C CA . LEU A 1 472 ? -17.970 19.907 14.613 1.00 78.25 472 LEU A CA 1
ATOM 3646 C C . LEU A 1 472 ? -16.519 20.184 15.013 1.00 78.25 472 LEU A C 1
ATOM 3648 O O . LEU A 1 472 ? -15.639 19.392 14.691 1.00 78.25 472 LEU A O 1
ATOM 3652 N N . ALA A 1 473 ? -16.272 21.260 15.762 1.00 77.25 473 ALA A N 1
ATOM 3653 C CA . ALA A 1 473 ? -14.923 21.629 16.187 1.00 77.25 473 ALA A CA 1
ATOM 3654 C C . ALA A 1 473 ? -14.269 20.555 17.075 1.00 77.25 473 ALA A C 1
ATOM 3656 O O . ALA A 1 473 ? -13.094 20.233 16.897 1.00 77.25 473 ALA A O 1
ATOM 3657 N N . ALA A 1 474 ? -15.035 19.969 17.999 1.00 74.88 474 ALA A N 1
ATOM 3658 C CA . ALA A 1 474 ? -14.551 18.910 18.879 1.00 74.88 474 ALA A CA 1
ATOM 3659 C C . ALA A 1 474 ? -14.314 17.602 18.115 1.00 74.88 474 ALA A C 1
ATOM 3661 O O . ALA A 1 474 ? -13.309 16.930 18.334 1.00 74.88 474 ALA A O 1
ATOM 3662 N N . LEU A 1 475 ? -15.195 17.273 17.167 1.00 76.94 475 LEU A N 1
ATOM 3663 C CA . LEU A 1 475 ? -15.052 16.104 16.310 1.00 76.94 475 LEU A CA 1
ATOM 3664 C C . LEU A 1 475 ? -13.822 16.226 15.399 1.00 76.94 475 LEU A C 1
ATOM 3666 O O . LEU A 1 475 ? -13.043 15.283 15.312 1.00 76.94 475 LEU A O 1
ATOM 3670 N N . ILE A 1 476 ? -13.592 17.390 14.781 1.00 75.06 476 ILE A N 1
ATOM 3671 C CA . ILE A 1 476 ? -12.385 17.651 13.978 1.00 75.06 476 ILE A CA 1
ATOM 3672 C C . ILE A 1 476 ? -11.129 17.507 14.838 1.00 75.06 476 ILE A C 1
ATOM 3674 O O . ILE A 1 476 ? -10.185 16.838 14.421 1.00 75.06 476 ILE A O 1
ATOM 3678 N N . ALA A 1 477 ? -11.115 18.094 16.040 1.00 72.94 477 ALA A N 1
ATOM 3679 C CA . ALA A 1 477 ? -9.982 17.984 16.957 1.00 72.94 477 ALA A CA 1
ATOM 3680 C C . ALA A 1 477 ? -9.710 16.524 17.363 1.00 72.94 477 ALA A C 1
ATOM 3682 O O . ALA A 1 477 ? -8.555 16.094 17.384 1.00 72.94 477 ALA A O 1
ATOM 3683 N N . ALA A 1 478 ? -10.762 15.746 17.622 1.00 71.00 478 ALA A N 1
ATOM 3684 C CA . ALA A 1 478 ? -10.647 14.343 17.998 1.00 71.00 478 ALA A CA 1
ATOM 3685 C C . ALA A 1 478 ? -10.168 13.457 16.831 1.00 71.00 478 ALA A C 1
ATOM 3687 O O . ALA A 1 478 ? -9.239 12.667 17.008 1.00 71.00 478 ALA A O 1
ATOM 3688 N N . LEU A 1 479 ? -10.712 13.637 15.617 1.00 71.69 479 LEU A N 1
ATOM 3689 C CA . LEU A 1 479 ? -10.215 12.956 14.411 1.00 71.69 479 LEU A CA 1
ATOM 3690 C C . LEU A 1 479 ? -8.754 13.329 14.128 1.00 71.69 479 LEU A C 1
ATOM 3692 O O . LEU A 1 479 ? -7.955 12.462 13.777 1.00 71.69 479 LEU A O 1
ATOM 3696 N N . ALA A 1 480 ? -8.385 14.598 14.318 1.00 66.06 480 ALA A N 1
ATOM 3697 C CA . ALA A 1 480 ? -7.021 15.069 14.123 1.00 66.06 480 ALA A CA 1
ATOM 3698 C C . ALA A 1 480 ? -6.019 14.452 15.119 1.00 66.06 480 ALA A C 1
ATOM 3700 O O . ALA A 1 480 ? -4.901 14.112 14.735 1.00 66.06 480 ALA A O 1
ATOM 3701 N N . GLY A 1 481 ? -6.411 14.273 16.383 1.00 61.19 481 GLY A N 1
ATOM 3702 C CA . GLY A 1 481 ? -5.605 13.550 17.375 1.00 61.19 481 GLY A CA 1
ATOM 3703 C C . GLY A 1 481 ? -5.470 12.053 17.062 1.00 61.19 481 GLY A C 1
ATOM 3704 O O . GLY A 1 481 ? -4.410 11.458 17.281 1.00 61.19 481 GLY A O 1
ATOM 3705 N N . GLY A 1 482 ? -6.511 11.447 16.481 1.00 58.28 482 GLY A N 1
ATOM 3706 C CA . GLY A 1 482 ? -6.492 10.058 16.013 1.00 58.28 482 GLY A CA 1
ATOM 3707 C C . GLY A 1 482 ? -5.509 9.825 14.862 1.00 58.28 482 GLY A C 1
ATOM 3708 O O . GLY A 1 482 ? -4.721 8.881 14.909 1.00 58.28 482 GLY A O 1
ATOM 3709 N N . VAL A 1 483 ? -5.473 10.717 13.862 1.00 54.22 483 VAL A N 1
ATOM 3710 C CA . VAL A 1 483 ? -4.572 10.563 12.700 1.00 54.22 483 VAL A CA 1
ATOM 3711 C C . VAL A 1 483 ? -3.090 10.721 13.043 1.00 54.22 483 VAL A C 1
ATOM 3713 O O . VAL A 1 483 ? -2.262 10.123 12.369 1.00 54.22 483 VAL A O 1
ATOM 3716 N N . SER A 1 484 ? -2.714 11.450 14.102 1.00 44.00 484 SER A N 1
ATOM 3717 C CA . SER A 1 484 ? -1.305 11.512 14.539 1.00 44.00 484 SER A CA 1
ATOM 3718 C C . SER A 1 484 ? -0.733 10.153 14.965 1.00 44.00 484 SER A C 1
ATOM 3720 O O . SER A 1 484 ? 0.485 9.995 14.979 1.00 44.00 484 SER A O 1
ATOM 3722 N N . HIS A 1 485 ? -1.595 9.175 15.259 1.00 41.34 485 HIS A N 1
ATOM 3723 C CA . HIS A 1 485 ? -1.220 7.805 15.613 1.00 41.34 485 HIS A CA 1
ATOM 3724 C C . HIS A 1 485 ? -1.266 6.840 14.410 1.00 41.34 485 HIS A C 1
ATOM 3726 O O . HIS A 1 485 ? -0.810 5.701 14.513 1.00 41.34 485 HIS A O 1
ATOM 3732 N N . ALA A 1 486 ? -1.776 7.280 13.254 1.00 40.75 486 ALA A N 1
ATOM 3733 C CA . ALA A 1 486 ? -1.934 6.469 12.054 1.00 40.75 486 ALA A CA 1
ATOM 3734 C C . ALA A 1 486 ? -0.964 6.924 10.946 1.00 40.75 486 ALA A C 1
ATOM 3736 O O . ALA A 1 486 ? -1.166 7.967 10.350 1.00 40.75 486 ALA A O 1
ATOM 3737 N N . SER A 1 487 ? 0.073 6.113 10.692 1.00 38.06 487 SER A N 1
ATOM 3738 C CA . SER A 1 487 ? 1.014 6.093 9.546 1.00 38.06 487 SER A CA 1
ATOM 3739 C C . SER A 1 487 ? 1.467 7.434 8.896 1.00 38.06 487 SER A C 1
ATOM 3741 O O . SER A 1 487 ? 0.656 8.204 8.389 1.00 38.06 487 SER A O 1
ATOM 3743 N N . PRO A 1 488 ? 2.782 7.676 8.716 1.00 33.03 488 PRO A N 1
ATOM 3744 C CA . PRO A 1 488 ? 3.332 8.943 8.200 1.00 33.03 488 PRO A CA 1
ATOM 3745 C C . PRO A 1 488 ? 3.051 9.280 6.712 1.00 33.03 488 PRO A C 1
ATOM 3747 O O . PRO A 1 488 ? 3.574 10.278 6.211 1.00 33.03 488 PRO A O 1
ATOM 3750 N N . VAL A 1 489 ? 2.231 8.504 5.996 1.00 37.78 489 VAL A N 1
ATOM 3751 C CA . VAL A 1 489 ? 2.043 8.608 4.531 1.00 37.78 489 VAL A CA 1
ATOM 3752 C C . VAL A 1 489 ? 1.070 9.728 4.101 1.00 37.78 489 VAL A C 1
ATOM 3754 O O . VAL A 1 489 ? 1.105 10.156 2.952 1.00 37.78 489 VAL A O 1
ATOM 3757 N N . HIS A 1 490 ? 0.264 10.303 5.005 1.00 43.41 490 HIS A N 1
ATOM 3758 C CA . HIS A 1 490 ? -0.779 11.287 4.633 1.00 43.41 490 HIS A CA 1
ATOM 3759 C C . HIS A 1 490 ? -0.529 12.732 5.102 1.00 43.41 490 HIS A C 1
ATOM 3761 O O . HIS A 1 490 ? -1.444 13.555 5.143 1.00 43.41 490 HIS A O 1
ATOM 3767 N N . GLY A 1 491 ? 0.723 13.085 5.400 1.00 41.53 491 GLY A N 1
ATOM 3768 C CA . GLY A 1 491 ? 1.054 14.399 5.958 1.00 41.53 491 GLY A CA 1
ATOM 3769 C C . GLY A 1 491 ? 0.780 14.475 7.464 1.00 41.53 491 GLY A C 1
ATOM 3770 O O . GLY A 1 491 ? 0.304 13.530 8.082 1.00 41.53 491 GLY A O 1
ATOM 3771 N N . THR A 1 492 ? 1.174 15.577 8.102 1.00 42.31 492 THR A N 1
ATOM 3772 C CA . THR A 1 492 ? 1.001 15.740 9.555 1.00 42.31 492 THR A CA 1
ATOM 3773 C C . THR A 1 492 ? -0.452 16.091 9.888 1.00 42.31 492 THR A C 1
ATOM 3775 O O . THR A 1 492 ? -1.117 16.763 9.099 1.00 42.31 492 THR A O 1
ATOM 3778 N N . ALA A 1 493 ? -0.933 15.720 11.083 1.00 52.59 493 ALA A N 1
ATOM 3779 C CA . ALA A 1 493 ? -2.265 16.099 11.578 1.00 52.59 493 ALA A CA 1
ATOM 3780 C C . ALA A 1 493 ? -2.544 17.611 11.418 1.00 52.59 493 ALA A C 1
ATOM 3782 O O . ALA A 1 493 ? -3.641 18.020 11.050 1.00 52.59 493 ALA A O 1
ATOM 3783 N N . THR A 1 494 ? -1.516 18.447 11.595 1.00 43.09 494 THR A N 1
ATOM 3784 C CA . THR A 1 494 ? -1.574 19.905 11.407 1.00 43.09 494 THR A CA 1
ATOM 3785 C C . THR A 1 494 ? -1.829 20.330 9.956 1.00 43.09 494 THR A C 1
ATOM 3787 O O . THR A 1 494 ? -2.560 21.290 9.723 1.00 43.09 494 THR A O 1
ATOM 3790 N N . ALA A 1 495 ? -1.255 19.637 8.968 1.00 48.69 495 ALA A N 1
ATOM 3791 C CA . ALA A 1 495 ? -1.522 19.911 7.554 1.00 48.69 495 ALA A CA 1
ATOM 3792 C C . ALA A 1 495 ? -2.940 19.464 7.156 1.00 48.69 495 ALA A C 1
ATOM 3794 O O . ALA A 1 495 ? -3.600 20.139 6.370 1.00 48.69 495 ALA A O 1
ATOM 3795 N N . LEU A 1 496 ? -3.430 18.373 7.754 1.00 58.03 496 LEU A N 1
ATOM 3796 C CA . LEU A 1 496 ? -4.774 17.851 7.521 1.00 58.03 496 LEU A CA 1
ATOM 3797 C C . LEU A 1 496 ? -5.867 18.761 8.103 1.00 58.03 496 LEU A C 1
ATOM 3799 O O . LEU A 1 496 ? -6.817 19.076 7.388 1.00 58.03 496 LEU A O 1
ATOM 3803 N N . ILE A 1 497 ? -5.714 19.237 9.345 1.00 57.25 497 ILE A N 1
ATOM 3804 C CA . ILE A 1 497 ? -6.652 20.192 9.969 1.00 57.25 497 ILE A CA 1
ATOM 3805 C C . ILE A 1 497 ? -6.770 21.462 9.115 1.00 57.25 497 ILE A C 1
ATOM 3807 O O . ILE A 1 497 ? -7.869 21.906 8.801 1.00 57.25 497 ILE A O 1
ATOM 3811 N N . ASN A 1 498 ? -5.640 22.019 8.671 1.00 56.03 498 ASN A N 1
ATOM 3812 C CA . ASN A 1 498 ? -5.631 23.265 7.897 1.00 56.03 498 ASN A CA 1
ATOM 3813 C C . ASN A 1 498 ? -6.095 23.095 6.440 1.00 56.03 498 ASN A C 1
ATOM 3815 O O . ASN A 1 498 ? -6.374 24.087 5.770 1.00 56.03 498 ASN A O 1
ATOM 3819 N N . SER A 1 499 ? -6.175 21.860 5.937 1.00 59.38 499 SER A N 1
ATOM 3820 C CA . SER A 1 499 ? -6.635 21.581 4.571 1.00 59.38 499 SER A CA 1
ATOM 3821 C C . SER A 1 499 ? -8.154 21.685 4.399 1.00 59.38 499 SER A C 1
ATOM 3823 O O . SER A 1 499 ? -8.637 21.671 3.266 1.00 59.38 499 SER A O 1
ATOM 3825 N N . GLY A 1 500 ? -8.913 21.725 5.504 1.00 65.00 500 GLY A N 1
ATOM 3826 C CA . GLY A 1 500 ? -10.374 21.665 5.484 1.00 65.00 500 GLY A CA 1
ATOM 3827 C C . GLY A 1 500 ? -10.924 20.345 4.933 1.00 65.00 500 GLY A C 1
ATOM 3828 O O . GLY A 1 500 ? -12.079 20.295 4.536 1.00 65.00 500 GLY A O 1
ATOM 3829 N N . ALA A 1 501 ? -10.127 19.271 4.848 1.00 66.06 501 ALA A N 1
ATOM 3830 C CA . ALA A 1 501 ? -10.594 17.979 4.341 1.00 66.06 501 ALA A CA 1
ATOM 3831 C C . ALA A 1 501 ? -11.580 17.282 5.292 1.00 66.06 501 ALA A C 1
ATOM 3833 O O . ALA A 1 501 ? -12.522 16.624 4.841 1.00 66.06 501 ALA A O 1
ATOM 3834 N N . LEU A 1 502 ? -11.368 17.446 6.600 1.00 71.75 502 LEU A N 1
ATOM 3835 C CA . LEU A 1 502 ? -12.197 16.836 7.634 1.00 71.75 502 LEU A CA 1
ATOM 3836 C C . LEU A 1 502 ? -13.519 17.587 7.848 1.00 71.75 502 LEU A C 1
ATOM 3838 O O . LEU A 1 502 ? -14.505 16.937 8.179 1.00 71.75 502 LEU A O 1
ATOM 3842 N N . ASP A 1 503 ? -13.592 18.900 7.604 1.00 72.25 503 ASP A N 1
ATOM 3843 C CA . ASP A 1 503 ? -14.793 19.687 7.933 1.00 72.25 503 ASP A CA 1
ATOM 3844 C C . ASP A 1 503 ? -16.014 19.302 7.074 1.00 72.25 503 ASP A C 1
ATOM 3846 O O . ASP A 1 503 ? -17.054 18.974 7.650 1.00 72.25 503 ASP A O 1
ATOM 3850 N N . PRO A 1 504 ? -15.942 19.248 5.723 1.00 75.81 504 PRO A N 1
ATOM 3851 C CA . PRO A 1 504 ? -17.065 18.816 4.889 1.00 75.81 504 PRO A CA 1
ATOM 3852 C C . PRO A 1 504 ? -17.451 17.359 5.150 1.00 75.81 504 PRO A C 1
ATOM 3854 O O . PRO A 1 504 ? -18.629 17.005 5.093 1.00 75.81 504 PRO A O 1
ATOM 3857 N N . SER A 1 505 ? -16.453 16.524 5.441 1.00 78.44 505 SER A N 1
ATOM 3858 C CA . SER A 1 505 ? -16.616 15.122 5.810 1.00 78.44 505 SER A CA 1
ATOM 3859 C C . SER A 1 505 ? -17.433 15.004 7.098 1.00 78.44 505 SER A C 1
ATOM 3861 O O . SER A 1 505 ? -18.545 14.479 7.070 1.00 78.44 505 SER A O 1
ATOM 3863 N N . ALA A 1 506 ? -16.951 15.578 8.200 1.00 80.69 506 ALA A N 1
ATOM 3864 C CA . ALA A 1 506 ? -17.620 15.571 9.496 1.00 80.69 506 ALA A CA 1
ATOM 3865 C C . ALA A 1 506 ? -19.028 16.187 9.430 1.00 80.69 506 ALA A C 1
ATOM 3867 O O . ALA A 1 506 ? -19.985 15.583 9.919 1.00 80.69 506 ALA A O 1
ATOM 3868 N N . LEU A 1 507 ? -19.187 17.328 8.748 1.00 82.75 507 LEU A N 1
ATOM 3869 C CA . LEU A 1 507 ? -20.492 17.957 8.516 1.00 82.75 507 LEU A CA 1
ATOM 3870 C C . LEU A 1 507 ? -21.467 17.033 7.780 1.00 82.75 507 LEU A C 1
ATOM 3872 O O . LEU A 1 507 ? -22.644 16.973 8.134 1.00 82.75 507 LEU A O 1
ATOM 3876 N N . GLY A 1 508 ? -20.995 16.309 6.763 1.00 83.50 508 GLY A N 1
ATOM 3877 C CA . GLY A 1 508 ? -21.809 15.349 6.023 1.00 83.50 508 GLY A CA 1
ATOM 3878 C C . GLY A 1 508 ? -22.409 14.279 6.934 1.00 83.50 508 GLY A C 1
ATOM 3879 O O . GLY A 1 508 ? -23.613 14.032 6.872 1.00 83.50 508 GLY A O 1
ATOM 3880 N N . PHE A 1 509 ? -21.598 13.688 7.817 1.00 88.81 509 PHE A N 1
ATOM 3881 C CA . PHE A 1 509 ? -22.081 12.692 8.778 1.00 88.81 509 PHE A CA 1
ATOM 3882 C C . PHE A 1 509 ? -23.034 13.285 9.811 1.00 88.81 509 PHE A C 1
ATOM 3884 O O . PHE A 1 509 ? -24.133 12.755 9.987 1.00 88.81 509 PHE A O 1
ATOM 3891 N N . LEU A 1 510 ? -22.662 14.406 10.436 1.00 86.62 510 LEU A N 1
ATOM 3892 C CA . LEU A 1 510 ? -23.483 15.067 11.456 1.00 86.62 510 LEU A CA 1
ATOM 3893 C C . LEU A 1 510 ? -24.874 15.453 10.930 1.00 86.62 510 LEU A C 1
ATOM 3895 O O . LEU A 1 510 ? -25.852 15.340 11.668 1.00 86.62 510 LEU A O 1
ATOM 3899 N N . ASN A 1 511 ? -24.969 15.855 9.659 1.00 85.88 511 ASN A N 1
ATOM 3900 C CA . ASN A 1 511 ? -26.236 16.161 8.988 1.00 85.88 511 ASN A CA 1
ATOM 3901 C C . ASN A 1 511 ? -27.025 14.914 8.563 1.00 85.88 511 ASN A C 1
ATOM 3903 O O . ASN A 1 511 ? -28.236 15.001 8.381 1.00 85.88 511 ASN A O 1
ATOM 3907 N N . SER A 1 512 ? -26.352 13.778 8.358 1.00 85.69 512 SER A N 1
ATOM 3908 C CA . SER A 1 512 ? -26.991 12.522 7.938 1.00 85.69 512 SER A CA 1
ATOM 3909 C C . SER A 1 512 ? -27.582 11.712 9.090 1.00 85.69 512 SER A C 1
ATOM 3911 O O . SER A 1 512 ? -28.388 10.819 8.847 1.00 85.69 512 SER A O 1
ATOM 3913 N N . ARG A 1 513 ? -27.184 12.003 10.334 1.00 85.69 513 ARG A N 1
ATOM 3914 C CA . ARG A 1 513 ? -27.722 11.335 11.519 1.00 85.69 513 ARG A CA 1
ATOM 3915 C C . ARG A 1 513 ? -29.163 11.770 11.758 1.00 85.69 513 ARG A C 1
ATOM 3917 O O . ARG A 1 513 ? -29.487 12.950 11.630 1.00 85.69 513 ARG A O 1
ATOM 3924 N N . ASP A 1 514 ? -30.006 10.820 12.151 1.00 74.50 514 ASP A N 1
ATOM 3925 C CA . ASP A 1 514 ? -31.395 11.113 12.484 1.00 74.50 514 ASP A CA 1
ATOM 3926 C C . ASP A 1 514 ? -31.495 12.192 13.570 1.00 74.50 514 ASP A C 1
ATOM 3928 O O . ASP A 1 514 ? -30.661 12.294 14.480 1.00 74.50 514 ASP A O 1
ATOM 3932 N N . ALA A 1 515 ? -32.548 13.007 13.480 1.00 74.38 515 ALA A N 1
ATOM 3933 C CA . ALA A 1 515 ? -32.891 13.920 14.557 1.00 74.38 515 ALA A CA 1
ATOM 3934 C C . ALA A 1 515 ? -33.107 13.112 15.851 1.00 74.38 515 ALA A C 1
ATOM 3936 O O . ALA A 1 515 ? -33.726 12.044 15.802 1.00 74.38 515 ALA A O 1
ATOM 3937 N N . PRO A 1 516 ? -32.634 13.607 17.010 1.00 76.69 516 PRO A N 1
ATOM 3938 C CA . PRO A 1 516 ? -32.804 12.885 18.261 1.00 76.69 516 PRO A CA 1
ATOM 3939 C C . PRO A 1 516 ? -34.292 12.626 18.515 1.00 76.69 516 PRO A C 1
ATOM 3941 O O . PRO A 1 516 ? -35.120 13.530 18.355 1.00 76.69 516 PRO A O 1
ATOM 3944 N N . ALA A 1 517 ? -34.639 11.406 18.937 1.00 81.69 517 ALA A N 1
ATOM 3945 C CA . ALA A 1 517 ? -36.021 11.094 19.281 1.00 81.69 517 ALA A CA 1
ATOM 3946 C C . ALA A 1 517 ? -36.533 12.050 20.375 1.00 81.69 517 ALA A C 1
ATOM 3948 O O . ALA A 1 517 ? -35.795 12.427 21.290 1.00 81.69 517 ALA A O 1
ATOM 3949 N N . SER A 1 518 ? -37.807 12.448 20.279 1.00 78.19 518 SER A N 1
ATOM 3950 C CA . SER A 1 518 ? -38.408 13.458 21.160 1.00 78.19 518 SER A CA 1
ATOM 3951 C C . SER A 1 518 ? -38.147 13.159 22.639 1.00 78.19 518 SER A C 1
ATOM 3953 O O . SER A 1 518 ? -38.525 12.107 23.152 1.00 78.19 518 SER A O 1
ATOM 3955 N N . GLY A 1 519 ? -37.532 14.115 23.340 1.00 81.56 519 GLY A N 1
ATOM 3956 C CA . GLY A 1 519 ? -37.247 14.012 24.770 1.00 81.56 519 GLY A CA 1
ATOM 3957 C C . GLY A 1 519 ? -35.984 13.223 25.132 1.00 81.56 519 GLY A C 1
ATOM 3958 O O . GLY A 1 519 ? -35.770 13.002 26.324 1.00 81.56 519 GLY A O 1
ATOM 3959 N N . LYS A 1 520 ? -35.150 12.825 24.167 1.00 88.44 520 LYS A N 1
ATOM 3960 C CA . LYS A 1 520 ? -33.813 12.262 24.408 1.00 88.44 520 LYS A CA 1
ATOM 3961 C C . LYS A 1 520 ? -32.717 13.282 24.078 1.00 88.44 520 LYS A C 1
ATOM 3963 O O . LYS A 1 520 ? -32.922 14.103 23.181 1.00 88.44 520 LYS A O 1
ATOM 3968 N N . PRO A 1 521 ? -31.559 13.249 24.760 1.00 89.31 521 PRO A N 1
ATOM 3969 C CA . PRO A 1 521 ? -30.413 14.042 24.346 1.00 89.31 521 PRO A CA 1
ATOM 3970 C C . PRO A 1 521 ? -29.895 13.565 22.979 1.00 89.31 521 PRO A C 1
ATOM 3972 O O . PRO A 1 521 ? -30.007 12.394 22.604 1.00 89.31 521 PRO A O 1
ATOM 3975 N N . LYS A 1 522 ? -29.297 14.488 22.229 1.00 89.38 522 LYS A N 1
ATOM 3976 C CA . LYS A 1 522 ? -28.483 14.243 21.035 1.00 89.38 522 LYS A CA 1
ATOM 3977 C C . LYS A 1 522 ? -27.129 13.637 21.451 1.00 89.38 522 LYS A C 1
ATOM 3979 O O . LYS A 1 522 ? -26.085 14.254 21.264 1.00 89.38 522 LYS A O 1
ATOM 3984 N N . ALA A 1 523 ? -27.171 12.436 22.025 1.00 92.00 523 ALA A N 1
ATOM 3985 C CA . ALA A 1 523 ? -26.013 11.666 22.466 1.00 92.00 523 ALA A CA 1
ATOM 3986 C C . ALA A 1 523 ? -26.028 10.246 21.885 1.00 92.00 523 ALA A C 1
ATOM 3988 O O . ALA A 1 523 ? -27.096 9.641 21.746 1.00 92.00 523 ALA A O 1
ATOM 3989 N N . TYR A 1 524 ? -24.850 9.743 21.510 1.00 94.00 524 TYR A N 1
ATOM 3990 C CA . TYR A 1 524 ? -24.710 8.573 20.639 1.00 94.00 524 TYR A CA 1
ATOM 3991 C C . TYR A 1 524 ? -23.416 7.803 20.898 1.00 94.00 524 TYR A C 1
ATOM 3993 O O . TYR A 1 524 ? -22.394 8.406 21.234 1.00 94.00 524 TYR A O 1
ATOM 4001 N N . LEU A 1 525 ? -23.455 6.500 20.621 1.00 96.75 525 LEU A N 1
ATOM 4002 C CA . LEU A 1 525 ? -22.309 5.775 20.073 1.00 96.75 525 LEU A CA 1
ATOM 4003 C C . LEU A 1 525 ? -22.257 6.056 18.566 1.00 96.75 525 LEU A C 1
ATOM 4005 O O . LEU A 1 525 ? -23.263 5.882 17.883 1.00 96.75 525 LEU A O 1
ATOM 4009 N N . ASN A 1 526 ? -21.105 6.450 18.036 1.00 95.12 526 ASN A N 1
ATOM 4010 C CA . ASN A 1 526 ? -20.902 6.713 16.614 1.00 95.12 526 ASN A CA 1
ATOM 4011 C C . ASN A 1 526 ? -19.770 5.834 16.073 1.00 95.12 526 ASN A C 1
ATOM 4013 O O . ASN A 1 526 ? -18.801 5.559 16.781 1.00 95.12 526 ASN A O 1
ATOM 4017 N N . TRP A 1 527 ? -19.865 5.460 14.800 1.00 95.50 527 TRP A N 1
ATOM 4018 C CA . TRP A 1 527 ? -18.755 4.918 14.022 1.00 95.50 527 TRP A CA 1
ATOM 4019 C C . TRP A 1 527 ? -18.723 5.592 12.650 1.00 95.50 527 TRP A C 1
ATOM 4021 O O . TRP A 1 527 ? -19.724 5.633 11.934 1.00 95.50 527 TRP A O 1
ATOM 4031 N N . VAL A 1 528 ? -17.575 6.148 12.283 1.00 93.62 528 VAL A N 1
ATOM 4032 C CA . VAL A 1 528 ? -17.381 6.896 11.039 1.00 93.62 528 VAL A CA 1
ATOM 4033 C C . VAL A 1 528 ? -16.313 6.200 10.217 1.00 93.62 528 VAL A C 1
ATOM 4035 O O . VAL A 1 528 ? -15.171 6.077 10.658 1.00 93.62 528 VAL A O 1
ATOM 4038 N N . LEU A 1 529 ? -16.692 5.748 9.023 1.00 94.12 529 LEU A N 1
ATOM 4039 C CA . LEU A 1 529 ? -15.763 5.164 8.063 1.00 94.12 529 LEU A CA 1
ATOM 4040 C C . LEU A 1 529 ? -15.249 6.258 7.125 1.00 94.12 529 LEU A C 1
ATOM 4042 O O . LEU A 1 529 ? -16.024 6.891 6.404 1.00 94.12 529 LEU A O 1
ATOM 4046 N N . LEU A 1 530 ? -13.937 6.449 7.127 1.00 89.62 530 LEU A N 1
ATOM 4047 C CA . LEU A 1 530 ? -13.193 7.328 6.237 1.00 89.62 530 LEU A CA 1
ATOM 4048 C C . LEU A 1 530 ? -12.442 6.476 5.210 1.00 89.62 530 LEU A C 1
ATOM 4050 O O . LEU A 1 530 ? -11.921 5.419 5.560 1.00 89.62 530 LEU A O 1
ATOM 4054 N N . ASP A 1 531 ? -12.368 6.923 3.960 1.00 87.75 531 ASP A N 1
ATOM 4055 C CA . ASP A 1 531 ? -11.498 6.312 2.950 1.00 87.75 531 ASP A CA 1
ATOM 4056 C C . ASP A 1 531 ? -10.023 6.746 3.117 1.00 87.75 531 ASP A C 1
ATOM 4058 O O . ASP A 1 531 ? -9.682 7.519 4.016 1.00 87.75 531 ASP A O 1
ATOM 4062 N N . GLU A 1 532 ? -9.126 6.253 2.256 1.00 85.06 532 GLU A N 1
ATOM 4063 C CA . GLU A 1 532 ? -7.695 6.632 2.254 1.00 85.06 532 GLU A CA 1
ATOM 4064 C C . GLU A 1 532 ? -7.450 8.127 1.991 1.00 85.06 532 GLU A C 1
ATOM 4066 O O . GLU A 1 532 ? -6.379 8.655 2.291 1.00 85.06 532 GLU A O 1
ATOM 4071 N N . GLN A 1 533 ? -8.446 8.833 1.451 1.00 79.62 533 GLN A N 1
ATOM 4072 C CA . GLN A 1 533 ? -8.403 10.278 1.232 1.00 79.62 533 GLN A CA 1
ATOM 4073 C C . GLN A 1 533 ? -8.936 11.054 2.444 1.00 79.62 533 GLN A C 1
ATOM 4075 O O . GLN A 1 533 ? -9.036 12.281 2.388 1.00 79.62 533 GLN A O 1
ATOM 4080 N N . LEU A 1 534 ? -9.295 10.353 3.528 1.00 80.31 534 LEU A N 1
ATOM 4081 C CA . LEU A 1 534 ? -9.919 10.889 4.737 1.00 80.31 534 LEU A CA 1
ATOM 4082 C C . LEU A 1 534 ? -11.274 11.561 4.465 1.00 80.31 534 LEU A C 1
ATOM 4084 O O . LEU A 1 534 ? -11.727 12.425 5.222 1.00 80.31 534 LEU A O 1
ATOM 4088 N N . LYS A 1 535 ? -11.948 11.141 3.388 1.00 82.44 535 LYS A N 1
ATOM 4089 C CA . LYS A 1 535 ? -13.337 11.503 3.106 1.00 82.44 535 LYS A CA 1
ATOM 4090 C C . LYS A 1 535 ? -14.260 10.468 3.723 1.00 82.44 535 LYS A C 1
ATOM 4092 O O . LYS A 1 535 ? -13.941 9.284 3.758 1.00 82.44 535 LYS A O 1
ATOM 4097 N N . ILE A 1 536 ? -15.444 10.893 4.161 1.00 88.69 536 ILE A N 1
ATOM 4098 C CA . ILE A 1 536 ? -16.457 9.932 4.613 1.00 88.69 536 ILE A CA 1
ATOM 4099 C C . ILE A 1 536 ? -16.835 8.994 3.472 1.00 88.69 536 ILE A C 1
ATOM 4101 O O . ILE A 1 536 ? -17.295 9.429 2.410 1.00 88.69 536 ILE A O 1
ATOM 4105 N N . ALA A 1 537 ? -16.671 7.701 3.733 1.00 91.75 537 ALA A N 1
ATOM 4106 C CA . ALA A 1 537 ? -17.046 6.642 2.826 1.00 91.75 537 ALA A CA 1
ATOM 4107 C C . ALA A 1 537 ? -18.568 6.621 2.644 1.00 91.75 537 ALA A C 1
ATOM 4109 O O . ALA A 1 537 ? -19.338 6.717 3.601 1.00 91.75 537 ALA A O 1
ATOM 4110 N N . LYS A 1 538 ? -18.988 6.466 1.389 1.00 91.44 538 LYS A N 1
ATOM 4111 C CA . LYS A 1 538 ? -20.391 6.394 0.981 1.00 91.44 538 LYS A CA 1
ATOM 4112 C C . LYS A 1 538 ? -20.646 5.113 0.208 1.00 91.44 538 LYS A C 1
ATOM 4114 O O . LYS A 1 538 ? -19.743 4.620 -0.484 1.00 91.44 538 LYS A O 1
ATOM 4119 N N . ASP A 1 539 ? -21.876 4.622 0.302 1.00 91.12 539 ASP A N 1
ATOM 4120 C CA . ASP A 1 539 ? -22.357 3.564 -0.578 1.00 91.12 539 ASP A CA 1
ATOM 4121 C C . ASP A 1 539 ? -22.494 4.053 -2.032 1.00 91.12 539 ASP A C 1
ATOM 4123 O O . ASP A 1 539 ? -22.306 5.233 -2.344 1.00 91.12 539 ASP A O 1
ATOM 4127 N N . ALA A 1 540 ? -22.817 3.138 -2.945 1.00 85.19 540 ALA A N 1
ATOM 4128 C CA . ALA A 1 540 ? -22.995 3.466 -4.360 1.00 85.19 540 ALA A CA 1
ATOM 4129 C C . ALA A 1 540 ? -24.151 4.458 -4.623 1.00 85.19 540 ALA A C 1
ATOM 4131 O O . ALA A 1 540 ? -24.169 5.105 -5.667 1.00 85.19 540 ALA A O 1
ATOM 4132 N N . GLY A 1 541 ? -25.103 4.590 -3.690 1.00 88.06 541 GLY A N 1
ATOM 4133 C CA . GLY A 1 541 ? -26.195 5.566 -3.736 1.00 88.06 541 GLY A CA 1
ATOM 4134 C C . GLY A 1 541 ? -25.833 6.932 -3.145 1.00 88.06 541 GLY A C 1
ATOM 4135 O O . GLY A 1 541 ? -26.645 7.853 -3.206 1.00 88.06 541 GLY A O 1
ATOM 4136 N N . GLY A 1 542 ? -24.628 7.085 -2.588 1.00 88.88 542 GLY A N 1
ATOM 4137 C CA . GLY A 1 542 ? -24.183 8.304 -1.919 1.00 88.88 542 GLY A CA 1
ATOM 4138 C C . GLY A 1 542 ? -24.615 8.415 -0.454 1.00 88.88 542 GLY A C 1
ATOM 4139 O O . GLY A 1 542 ? -24.402 9.472 0.147 1.00 88.88 542 GLY A O 1
ATOM 4140 N N . ASN A 1 543 ? -25.182 7.358 0.137 1.00 91.75 543 ASN A N 1
ATOM 4141 C CA . ASN A 1 543 ? -25.575 7.344 1.543 1.00 91.75 543 ASN A CA 1
ATOM 4142 C C . ASN A 1 543 ? -24.341 7.202 2.439 1.00 91.75 543 ASN A C 1
ATOM 4144 O O . ASN A 1 543 ? -23.462 6.376 2.189 1.00 91.75 543 ASN A O 1
ATOM 4148 N N . ILE A 1 544 ? -24.296 8.011 3.497 1.00 93.75 544 ILE A N 1
ATOM 4149 C CA . ILE A 1 544 ? -23.234 7.983 4.512 1.00 93.75 544 ILE A CA 1
ATOM 4150 C C . ILE A 1 544 ? -23.527 6.918 5.574 1.00 93.75 544 ILE A C 1
ATOM 4152 O O . ILE A 1 544 ? -22.643 6.142 5.938 1.00 93.75 544 ILE A O 1
ATOM 4156 N N . ILE A 1 545 ? -24.772 6.893 6.063 1.00 93.81 545 ILE A N 1
ATOM 4157 C CA . ILE A 1 545 ? -25.242 5.912 7.039 1.00 93.81 545 ILE A CA 1
ATOM 4158 C C . ILE A 1 545 ? -25.843 4.730 6.289 1.00 93.81 545 ILE A C 1
ATOM 4160 O O . ILE A 1 545 ? -26.936 4.821 5.731 1.00 93.81 545 ILE A O 1
ATOM 4164 N N . ALA A 1 546 ? -25.098 3.631 6.250 1.00 94.06 546 ALA A N 1
ATOM 4165 C CA . ALA A 1 546 ? -25.470 2.403 5.561 1.00 94.06 546 ALA A CA 1
ATOM 4166 C C . ALA A 1 546 ? -24.695 1.213 6.146 1.00 94.06 546 ALA A C 1
ATOM 4168 O O . ALA A 1 546 ? -23.645 1.377 6.770 1.00 94.06 546 ALA A O 1
ATOM 4169 N N . SER A 1 547 ? -25.192 -0.008 5.923 1.00 92.69 547 SER A N 1
ATOM 4170 C CA . SER A 1 547 ? -24.473 -1.221 6.333 1.00 92.69 547 SER A CA 1
ATOM 4171 C C . SER A 1 547 ? -23.098 -1.267 5.667 1.00 92.69 547 SER A C 1
ATOM 4173 O O . SER A 1 547 ? -23.001 -1.203 4.441 1.00 92.69 547 SER A O 1
ATOM 4175 N N . GLY A 1 548 ? -22.039 -1.379 6.469 1.00 92.25 548 GLY A N 1
ATOM 4176 C CA . GLY A 1 548 ? -20.673 -1.383 5.953 1.00 92.25 548 GLY A CA 1
ATOM 4177 C C . GLY A 1 548 ? -19.965 -0.031 5.923 1.00 92.25 548 GLY A C 1
ATOM 4178 O O . GLY A 1 548 ? -18.791 0.017 5.556 1.00 92.25 548 GLY A O 1
ATOM 4179 N N . TYR A 1 549 ? -20.683 1.039 6.266 1.00 95.25 549 TYR A N 1
ATOM 4180 C CA . TYR A 1 549 ? -20.225 2.426 6.237 1.00 95.25 549 TYR A CA 1
ATOM 4181 C C . TYR A 1 549 ? -20.370 3.057 7.630 1.00 95.25 549 TYR A C 1
ATOM 4183 O O . TYR A 1 549 ? -20.183 2.382 8.644 1.00 95.25 549 TYR A O 1
ATOM 4191 N N . SER A 1 550 ? -20.671 4.354 7.698 1.00 95.81 550 SER A N 1
ATOM 4192 C CA . SER A 1 550 ? -20.832 5.056 8.971 1.00 95.81 550 SER A CA 1
ATOM 4193 C C . SER A 1 550 ? -22.183 4.740 9.619 1.00 95.81 550 SER A C 1
ATOM 4195 O O . SER A 1 550 ? -23.106 4.237 8.976 1.00 95.81 550 SER A O 1
ATOM 4197 N N . GLY A 1 551 ? -22.321 5.059 10.899 1.00 95.25 551 GLY A N 1
ATOM 4198 C CA . GLY A 1 551 ? -23.575 4.928 11.625 1.00 95.25 551 GLY A CA 1
ATOM 4199 C C . GLY A 1 551 ? -23.499 5.494 13.034 1.00 95.25 551 GLY A C 1
ATOM 4200 O O . GLY A 1 551 ? -22.443 5.915 13.509 1.00 95.25 551 GLY A O 1
ATOM 4201 N N . ALA A 1 552 ? -24.657 5.551 13.679 1.00 94.62 552 ALA A N 1
ATOM 4202 C CA . ALA A 1 552 ? -24.787 6.021 15.044 1.00 94.62 552 ALA A CA 1
ATOM 4203 C C . ALA A 1 552 ? -25.962 5.326 15.731 1.00 94.62 552 ALA A C 1
ATOM 4205 O O . ALA A 1 552 ? -26.974 5.036 15.093 1.00 94.62 552 ALA A O 1
ATOM 4206 N N . ASP A 1 553 ? -25.844 5.114 17.037 1.00 95.50 553 ASP A N 1
ATOM 4207 C CA . ASP A 1 553 ? -26.914 4.596 17.878 1.00 95.50 553 ASP A CA 1
ATOM 4208 C C . ASP A 1 553 ? -27.154 5.533 19.064 1.00 95.50 553 ASP A C 1
ATOM 4210 O O . ASP A 1 553 ? -26.258 5.788 19.872 1.00 95.50 553 ASP A O 1
ATOM 4214 N N . GLN A 1 554 ? -28.370 6.075 19.146 1.00 94.81 554 GLN A N 1
ATOM 4215 C CA . GLN A 1 554 ? -28.752 7.051 20.165 1.00 94.81 554 GLN A CA 1
ATOM 4216 C C . GLN A 1 554 ? -28.886 6.383 21.535 1.00 94.81 554 GLN A C 1
ATOM 4218 O O . GLN A 1 554 ? -29.328 5.236 21.629 1.00 94.81 554 GLN A O 1
ATOM 4223 N N . VAL A 1 555 ? -28.568 7.102 22.610 1.00 95.00 555 VAL A N 1
ATOM 4224 C CA . VAL A 1 555 ? -28.785 6.631 23.990 1.00 95.00 555 VAL A CA 1
ATOM 4225 C C . VAL A 1 555 ? -30.258 6.280 24.303 1.00 95.00 555 VAL A C 1
ATOM 4227 O O . VAL A 1 555 ? -31.188 6.548 23.526 1.00 95.00 555 VAL A O 1
ATOM 4230 N N . GLY A 1 556 ? -30.469 5.623 25.450 1.00 94.50 556 GLY A N 1
ATOM 4231 C CA . GLY A 1 556 ? -31.780 5.203 25.964 1.00 94.50 556 GLY A CA 1
ATOM 4232 C C . GLY A 1 556 ? -32.749 6.355 26.269 1.00 94.50 556 GLY A C 1
ATOM 4233 O O . GLY A 1 556 ? -32.591 7.484 25.812 1.00 94.50 556 GLY A O 1
ATOM 4234 N N . GLY A 1 557 ? -33.837 6.058 26.967 1.00 93.06 557 GLY A N 1
ATOM 4235 C CA . GLY A 1 557 ? -34.699 7.032 27.625 1.00 93.06 557 GLY A CA 1
ATOM 4236 C C . GLY A 1 557 ? -34.095 7.572 28.924 1.00 93.06 557 GLY A C 1
ATOM 4237 O O . GLY A 1 557 ? -32.988 7.226 29.320 1.00 93.06 557 GLY A O 1
ATOM 4238 N N . ASP A 1 558 ? -34.848 8.446 29.585 1.00 92.50 558 ASP A N 1
ATOM 4239 C CA . ASP A 1 558 ? -34.446 9.048 30.857 1.00 92.50 558 ASP A CA 1
ATOM 4240 C C . ASP A 1 558 ? -34.301 7.979 31.946 1.00 92.50 558 ASP A C 1
ATOM 4242 O O . ASP A 1 558 ? -35.215 7.177 32.135 1.00 92.50 558 ASP A O 1
ATOM 4246 N N . GLU A 1 559 ? -33.156 7.968 32.627 1.00 93.62 559 GLU A N 1
ATOM 4247 C CA . GLU A 1 559 ? -32.756 6.962 33.619 1.00 93.62 559 GLU A CA 1
ATOM 4248 C C . GLU A 1 559 ? -32.697 5.512 33.074 1.00 93.62 559 GLU A C 1
ATOM 4250 O O . GLU A 1 559 ? -32.545 4.567 33.850 1.00 93.62 559 GLU A O 1
ATOM 4255 N N . GLU A 1 560 ? -32.754 5.315 31.748 1.00 94.62 560 GLU A N 1
ATOM 4256 C CA . GLU A 1 560 ? -32.598 4.009 31.098 1.00 94.62 560 GLU A CA 1
ATOM 4257 C C . GLU A 1 560 ? -31.114 3.678 30.912 1.00 94.62 560 GLU A C 1
ATOM 4259 O O . GLU A 1 560 ? -30.379 4.400 30.239 1.00 94.62 560 GLU A O 1
ATOM 4264 N N . PHE A 1 561 ? -30.683 2.547 31.472 1.00 94.44 561 PHE A N 1
ATOM 4265 C CA . PHE A 1 561 ? -29.371 1.980 31.180 1.00 94.44 561 PHE A CA 1
ATOM 4266 C C . PHE A 1 561 ? -29.432 1.227 29.858 1.00 94.44 561 PHE A C 1
ATOM 4268 O O . PHE A 1 561 ? -30.084 0.183 29.766 1.00 94.44 561 PHE A O 1
ATOM 4275 N N . LYS A 1 562 ? -28.769 1.755 28.831 1.00 95.75 562 LYS A N 1
ATOM 4276 C CA . LYS A 1 562 ? -28.740 1.136 27.508 1.00 95.75 562 LYS A CA 1
ATOM 4277 C C . LYS A 1 562 ? -27.353 0.581 27.225 1.00 95.75 562 LYS A C 1
ATOM 4279 O O . LYS A 1 562 ? -26.384 1.329 27.155 1.00 95.75 562 LYS A O 1
ATOM 4284 N N . THR A 1 563 ? -27.278 -0.714 26.947 1.00 95.88 563 THR A N 1
ATOM 4285 C CA . THR A 1 563 ? -26.097 -1.312 26.320 1.00 95.88 563 THR A CA 1
ATOM 4286 C C . THR A 1 563 ? -26.236 -1.218 24.806 1.00 95.88 563 THR A C 1
ATOM 4288 O O . THR A 1 563 ? -27.162 -1.769 24.210 1.00 95.88 563 THR A O 1
ATOM 4291 N N . HIS A 1 564 ? -25.307 -0.512 24.180 1.00 97.44 564 HIS A N 1
ATOM 4292 C CA . HIS A 1 564 ? -25.108 -0.515 22.741 1.00 97.44 564 HIS A CA 1
ATOM 4293 C C . HIS A 1 564 ? -24.245 -1.726 22.403 1.00 97.44 564 HIS A C 1
ATOM 4295 O O . HIS A 1 564 ? -23.147 -1.837 22.937 1.00 97.44 564 HIS A O 1
ATOM 4301 N N . ALA A 1 565 ? -24.724 -2.634 21.554 1.00 96.56 565 ALA A N 1
ATOM 4302 C CA . ALA A 1 565 ? -23.976 -3.828 21.169 1.00 96.56 565 ALA A CA 1
ATOM 4303 C C . ALA A 1 565 ? -24.218 -4.150 19.693 1.00 96.56 565 ALA A C 1
ATOM 4305 O O . ALA A 1 565 ? -25.318 -4.541 19.297 1.00 96.56 565 ALA A O 1
ATOM 4306 N N . PHE A 1 566 ? -23.175 -3.990 18.883 1.00 97.69 566 PHE A N 1
ATOM 4307 C CA . PHE A 1 566 ? -23.194 -4.264 17.450 1.00 97.69 566 PHE A CA 1
ATOM 4308 C C . PHE A 1 566 ? -22.074 -5.241 17.130 1.00 97.69 566 PHE A C 1
ATOM 4310 O O . PHE A 1 566 ? -20.912 -4.945 17.391 1.00 97.69 566 PHE A O 1
ATOM 4317 N N . ALA A 1 567 ? -22.417 -6.400 16.574 1.00 96.12 567 ALA A N 1
ATOM 4318 C CA . ALA A 1 567 ? -21.462 -7.461 16.282 1.00 96.12 567 ALA A CA 1
ATOM 4319 C C . ALA A 1 567 ? -21.291 -7.670 14.777 1.00 96.12 567 ALA A C 1
ATOM 4321 O O . ALA A 1 567 ? -22.265 -7.605 14.026 1.00 96.12 567 ALA A O 1
ATOM 4322 N N . ASN A 1 568 ? -20.061 -7.987 14.363 1.00 94.19 568 ASN A N 1
ATOM 4323 C CA . ASN A 1 568 ? -19.706 -8.339 12.983 1.00 94.19 568 ASN A CA 1
ATOM 4324 C C . ASN A 1 568 ? -20.145 -7.282 11.950 1.00 94.19 568 ASN A C 1
ATOM 4326 O O . ASN A 1 568 ? -20.571 -7.608 10.839 1.00 94.19 568 ASN A O 1
ATOM 4330 N N . MET A 1 569 ? -20.064 -6.005 12.326 1.00 97.44 569 MET A N 1
ATOM 4331 C CA . MET A 1 569 ? -20.351 -4.880 11.444 1.00 97.44 569 MET A CA 1
ATOM 4332 C C . MET A 1 569 ? -19.321 -4.868 10.309 1.00 97.44 569 MET A C 1
ATOM 4334 O O . MET A 1 569 ? -18.126 -4.839 10.599 1.00 97.44 569 MET A O 1
ATOM 4338 N N . PRO A 1 570 ? -19.731 -4.906 9.030 1.00 95.94 570 PRO A N 1
ATOM 4339 C CA . PRO A 1 570 ? -18.778 -4.960 7.929 1.00 95.94 570 PRO A CA 1
ATOM 4340 C C . PRO A 1 570 ? -18.053 -3.624 7.731 1.00 95.94 570 PRO A C 1
ATOM 4342 O O . PRO A 1 570 ? -18.568 -2.564 8.078 1.00 95.94 570 PRO A O 1
ATOM 4345 N N . VAL A 1 571 ? -16.890 -3.681 7.089 1.00 96.81 571 VAL A N 1
ATOM 4346 C CA . VAL A 1 571 ? -16.161 -2.531 6.549 1.00 96.81 571 VAL A CA 1
ATOM 4347 C C . VAL A 1 571 ? -16.119 -2.673 5.030 1.00 96.81 571 VAL A C 1
ATOM 4349 O O . VAL A 1 571 ? -15.551 -3.626 4.495 1.00 96.81 571 VAL A O 1
ATOM 4352 N N . LYS A 1 572 ? -16.764 -1.748 4.311 1.00 94.69 572 LYS A N 1
ATOM 4353 C CA . LYS A 1 572 ? -16.904 -1.827 2.843 1.00 94.69 572 LYS A CA 1
ATOM 4354 C C . LYS A 1 572 ? -15.847 -1.062 2.058 1.00 94.69 572 LYS A C 1
ATOM 4356 O O . LYS A 1 572 ? -15.799 -1.223 0.843 1.00 94.69 572 LYS A O 1
ATOM 4361 N N . LYS A 1 573 ? -15.026 -0.246 2.722 1.00 94.69 573 LYS A N 1
ATOM 4362 C CA . LYS A 1 573 ? -13.905 0.462 2.100 1.00 94.69 573 LYS A CA 1
ATOM 4363 C C . LYS A 1 573 ? -12.668 0.435 2.986 1.00 94.69 573 LYS A C 1
ATOM 4365 O O . LYS A 1 573 ? -12.783 0.543 4.203 1.00 94.69 573 LYS A O 1
ATOM 4370 N N . SER A 1 574 ? -11.505 0.329 2.359 1.00 94.62 574 SER A N 1
ATOM 4371 C CA . SER A 1 574 ? -10.214 0.536 3.003 1.00 94.62 574 SER A CA 1
ATOM 4372 C C . SER A 1 574 ? -10.047 2.004 3.390 1.00 94.62 574 SER A C 1
ATOM 4374 O O . SER A 1 574 ? -10.451 2.908 2.655 1.00 94.62 574 SER A O 1
ATOM 4376 N N . GLY A 1 575 ? -9.454 2.226 4.557 1.00 91.12 575 GLY A N 1
ATOM 4377 C CA . GLY A 1 575 ? -9.213 3.555 5.102 1.00 91.12 575 GLY A CA 1
ATOM 4378 C C . GLY A 1 575 ? -9.132 3.495 6.617 1.00 91.12 575 GLY A C 1
ATOM 4379 O O . GLY A 1 575 ? -8.356 2.701 7.163 1.00 91.12 575 GLY A O 1
ATOM 4380 N N . TYR A 1 576 ? -9.944 4.308 7.285 1.00 90.38 576 TYR A N 1
ATOM 4381 C CA . TYR A 1 576 ? -9.908 4.484 8.731 1.00 90.38 576 TYR A CA 1
ATOM 4382 C C . TYR A 1 576 ? -11.304 4.433 9.346 1.00 90.38 576 TYR A C 1
ATOM 4384 O O . TYR A 1 576 ? -12.246 5.024 8.825 1.00 90.38 576 TYR A O 1
ATOM 4392 N N . LEU A 1 577 ? -11.434 3.755 10.480 1.00 92.56 577 LEU A N 1
ATOM 4393 C CA . LEU A 1 577 ? -12.667 3.665 11.251 1.00 92.56 577 LEU A CA 1
ATOM 4394 C C . LEU A 1 577 ? -12.491 4.418 12.568 1.00 92.56 577 LEU A C 1
ATOM 4396 O O . LEU A 1 577 ? -11.624 4.073 13.369 1.00 92.56 577 LEU A O 1
ATOM 4400 N N . TYR A 1 578 ? -13.325 5.428 12.796 1.00 92.38 578 TYR A N 1
ATOM 4401 C CA . TYR A 1 578 ? -13.357 6.171 14.051 1.00 92.38 578 TYR A CA 1
ATOM 4402 C C . TYR A 1 578 ? -14.615 5.827 14.840 1.00 92.38 578 TYR A C 1
ATOM 4404 O O . TYR A 1 578 ? -15.720 6.105 14.380 1.00 92.38 578 TYR A O 1
ATOM 4412 N N . ILE A 1 579 ? -14.453 5.234 16.020 1.00 94.00 579 ILE A N 1
ATOM 4413 C CA . ILE A 1 579 ? -15.552 4.873 16.922 1.00 94.00 579 ILE A CA 1
ATOM 4414 C C . ILE A 1 579 ? -15.478 5.788 18.136 1.00 94.00 579 ILE A C 1
ATOM 4416 O O . ILE A 1 579 ? -14.420 5.890 18.752 1.00 94.00 579 ILE A O 1
ATOM 4420 N N . TYR A 1 580 ? -16.575 6.457 18.486 1.00 93.75 580 TYR A N 1
ATOM 4421 C CA . TYR A 1 580 ? -16.581 7.416 19.590 1.00 93.75 580 TYR A CA 1
ATOM 4422 C C . TYR A 1 580 ? -17.956 7.603 20.218 1.00 93.75 580 TYR A C 1
ATOM 4424 O O . TYR A 1 580 ? -18.991 7.511 19.549 1.00 93.75 580 TYR A O 1
ATOM 4432 N N . THR A 1 581 ? -17.965 7.939 21.504 1.00 95.44 581 THR A N 1
ATOM 4433 C CA . THR A 1 581 ? -19.169 8.407 22.193 1.00 95.44 581 THR A CA 1
ATOM 4434 C C . THR A 1 581 ? -19.261 9.927 22.137 1.00 95.44 581 THR A C 1
ATOM 4436 O O . THR A 1 581 ? -18.251 10.633 22.110 1.00 95.44 581 THR A O 1
ATOM 4439 N N . SER A 1 582 ? -20.478 10.459 22.073 1.00 93.00 582 SER A N 1
ATOM 4440 C CA . SER A 1 582 ? -20.689 11.906 21.985 1.00 93.00 582 SER A CA 1
ATOM 4441 C C . SER A 1 582 ? -21.941 12.354 22.706 1.00 93.00 582 SER A C 1
ATOM 4443 O O . SER A 1 582 ? -22.937 11.627 22.688 1.00 93.00 582 SER A O 1
ATOM 4445 N N . ASN A 1 583 ? -21.932 13.591 23.191 1.00 91.69 583 ASN A N 1
ATOM 4446 C CA . ASN A 1 583 ? -23.108 14.297 23.675 1.00 91.69 583 ASN A CA 1
ATOM 4447 C C . ASN A 1 583 ? -23.101 15.747 23.187 1.00 91.69 583 ASN A C 1
ATOM 4449 O O . ASN A 1 583 ? -22.209 16.523 23.502 1.00 91.69 583 ASN A O 1
ATOM 4453 N N . GLU A 1 584 ? -24.125 16.113 22.424 1.00 87.62 584 GLU A N 1
ATOM 4454 C CA . GLU A 1 584 ? -24.290 17.463 21.881 1.00 87.62 584 GLU A CA 1
ATOM 4455 C C . GLU A 1 584 ? -25.330 18.278 22.647 1.00 87.62 584 GLU A C 1
ATOM 4457 O O . GLU A 1 584 ? -25.611 19.407 22.266 1.00 87.62 584 GLU A O 1
ATOM 4462 N N . THR A 1 585 ? -25.970 17.710 23.674 1.00 87.44 585 THR A N 1
ATOM 4463 C CA . THR A 1 585 ? -27.076 18.369 24.383 1.00 87.44 585 THR A CA 1
ATOM 4464 C C . THR A 1 585 ? -26.558 19.153 25.580 1.00 87.44 585 THR A C 1
ATOM 4466 O O . THR A 1 585 ? -26.083 18.539 26.537 1.00 87.44 585 THR A O 1
ATOM 4469 N N . PRO A 1 586 ? -26.688 20.490 25.583 1.00 82.69 586 PRO A N 1
ATOM 4470 C CA . PRO A 1 586 ? -26.338 21.293 26.745 1.00 82.69 586 PRO A CA 1
ATOM 4471 C C . PRO A 1 586 ? -27.201 20.923 27.955 1.00 82.69 586 PRO A C 1
ATOM 4473 O O . PRO A 1 586 ? -28.381 20.584 27.811 1.00 82.69 586 PRO A O 1
ATOM 4476 N N . ASN A 1 587 ? -26.646 21.072 29.159 1.00 83.38 587 ASN A N 1
ATOM 4477 C CA . ASN A 1 587 ? -27.333 20.887 30.450 1.00 83.38 587 ASN A CA 1
ATOM 4478 C C . ASN A 1 587 ? -27.845 19.466 30.767 1.00 83.38 587 ASN A C 1
ATOM 4480 O O . ASN A 1 587 ? -28.545 19.286 31.768 1.00 83.38 587 ASN A O 1
ATOM 4484 N N . ILE A 1 588 ? -27.534 18.464 29.943 1.00 89.56 588 ILE A N 1
ATOM 4485 C CA . ILE A 1 588 ? -27.811 17.054 30.238 1.00 89.56 588 ILE A CA 1
ATOM 4486 C C . ILE A 1 588 ? -26.498 16.298 30.108 1.00 89.56 588 ILE A C 1
ATOM 4488 O O . ILE A 1 588 ? -26.040 16.060 28.995 1.00 89.56 588 ILE A O 1
ATOM 4492 N N . ASP A 1 589 ? -25.920 15.911 31.242 1.00 92.56 589 ASP A N 1
ATOM 4493 C CA . ASP A 1 589 ? -24.741 15.049 31.273 1.00 92.56 589 ASP A CA 1
ATOM 4494 C C . ASP A 1 589 ? -25.146 13.629 30.856 1.00 92.56 589 ASP A C 1
ATOM 4496 O O . ASP A 1 589 ? -26.148 13.085 31.335 1.00 92.56 589 ASP A O 1
ATOM 4500 N N . VAL A 1 590 ? -24.364 13.036 29.958 1.00 94.81 590 VAL A N 1
ATOM 4501 C CA . VAL A 1 590 ? -24.535 11.655 29.506 1.00 94.81 590 VAL A CA 1
ATOM 4502 C C . VAL A 1 590 ? -23.283 10.882 29.868 1.00 94.81 590 VAL A C 1
ATOM 4504 O O . VAL A 1 590 ? -22.162 11.306 29.569 1.00 94.81 590 VAL A O 1
ATOM 4507 N N . PHE A 1 591 ? -23.495 9.748 30.520 1.00 96.56 591 PHE A N 1
ATOM 4508 C CA . PHE A 1 591 ? -22.438 8.894 31.019 1.00 96.56 591 PHE A CA 1
ATOM 4509 C C . PHE A 1 591 ? -22.288 7.690 30.104 1.00 96.56 591 PHE A C 1
ATOM 4511 O O . PHE A 1 591 ? -23.283 7.046 29.766 1.00 96.56 591 PHE A O 1
ATOM 4518 N N . PHE A 1 592 ? -21.053 7.411 29.705 1.00 97.56 592 PHE A N 1
ATOM 4519 C CA . PHE A 1 592 ? -20.679 6.236 28.935 1.00 97.56 592 PHE A CA 1
ATOM 4520 C C . PHE A 1 592 ? -19.673 5.412 29.724 1.00 97.56 592 PHE A C 1
ATOM 4522 O O . PHE A 1 592 ? -18.840 5.973 30.432 1.00 97.56 592 PHE A O 1
ATOM 4529 N N . ASP A 1 593 ? -19.735 4.097 29.585 1.00 95.69 593 ASP A N 1
ATOM 4530 C CA . ASP A 1 593 ? -18.807 3.203 30.268 1.00 95.69 593 ASP A CA 1
ATOM 4531 C C . ASP A 1 593 ? -18.545 1.943 29.437 1.00 95.69 593 ASP A C 1
ATOM 4533 O O . ASP A 1 593 ? -19.388 1.532 28.629 1.00 95.69 593 ASP A O 1
ATOM 4537 N N . ASN A 1 594 ? -17.379 1.335 29.645 1.00 95.31 594 ASN A N 1
ATOM 4538 C CA . ASN A 1 594 ? -16.979 0.053 29.075 1.00 95.31 594 ASN A CA 1
ATOM 4539 C C . ASN A 1 594 ? -17.033 0.027 27.538 1.00 95.31 594 ASN A C 1
ATOM 4541 O O . ASN A 1 594 ? -17.555 -0.920 26.943 1.00 95.31 594 ASN A O 1
ATOM 4545 N N . LEU A 1 595 ? -16.503 1.071 26.878 1.00 97.06 595 LEU A N 1
ATOM 4546 C CA . LEU A 1 595 ? -16.353 1.054 25.418 1.00 97.06 595 LEU A CA 1
ATOM 4547 C C . LEU A 1 595 ? -15.327 -0.017 25.044 1.00 97.06 595 LEU A C 1
ATOM 4549 O O . LEU A 1 595 ? -14.146 0.117 25.348 1.00 97.06 595 LEU A O 1
ATOM 4553 N N . GLN A 1 596 ? -15.771 -1.060 24.356 1.00 96.06 596 GLN A N 1
ATOM 4554 C CA . GLN A 1 596 ? -14.929 -2.152 23.896 1.00 96.06 596 GLN A CA 1
ATOM 4555 C C . GLN A 1 596 ? -15.095 -2.346 22.396 1.00 96.06 596 GLN A C 1
ATOM 4557 O O . GLN A 1 596 ? -16.212 -2.360 21.871 1.00 96.06 596 GLN A O 1
ATOM 4562 N N . VAL A 1 597 ? -13.971 -2.534 21.709 1.00 96.56 597 VAL A N 1
ATOM 4563 C CA . VAL A 1 597 ? -13.940 -2.802 20.273 1.00 96.56 597 VAL A CA 1
ATOM 4564 C C . VAL A 1 597 ? -13.181 -4.091 20.000 1.00 96.56 597 VAL A C 1
ATOM 4566 O O . VAL A 1 597 ? -12.162 -4.394 20.614 1.00 96.56 597 VAL A O 1
ATOM 4569 N N . THR A 1 598 ? -13.682 -4.863 19.047 1.00 95.94 598 THR A N 1
ATOM 4570 C CA . THR A 1 598 ? -12.988 -6.014 18.476 1.00 95.94 598 THR A CA 1
ATOM 4571 C C . THR A 1 598 ? -12.934 -5.850 16.966 1.00 95.94 598 THR A C 1
ATOM 4573 O O . THR A 1 598 ? -13.972 -5.686 16.329 1.00 95.94 598 THR A O 1
ATOM 4576 N N . HIS A 1 599 ? -11.740 -5.907 16.384 1.00 94.56 599 HIS A N 1
ATOM 4577 C CA . HIS A 1 599 ? -11.497 -5.793 14.947 1.00 94.56 599 HIS A CA 1
ATOM 4578 C C . HIS A 1 599 ? -11.141 -7.164 14.380 1.00 94.56 599 HIS A C 1
ATOM 4580 O O . HIS A 1 599 ? -10.125 -7.756 14.730 1.00 94.56 599 HIS A O 1
ATOM 4586 N N . THR A 1 600 ? -11.992 -7.689 13.507 1.00 94.94 600 THR A N 1
ATOM 4587 C CA . THR A 1 600 ? -11.755 -8.948 12.795 1.00 94.94 600 THR A CA 1
ATOM 4588 C C . THR A 1 600 ? -11.254 -8.621 11.396 1.00 94.94 600 THR A C 1
ATOM 4590 O O . THR A 1 600 ? -11.953 -7.965 10.623 1.00 94.94 600 THR A O 1
ATOM 4593 N N . LYS A 1 601 ? -10.034 -9.053 11.076 1.00 93.31 601 LYS A N 1
ATOM 4594 C CA . LYS A 1 601 ? -9.382 -8.728 9.805 1.00 93.31 601 LYS A CA 1
ATOM 4595 C C . LYS A 1 601 ? -9.942 -9.578 8.673 1.00 93.31 601 LYS A C 1
ATOM 4597 O O . LYS A 1 601 ? -10.089 -10.793 8.804 1.00 93.31 601 LYS A O 1
ATOM 4602 N N . GLY A 1 602 ? -10.232 -8.917 7.563 1.00 93.94 602 GLY A N 1
ATOM 4603 C CA . GLY A 1 602 ? -10.504 -9.532 6.281 1.00 93.94 602 GLY A CA 1
ATOM 4604 C C . GLY A 1 602 ? -9.216 -10.022 5.612 1.00 93.94 602 GLY A C 1
ATOM 4605 O O . GLY A 1 602 ? -8.117 -9.892 6.154 1.00 93.94 602 GLY A O 1
ATOM 4606 N N . PRO A 1 603 ? -9.332 -10.594 4.405 1.00 94.62 603 PRO A N 1
ATOM 4607 C CA . PRO A 1 603 ? -8.201 -11.226 3.739 1.00 94.62 603 PRO A CA 1
ATOM 4608 C C . PRO A 1 603 ? -7.214 -10.236 3.109 1.00 94.62 603 PRO A C 1
ATOM 4610 O O . PRO A 1 603 ? -6.124 -10.657 2.750 1.00 94.62 603 PRO A O 1
ATOM 4613 N N . ILE A 1 604 ? -7.551 -8.953 2.938 1.00 96.50 604 ILE A N 1
ATOM 4614 C CA . ILE A 1 604 ? -6.669 -7.983 2.269 1.00 96.50 604 ILE A CA 1
ATOM 4615 C C . ILE A 1 604 ? -5.608 -7.470 3.251 1.00 96.50 604 ILE A C 1
ATOM 4617 O O . ILE A 1 604 ? -5.927 -6.794 4.225 1.00 96.50 604 ILE A O 1
ATOM 4621 N N . LEU A 1 605 ? -4.333 -7.732 2.961 1.00 96.69 605 LEU A N 1
ATOM 4622 C CA . LEU A 1 605 ? -3.195 -7.171 3.697 1.00 96.69 605 LEU A CA 1
ATOM 4623 C C . LEU A 1 605 ? -2.642 -5.903 3.048 1.00 96.69 605 LEU A C 1
ATOM 4625 O O . LEU A 1 605 ? -2.178 -5.007 3.750 1.00 96.69 605 LEU A O 1
ATOM 4629 N N . GLU A 1 606 ? -2.665 -5.824 1.721 1.00 96.44 606 GLU A N 1
ATOM 4630 C CA . GLU A 1 606 ? -2.126 -4.685 0.982 1.00 96.44 606 GLU A CA 1
ATOM 4631 C C . GLU A 1 606 ? -2.834 -4.526 -0.363 1.00 96.44 606 GLU A C 1
ATOM 4633 O O . GLU A 1 606 ? -3.213 -5.508 -0.999 1.00 96.44 606 GLU A O 1
ATOM 4638 N N . GLU A 1 607 ? -2.976 -3.281 -0.795 1.00 96.38 607 GLU A N 1
ATOM 4639 C CA . GLU A 1 607 ? -3.454 -2.874 -2.106 1.00 96.38 607 GLU A CA 1
ATOM 4640 C C . GLU A 1 607 ? -2.525 -1.794 -2.664 1.00 96.38 607 GLU A C 1
ATOM 4642 O O . GLU A 1 607 ? -2.255 -0.791 -2.000 1.00 96.38 607 GLU A O 1
ATOM 4647 N N . SER A 1 608 ? -2.040 -1.990 -3.887 1.00 95.25 608 SER A N 1
ATOM 4648 C CA . SER A 1 608 ? -1.061 -1.105 -4.515 1.00 95.25 608 SER A CA 1
ATOM 4649 C C . SER A 1 608 ? -1.459 -0.726 -5.934 1.00 95.25 608 SER A C 1
ATOM 4651 O O . SER A 1 608 ? -1.834 -1.570 -6.750 1.00 95.25 608 SER A O 1
ATOM 4653 N N . HIS A 1 609 ? -1.307 0.561 -6.239 1.00 96.31 609 HIS A N 1
ATOM 4654 C CA . HIS A 1 609 ? -1.487 1.128 -7.574 1.00 96.31 609 HIS A CA 1
ATOM 4655 C C . HIS A 1 609 ? -0.207 1.846 -7.995 1.00 96.31 609 HIS A C 1
ATOM 4657 O O . HIS A 1 609 ? 0.480 2.420 -7.150 1.00 96.31 609 HIS A O 1
ATOM 4663 N N . TYR A 1 610 ? 0.113 1.823 -9.288 1.00 96.88 610 TYR A N 1
ATOM 4664 C CA . TYR A 1 610 ? 1.397 2.298 -9.806 1.00 96.88 610 TYR A CA 1
ATOM 4665 C C . TYR A 1 610 ? 1.219 3.298 -10.945 1.00 96.88 610 TYR A C 1
ATOM 4667 O O . TYR A 1 610 ? 0.360 3.113 -11.811 1.00 96.88 610 TYR A O 1
ATOM 4675 N N . TYR A 1 611 ? 2.071 4.324 -10.969 1.00 97.44 611 TYR A N 1
ATOM 4676 C CA . TYR A 1 611 ? 2.346 5.104 -12.174 1.00 97.44 611 TYR A CA 1
ATOM 4677 C C . TYR A 1 611 ? 3.018 4.212 -13.232 1.00 97.44 611 TYR A C 1
ATOM 4679 O O . TYR A 1 611 ? 3.632 3.206 -12.869 1.00 97.44 611 TYR A O 1
ATOM 4687 N N . PRO A 1 612 ? 3.007 4.600 -14.522 1.00 96.25 612 PRO A N 1
ATOM 4688 C CA . PRO A 1 612 ? 3.609 3.813 -15.601 1.00 96.25 612 PRO A CA 1
ATOM 4689 C C . PRO A 1 612 ? 5.046 3.330 -15.351 1.00 96.25 612 PRO A C 1
ATOM 4691 O O . PRO A 1 612 ? 5.367 2.207 -15.704 1.00 96.25 612 PRO A O 1
ATOM 4694 N N . TYR A 1 613 ? 5.896 4.148 -14.719 1.00 96.12 613 TYR A N 1
ATOM 4695 C CA . TYR A 1 613 ? 7.304 3.818 -14.430 1.00 96.12 613 TYR A CA 1
ATOM 4696 C C . TYR A 1 613 ? 7.530 3.150 -13.060 1.00 96.12 613 TYR A C 1
ATOM 4698 O O . TYR A 1 613 ? 8.675 3.008 -12.631 1.00 96.12 613 TYR A O 1
ATOM 4706 N N . GLY A 1 614 ? 6.461 2.746 -12.366 1.00 94.81 614 GLY A N 1
ATOM 4707 C CA . GLY A 1 614 ? 6.538 1.920 -11.158 1.00 94.81 614 GLY A CA 1
ATOM 4708 C C . GLY A 1 614 ? 6.478 2.658 -9.824 1.00 94.81 614 GLY A C 1
ATOM 4709 O O . GLY A 1 614 ? 6.457 2.014 -8.778 1.00 94.81 614 GLY A O 1
ATOM 4710 N N . MET A 1 615 ? 6.395 3.993 -9.816 1.00 93.75 615 MET A N 1
ATOM 4711 C CA . MET A 1 615 ? 6.127 4.730 -8.575 1.00 93.75 615 MET A CA 1
ATOM 4712 C C . MET A 1 615 ? 4.769 4.322 -8.000 1.00 93.75 615 MET A C 1
ATOM 4714 O O . MET A 1 615 ? 3.788 4.217 -8.736 1.00 93.75 615 MET A O 1
ATOM 4718 N N . LYS A 1 616 ? 4.683 4.137 -6.682 1.00 91.69 616 LYS A N 1
ATOM 4719 C CA . LYS A 1 616 ? 3.423 3.815 -6.002 1.00 91.69 616 LYS A CA 1
ATOM 4720 C C . LYS A 1 616 ? 2.533 5.056 -5.889 1.00 91.69 616 LYS A C 1
ATOM 4722 O O . LYS A 1 616 ? 2.987 6.137 -5.529 1.00 91.69 616 LYS A O 1
ATOM 4727 N N . MET A 1 617 ? 1.241 4.905 -6.152 1.00 92.69 617 MET A N 1
ATOM 4728 C CA . MET A 1 617 ? 0.234 5.949 -5.968 1.00 92.69 617 MET A CA 1
ATOM 4729 C C . MET A 1 617 ? -0.256 5.932 -4.520 1.00 92.69 617 MET A C 1
ATOM 4731 O O . MET A 1 617 ? -1.271 5.306 -4.203 1.00 92.69 617 MET A O 1
ATOM 4735 N N . ALA A 1 618 ? 0.479 6.604 -3.631 1.00 82.81 618 ALA A N 1
ATOM 4736 C CA . ALA A 1 618 ? 0.240 6.555 -2.187 1.00 82.81 618 ALA A CA 1
ATOM 4737 C C . ALA A 1 618 ? -1.220 6.854 -1.795 1.00 82.81 618 ALA A C 1
ATOM 4739 O O . ALA A 1 618 ? -1.812 6.103 -1.033 1.00 82.81 618 ALA A O 1
ATOM 4740 N N . GLY A 1 619 ? -1.831 7.897 -2.369 1.00 81.88 619 GLY A N 1
ATOM 4741 C CA . GLY A 1 619 ? -3.180 8.346 -1.988 1.00 81.88 619 GLY A CA 1
ATOM 4742 C C . GLY A 1 619 ? -4.356 7.426 -2.360 1.00 81.88 619 GLY A C 1
ATOM 4743 O O . GLY A 1 619 ? -5.478 7.712 -1.953 1.00 81.88 619 GLY A O 1
ATOM 4744 N N . ILE A 1 620 ? -4.127 6.353 -3.124 1.00 89.00 620 ILE A N 1
ATOM 4745 C CA . ILE A 1 620 ? -5.143 5.324 -3.428 1.00 89.00 620 ILE A CA 1
ATOM 4746 C C . ILE A 1 620 ? -4.642 3.899 -3.155 1.00 89.00 620 ILE A C 1
ATOM 4748 O O . ILE A 1 620 ? -5.344 2.936 -3.440 1.00 89.00 620 ILE A O 1
ATOM 4752 N N . SER A 1 621 ? -3.426 3.756 -2.625 1.00 91.88 621 SER A N 1
ATOM 4753 C CA . SER A 1 621 ? -2.883 2.478 -2.159 1.00 91.88 621 SER A CA 1
ATOM 4754 C C . SER A 1 621 ? -3.134 2.343 -0.661 1.00 91.88 621 SER A C 1
ATOM 4756 O O . SER A 1 621 ? -3.193 3.338 0.054 1.00 91.88 621 SER A O 1
ATOM 4758 N N . SER A 1 622 ? -3.251 1.117 -0.163 1.00 91.31 622 SER A N 1
ATOM 4759 C CA . SER A 1 622 ? -3.593 0.858 1.233 1.00 91.31 622 SER A CA 1
ATOM 4760 C C . SER A 1 622 ? -2.835 -0.336 1.788 1.00 91.31 622 SER A C 1
ATOM 4762 O O . SER A 1 622 ? -2.447 -1.245 1.058 1.00 91.31 622 SER A O 1
ATOM 4764 N N . LYS A 1 623 ? -2.626 -0.354 3.104 1.00 90.94 623 LYS A N 1
ATOM 4765 C CA . LYS A 1 623 ? -1.979 -1.464 3.800 1.00 90.94 623 LYS A CA 1
ATOM 4766 C C . LYS A 1 623 ? -2.605 -1.682 5.172 1.00 90.94 623 LYS A C 1
ATOM 4768 O O . LYS A 1 623 ? -2.812 -0.731 5.928 1.00 90.94 623 LYS A O 1
ATOM 4773 N N . ALA A 1 624 ? -2.854 -2.943 5.509 1.00 91.62 624 ALA A N 1
ATOM 4774 C CA . ALA A 1 624 ? -3.346 -3.357 6.811 1.00 91.62 624 ALA A CA 1
ATOM 4775 C C . ALA A 1 624 ? -2.302 -3.072 7.897 1.00 91.62 624 ALA A C 1
ATOM 4777 O O . ALA A 1 624 ? -1.108 -3.357 7.730 1.00 91.62 624 ALA A O 1
ATOM 4778 N N . TYR A 1 625 ? -2.752 -2.561 9.041 1.00 85.62 625 TYR A N 1
ATOM 4779 C CA . TYR A 1 625 ? -1.866 -2.272 10.163 1.00 85.62 625 TYR A CA 1
ATOM 4780 C C . TYR A 1 625 ? -1.195 -3.541 10.710 1.00 85.62 625 TYR A C 1
ATOM 4782 O O . TYR A 1 625 ? -1.836 -4.582 10.897 1.00 85.62 625 TYR A O 1
ATOM 4790 N N . GLY A 1 626 ? 0.112 -3.435 10.967 1.00 81.62 626 GLY A N 1
ATOM 4791 C CA . GLY A 1 626 ? 0.941 -4.519 11.500 1.00 81.62 626 GLY A CA 1
ATOM 4792 C C . GLY A 1 626 ? 1.219 -5.663 10.519 1.00 81.62 626 GLY A C 1
ATOM 4793 O O . GLY A 1 626 ? 1.806 -6.665 10.916 1.00 81.62 626 GLY A O 1
ATOM 4794 N N . SER A 1 627 ? 0.807 -5.549 9.251 1.00 88.12 627 SER A N 1
ATOM 4795 C CA . SER A 1 627 ? 1.092 -6.574 8.244 1.00 88.12 627 SER A CA 1
ATOM 4796 C C . SER A 1 627 ? 2.545 -6.514 7.760 1.00 88.12 627 SER A C 1
ATOM 4798 O O . SER A 1 627 ? 3.149 -5.441 7.605 1.00 88.12 627 SER A O 1
ATOM 4800 N N . LEU A 1 628 ? 3.111 -7.694 7.495 1.00 91.19 628 LEU A N 1
ATOM 4801 C CA . LEU A 1 628 ? 4.465 -7.831 6.971 1.00 91.19 628 LEU A CA 1
ATOM 4802 C C . LEU A 1 628 ? 4.583 -7.104 5.623 1.00 91.19 628 LEU A C 1
ATOM 4804 O O . LEU A 1 628 ? 3.756 -7.306 4.734 1.00 91.19 628 LEU A O 1
ATOM 4808 N N . LYS A 1 629 ? 5.615 -6.265 5.471 1.00 89.69 629 LYS A N 1
ATOM 4809 C CA . LYS A 1 629 ? 5.868 -5.491 4.243 1.00 89.69 629 LYS A CA 1
ATOM 4810 C C . LYS A 1 629 ? 5.954 -6.412 3.021 1.00 89.69 629 LYS A C 1
ATOM 4812 O O . LYS A 1 629 ? 6.518 -7.504 3.111 1.00 89.69 629 LYS A O 1
ATOM 4817 N N . ASN A 1 630 ? 5.364 -5.993 1.904 1.00 91.69 630 ASN A N 1
ATOM 4818 C CA . ASN A 1 630 ? 5.607 -6.625 0.616 1.00 91.69 630 ASN A CA 1
ATOM 4819 C C . ASN A 1 630 ? 6.813 -5.959 -0.055 1.00 91.69 630 ASN A C 1
ATOM 4821 O O . ASN A 1 630 ? 6.788 -4.755 -0.306 1.00 91.69 630 ASN A O 1
ATOM 4825 N N . LEU A 1 631 ? 7.848 -6.746 -0.334 1.00 90.81 631 LEU A N 1
ATOM 4826 C CA . LEU A 1 631 ? 9.046 -6.276 -1.029 1.00 90.81 631 LEU A CA 1
ATOM 4827 C C . LEU A 1 631 ? 8.914 -6.446 -2.552 1.00 90.81 631 LEU A C 1
ATOM 4829 O O . LEU A 1 631 ? 9.506 -5.688 -3.302 1.00 90.81 631 LEU A O 1
ATOM 4833 N N . TYR A 1 632 ? 8.070 -7.369 -3.016 1.00 92.88 632 TYR A N 1
ATOM 4834 C CA . TYR A 1 632 ? 7.894 -7.708 -4.432 1.00 92.88 632 TYR A CA 1
ATOM 4835 C C . TYR A 1 632 ? 6.689 -6.956 -5.007 1.00 92.88 632 TYR A C 1
ATOM 4837 O O . TYR A 1 632 ? 5.556 -7.456 -5.041 1.00 92.88 632 TYR A O 1
ATOM 4845 N N . GLN A 1 633 ? 6.916 -5.687 -5.351 1.00 93.50 633 GLN A N 1
ATOM 4846 C CA . GLN A 1 633 ? 5.883 -4.720 -5.732 1.00 93.50 633 GLN A CA 1
ATOM 4847 C C . GLN A 1 633 ? 5.831 -4.521 -7.253 1.00 93.50 633 GLN A C 1
ATOM 4849 O O . GLN A 1 633 ? 5.172 -5.295 -7.947 1.00 93.50 633 GLN A O 1
ATOM 4854 N N . TYR A 1 634 ? 6.497 -3.483 -7.766 1.00 94.81 634 TYR A N 1
ATOM 4855 C CA . TYR A 1 634 ? 6.616 -3.214 -9.197 1.00 94.81 634 TYR A CA 1
ATOM 4856 C C . TYR A 1 634 ? 7.552 -4.241 -9.843 1.00 94.81 634 TYR A C 1
ATOM 4858 O O . TYR A 1 634 ? 8.588 -4.558 -9.274 1.00 94.81 634 TYR A O 1
ATOM 4866 N N . GLN A 1 635 ? 7.160 -4.781 -10.997 1.00 92.62 635 GLN A N 1
ATOM 4867 C CA . GLN A 1 635 ? 7.776 -5.934 -11.671 1.00 92.62 635 GLN A CA 1
ATOM 4868 C C . GLN A 1 635 ? 7.767 -7.220 -10.818 1.00 92.62 635 GLN A C 1
ATOM 4870 O O . GLN A 1 635 ? 8.365 -8.227 -11.180 1.00 92.62 635 GLN A O 1
ATOM 4875 N N . GLY A 1 636 ? 7.019 -7.228 -9.708 1.00 91.12 636 GLY A N 1
ATOM 4876 C CA . GLY A 1 636 ? 6.711 -8.431 -8.946 1.00 91.12 636 GLY A CA 1
ATOM 4877 C C . GLY A 1 636 ? 7.945 -9.137 -8.399 1.00 91.12 636 GLY A C 1
ATOM 4878 O O . GLY A 1 636 ? 8.727 -8.557 -7.657 1.00 91.12 636 GLY A O 1
ATOM 4879 N N . GLU A 1 637 ? 8.073 -10.423 -8.718 1.00 88.62 637 GLU A N 1
ATOM 4880 C CA . GLU A 1 637 ? 9.142 -11.289 -8.199 1.00 88.62 637 GLU A CA 1
ATOM 4881 C C . GLU A 1 637 ? 10.530 -10.975 -8.765 1.00 88.62 637 GLU A C 1
ATOM 4883 O O . GLU A 1 637 ? 11.524 -11.364 -8.161 1.00 88.62 637 GLU A O 1
ATOM 4888 N N . TYR A 1 638 ? 10.590 -10.245 -9.880 1.00 91.06 638 TYR A N 1
ATOM 4889 C CA . TYR A 1 638 ? 11.833 -9.876 -10.554 1.00 91.06 638 TYR A CA 1
ATOM 4890 C C . TYR A 1 638 ? 12.591 -8.756 -9.838 1.00 91.06 638 TYR A C 1
ATOM 4892 O O . TYR A 1 638 ? 13.793 -8.602 -10.041 1.00 91.06 638 TYR A O 1
ATOM 4900 N N . ALA A 1 639 ? 11.902 -7.972 -9.001 1.00 92.44 639 ALA A N 1
ATOM 4901 C CA . ALA A 1 639 ? 12.494 -6.815 -8.352 1.00 92.44 639 ALA A CA 1
ATOM 4902 C C . ALA A 1 639 ? 12.084 -6.696 -6.881 1.00 92.44 639 ALA A C 1
ATOM 4904 O O . ALA A 1 639 ? 10.904 -6.590 -6.538 1.00 92.44 639 ALA A O 1
ATOM 4905 N N . GLU A 1 640 ? 13.077 -6.664 -5.996 1.00 93.12 640 GLU A N 1
ATOM 4906 C CA . GLU A 1 640 ? 12.862 -6.420 -4.573 1.00 93.12 640 GLU A CA 1
ATOM 4907 C C . GLU A 1 640 ? 12.961 -4.918 -4.286 1.00 93.12 640 GLU A C 1
ATOM 4909 O O . GLU A 1 640 ? 14.001 -4.298 -4.495 1.00 93.12 640 GLU A O 1
ATOM 4914 N N . PHE A 1 641 ? 11.877 -4.316 -3.803 1.00 94.12 641 PHE A N 1
ATOM 4915 C CA . PHE A 1 641 ? 11.864 -2.915 -3.405 1.00 94.12 641 PHE A CA 1
ATOM 4916 C C . PHE A 1 641 ? 12.599 -2.719 -2.078 1.00 94.12 641 PHE A C 1
ATOM 4918 O O . PHE A 1 641 ? 12.203 -3.262 -1.041 1.00 94.12 641 PHE A O 1
ATOM 4925 N N . ASP A 1 642 ? 13.625 -1.878 -2.111 1.00 91.69 642 ASP A N 1
ATOM 4926 C CA . ASP A 1 642 ? 14.354 -1.425 -0.941 1.00 91.69 642 ASP A CA 1
ATOM 4927 C C . ASP A 1 642 ? 13.874 -0.025 -0.538 1.00 91.69 642 ASP A C 1
ATOM 4929 O O . ASP A 1 642 ? 14.095 0.959 -1.240 1.00 91.69 642 ASP A O 1
ATOM 4933 N N . GLU A 1 643 ? 13.208 0.077 0.611 1.00 87.81 643 GLU A N 1
ATOM 4934 C CA . GLU A 1 643 ? 12.683 1.350 1.118 1.00 87.81 643 GLU A CA 1
ATOM 4935 C C . GLU A 1 643 ? 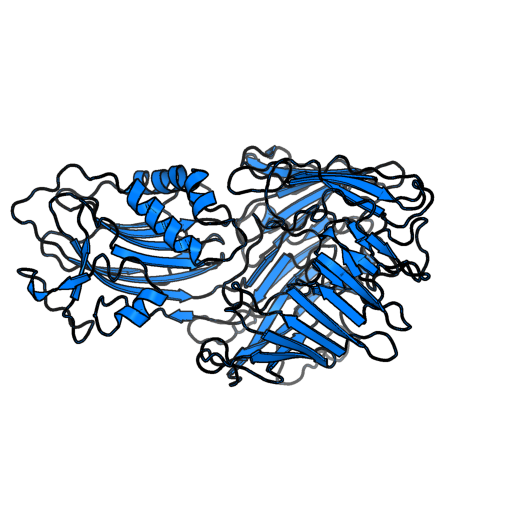13.770 2.324 1.593 1.00 87.81 643 GLU A C 1
ATOM 4937 O O . GLU A 1 643 ? 13.528 3.532 1.613 1.00 87.81 643 GLU A O 1
ATOM 4942 N N . ASP A 1 644 ? 14.951 1.820 1.963 1.00 88.94 644 ASP A N 1
ATOM 4943 C CA . ASP A 1 644 ? 16.041 2.648 2.476 1.00 88.94 644 ASP A CA 1
ATOM 4944 C C . ASP A 1 644 ? 16.672 3.450 1.326 1.00 88.94 644 ASP A C 1
ATOM 4946 O O . ASP A 1 644 ? 16.972 4.638 1.470 1.00 88.94 644 ASP A O 1
ATOM 4950 N N . THR A 1 645 ? 16.847 2.813 0.161 1.00 91.88 645 THR A N 1
ATOM 4951 C CA . THR A 1 645 ? 17.360 3.449 -1.067 1.00 91.88 645 THR A CA 1
ATOM 4952 C C . THR A 1 645 ? 16.250 3.999 -1.965 1.00 91.88 645 THR A C 1
ATOM 4954 O O . THR A 1 645 ? 16.490 4.903 -2.764 1.00 91.88 645 THR A O 1
ATOM 4957 N N . GLY A 1 646 ? 15.029 3.475 -1.853 1.00 91.38 646 GLY A N 1
ATOM 4958 C CA . GLY A 1 646 ? 13.919 3.754 -2.762 1.00 91.38 646 GLY A CA 1
ATOM 4959 C C . GLY A 1 646 ? 14.092 3.136 -4.153 1.00 91.38 646 GLY A C 1
ATOM 4960 O O . GLY A 1 646 ? 13.516 3.656 -5.112 1.00 91.38 646 GLY A O 1
ATOM 4961 N N . TRP A 1 647 ? 14.904 2.086 -4.289 1.00 94.81 647 TRP A N 1
ATOM 4962 C CA . TRP A 1 647 ? 15.153 1.392 -5.556 1.00 94.81 647 TRP A CA 1
ATOM 4963 C C . TRP A 1 647 ? 14.456 0.034 -5.611 1.00 94.81 647 TRP A C 1
ATOM 4965 O O . TRP A 1 647 ? 14.138 -0.564 -4.589 1.00 94.81 647 TRP A O 1
ATOM 4975 N N . ASN A 1 648 ? 14.225 -0.448 -6.828 1.00 95.69 648 ASN A N 1
ATOM 4976 C CA . ASN A 1 648 ? 13.808 -1.818 -7.098 1.00 95.69 648 ASN A CA 1
ATOM 4977 C C . ASN A 1 648 ? 15.052 -2.583 -7.559 1.00 95.69 648 ASN A C 1
ATOM 4979 O O . ASN A 1 648 ? 15.593 -2.284 -8.626 1.00 95.69 648 ASN A O 1
ATOM 4983 N N . ASP A 1 649 ? 15.531 -3.508 -6.737 1.00 94.50 649 ASP A N 1
ATOM 4984 C CA . ASP A 1 649 ? 16.726 -4.303 -7.002 1.00 94.50 649 ASP A CA 1
ATOM 4985 C C . ASP A 1 649 ? 16.357 -5.545 -7.814 1.00 94.50 649 ASP A C 1
ATOM 4987 O O . ASP A 1 649 ? 15.673 -6.438 -7.309 1.00 94.50 649 ASP A O 1
ATOM 4991 N N . PHE A 1 650 ? 16.828 -5.592 -9.056 1.00 93.88 650 PHE A N 1
ATOM 4992 C CA . PHE A 1 650 ? 16.829 -6.788 -9.892 1.00 93.88 650 PHE A CA 1
ATOM 4993 C C . PHE A 1 650 ? 18.133 -7.565 -9.674 1.00 93.88 650 PHE A C 1
ATOM 4995 O O . PHE A 1 650 ? 19.050 -7.093 -8.997 1.00 93.88 650 PHE A O 1
ATOM 5002 N N . GLU A 1 651 ? 18.239 -8.748 -10.277 1.00 91.50 651 GLU A N 1
ATOM 5003 C CA . GLU A 1 651 ? 19.430 -9.597 -10.173 1.00 91.50 651 GLU A CA 1
ATOM 5004 C C . GLU A 1 651 ? 20.709 -8.881 -10.642 1.00 91.50 651 GLU A C 1
ATOM 5006 O O . GLU A 1 651 ? 21.740 -8.945 -9.970 1.00 91.50 651 GLU A O 1
ATOM 5011 N N . LEU A 1 652 ? 20.643 -8.164 -11.769 1.00 92.75 652 LEU A N 1
ATOM 5012 C CA . LEU A 1 652 ? 21.816 -7.555 -12.404 1.00 92.75 652 LEU A CA 1
ATOM 5013 C C . LEU A 1 652 ? 21.958 -6.052 -12.140 1.00 92.75 652 LEU A C 1
ATOM 5015 O O . LEU A 1 652 ? 23.066 -5.514 -12.217 1.00 92.75 652 LEU A O 1
ATOM 5019 N N . ARG A 1 653 ? 20.851 -5.349 -11.873 1.00 94.25 653 ARG A N 1
ATOM 5020 C CA . ARG A 1 653 ? 20.818 -3.882 -11.748 1.00 94.25 653 ARG A CA 1
ATOM 5021 C C . ARG A 1 653 ? 19.766 -3.415 -10.744 1.00 94.25 653 ARG A C 1
ATOM 5023 O O . ARG A 1 653 ? 18.769 -4.080 -10.506 1.00 94.25 653 ARG A O 1
ATOM 5030 N N . SER A 1 654 ? 19.936 -2.203 -10.229 1.00 95.94 654 SER A N 1
ATOM 5031 C CA . SER A 1 654 ? 18.933 -1.507 -9.420 1.00 95.94 654 SER A CA 1
ATOM 5032 C C . SER A 1 654 ? 18.256 -0.415 -10.251 1.00 95.94 654 SER A C 1
ATOM 5034 O O . SER A 1 654 ? 18.905 0.332 -10.993 1.00 95.94 654 SER A O 1
ATOM 5036 N N . TYR A 1 655 ? 16.938 -0.313 -10.126 1.00 97.25 655 TYR A N 1
ATOM 5037 C CA . TYR A 1 655 ? 16.086 0.604 -10.877 1.00 97.25 655 TYR A CA 1
ATOM 5038 C C . TYR A 1 655 ? 15.424 1.625 -9.954 1.00 97.25 655 TYR A C 1
ATOM 5040 O O . TYR A 1 655 ? 14.749 1.274 -8.984 1.00 97.25 655 TYR A O 1
ATOM 5048 N N . ASP A 1 656 ? 15.551 2.903 -10.292 1.00 96.81 656 ASP A N 1
ATOM 5049 C CA . ASP A 1 656 ? 14.887 3.982 -9.575 1.00 96.81 656 ASP A CA 1
ATOM 5050 C C . ASP A 1 656 ? 13.604 4.398 -10.300 1.00 96.81 656 ASP A C 1
ATOM 5052 O O . ASP A 1 656 ? 13.634 5.053 -11.345 1.00 96.81 656 ASP A O 1
ATOM 5056 N N . ALA A 1 657 ? 12.455 4.054 -9.719 1.00 95.38 657 ALA A N 1
ATOM 5057 C CA . ALA A 1 657 ? 11.150 4.380 -10.289 1.00 95.38 657 ALA A CA 1
ATOM 5058 C C . ALA A 1 657 ? 10.872 5.894 -10.326 1.00 95.38 657 ALA A C 1
ATOM 5060 O O . ALA A 1 657 ? 10.105 6.353 -11.176 1.00 95.38 657 ALA A O 1
ATOM 5061 N N . GLN A 1 658 ? 11.507 6.682 -9.446 1.00 93.50 658 GLN A N 1
ATOM 5062 C CA . GLN A 1 658 ? 11.333 8.138 -9.412 1.00 93.50 658 GLN A CA 1
ATOM 5063 C C . GLN A 1 658 ? 11.951 8.811 -10.636 1.00 93.50 658 GLN A C 1
ATOM 5065 O O . GLN A 1 658 ? 11.376 9.754 -11.186 1.00 93.50 658 GLN A O 1
ATOM 5070 N N . THR A 1 659 ? 13.092 8.304 -11.101 1.00 95.38 659 THR A N 1
ATOM 5071 C CA . THR A 1 659 ? 13.773 8.809 -12.299 1.00 95.38 659 THR A CA 1
ATOM 5072 C C . THR A 1 659 ? 13.457 7.996 -13.555 1.00 95.38 659 THR A C 1
ATOM 5074 O O . THR A 1 659 ? 13.650 8.511 -14.656 1.00 95.38 659 THR A O 1
ATOM 5077 N N . GLY A 1 660 ? 12.917 6.784 -13.412 1.00 95.88 660 GLY A N 1
ATOM 5078 C CA . GLY A 1 660 ? 12.530 5.898 -14.509 1.00 95.88 660 GLY A CA 1
ATOM 5079 C C . GLY A 1 660 ? 13.711 5.195 -15.184 1.00 95.88 660 GLY A C 1
ATOM 5080 O O . GLY A 1 660 ? 13.655 4.933 -16.387 1.00 95.88 660 GLY A O 1
ATOM 5081 N N . ARG A 1 661 ? 14.817 4.972 -14.460 1.00 96.12 661 ARG A N 1
ATOM 5082 C CA . ARG A 1 661 ? 16.104 4.527 -15.027 1.00 96.12 661 ARG A CA 1
ATOM 5083 C C . ARG A 1 661 ? 16.821 3.524 -14.125 1.00 96.12 661 ARG A C 1
ATOM 5085 O O . ARG A 1 661 ? 16.668 3.554 -12.906 1.00 96.12 661 ARG A O 1
ATOM 5092 N N . PHE A 1 662 ? 17.665 2.692 -14.732 1.00 97.50 662 PHE A N 1
ATOM 5093 C CA . PHE A 1 662 ? 18.655 1.900 -14.001 1.00 97.50 662 PHE A CA 1
ATOM 5094 C C . PHE A 1 662 ? 19.826 2.776 -13.537 1.00 97.50 662 PHE A C 1
ATOM 5096 O O . PHE A 1 662 ? 20.163 3.777 -14.182 1.00 97.50 662 PHE A O 1
ATOM 5103 N N . ILE A 1 663 ? 20.456 2.398 -12.423 1.00 95.62 663 ILE A N 1
ATOM 5104 C CA . ILE A 1 663 ? 21.602 3.129 -11.852 1.00 95.62 663 ILE A CA 1
ATOM 5105 C C . ILE A 1 663 ? 22.962 2.546 -12.277 1.00 95.62 663 ILE A C 1
ATOM 5107 O O . ILE A 1 663 ? 23.993 3.204 -12.122 1.00 95.62 663 ILE A O 1
ATOM 5111 N N . GLN A 1 664 ? 22.970 1.339 -12.844 1.00 95.94 664 GLN A N 1
ATOM 5112 C CA . GLN A 1 664 ? 24.125 0.699 -13.475 1.00 95.94 664 GLN A CA 1
ATOM 5113 C C . GLN A 1 664 ? 23.932 0.597 -14.992 1.00 95.94 664 GLN A C 1
ATOM 5115 O O . GLN A 1 664 ? 22.811 0.686 -15.501 1.00 95.94 664 GLN A O 1
ATOM 5120 N N . GLN A 1 665 ? 25.039 0.407 -15.713 1.00 95.50 665 GLN A N 1
ATOM 5121 C CA . GLN A 1 665 ? 24.992 0.109 -17.143 1.00 95.50 665 GLN A CA 1
ATOM 5122 C C . GLN A 1 665 ? 24.423 -1.284 -17.393 1.00 95.50 665 GLN A C 1
ATOM 5124 O O . GLN A 1 665 ? 24.695 -2.214 -16.640 1.00 95.50 665 GLN A O 1
ATOM 5129 N N . ASP A 1 666 ? 23.658 -1.406 -18.473 1.00 94.94 666 ASP A N 1
ATOM 5130 C CA . ASP A 1 666 ? 23.165 -2.668 -19.002 1.00 94.94 666 ASP A CA 1
ATOM 5131 C C . ASP A 1 666 ? 24.319 -3.629 -19.343 1.00 94.94 666 ASP A C 1
ATOM 5133 O O . ASP A 1 666 ? 25.111 -3.322 -20.239 1.00 94.94 666 ASP A O 1
ATOM 5137 N N . PRO A 1 667 ? 24.416 -4.800 -18.688 1.00 93.00 667 PRO A N 1
ATOM 5138 C CA . PRO A 1 667 ? 25.393 -5.820 -19.053 1.00 93.00 667 PRO A CA 1
ATOM 5139 C C . PRO A 1 667 ? 25.193 -6.387 -20.466 1.00 93.00 667 PRO A C 1
ATOM 5141 O O . PRO A 1 667 ? 26.140 -6.934 -21.036 1.00 93.00 667 PRO A O 1
ATOM 5144 N N . TYR A 1 668 ? 23.981 -6.293 -21.022 1.00 94.44 668 TYR A N 1
ATOM 5145 C CA . TYR A 1 668 ? 23.616 -6.849 -22.329 1.00 94.44 668 TYR A CA 1
ATOM 5146 C C . TYR A 1 668 ? 23.586 -5.816 -23.458 1.00 94.44 668 TYR A C 1
ATOM 5148 O O . TYR A 1 668 ? 23.436 -6.206 -24.617 1.00 94.44 668 TYR A O 1
ATOM 5156 N N . ASP A 1 669 ? 23.784 -4.533 -23.139 1.00 93.00 669 ASP A N 1
ATOM 5157 C CA . ASP A 1 669 ? 23.839 -3.422 -24.099 1.00 93.00 669 ASP A CA 1
ATOM 5158 C C . ASP A 1 669 ? 22.635 -3.415 -25.067 1.00 93.00 669 ASP A C 1
ATOM 5160 O O . ASP A 1 669 ? 22.774 -3.253 -26.283 1.00 93.00 669 ASP A O 1
ATOM 5164 N N . GLN A 1 670 ? 21.427 -3.649 -24.537 1.00 94.06 670 GLN A N 1
ATOM 5165 C CA . GLN A 1 670 ? 20.219 -3.813 -25.349 1.00 94.06 670 GLN A CA 1
ATOM 5166 C C . GLN A 1 670 ? 19.820 -2.513 -26.068 1.00 94.06 670 GLN A C 1
ATOM 5168 O O . GLN A 1 670 ? 19.286 -2.545 -27.183 1.00 94.06 670 GLN A O 1
ATOM 5173 N N . PHE A 1 671 ? 20.057 -1.362 -25.437 1.00 94.12 671 PHE A N 1
ATOM 5174 C CA . PHE A 1 671 ? 19.619 -0.051 -25.916 1.00 94.12 671 PHE A CA 1
ATOM 5175 C C . PHE A 1 671 ? 20.777 0.938 -26.053 1.00 94.12 671 PHE A C 1
ATOM 5177 O O . PHE A 1 671 ? 21.770 0.873 -25.341 1.00 94.12 671 PHE A O 1
ATOM 5184 N N . ALA A 1 672 ? 20.595 1.951 -26.910 1.00 94.56 672 ALA A N 1
ATOM 5185 C CA . ALA A 1 672 ? 21.590 3.008 -27.125 1.00 94.56 672 ALA A CA 1
ATOM 5186 C C . ALA A 1 672 ? 21.955 3.787 -25.844 1.00 94.56 672 ALA A C 1
ATOM 5188 O O . ALA A 1 672 ? 23.073 4.294 -25.717 1.00 94.56 672 ALA A O 1
ATOM 5189 N N . SER A 1 673 ? 21.013 3.908 -24.904 1.00 95.75 673 SER A N 1
ATOM 5190 C CA . SER A 1 673 ? 21.316 4.304 -23.532 1.00 95.75 673 SER A CA 1
ATOM 5191 C C . SER A 1 673 ? 21.382 3.063 -22.639 1.00 95.75 673 SER A C 1
ATOM 5193 O O . SER A 1 673 ? 20.352 2.409 -22.468 1.00 95.75 673 SER A O 1
ATOM 5195 N N . PRO A 1 674 ? 22.525 2.785 -21.983 1.00 95.75 674 PRO A N 1
ATOM 5196 C CA . PRO A 1 674 ? 22.680 1.602 -21.137 1.00 95.75 674 PRO A CA 1
ATOM 5197 C C . PRO A 1 674 ? 21.930 1.716 -19.798 1.00 95.75 674 PRO A C 1
ATOM 5199 O O . PRO A 1 674 ? 21.970 0.797 -18.991 1.00 95.75 674 PRO A O 1
ATOM 5202 N N . TYR A 1 675 ? 21.256 2.838 -19.532 1.00 97.06 675 TYR A N 1
ATOM 5203 C CA . TYR A 1 675 ? 20.495 3.078 -18.298 1.00 97.06 675 TYR A CA 1
ATOM 5204 C C . TYR A 1 675 ? 18.974 3.063 -18.525 1.00 97.06 675 TYR A C 1
ATOM 5206 O O . TYR A 1 675 ? 18.205 3.412 -17.625 1.00 97.06 675 TYR A O 1
ATOM 5214 N N . MET A 1 676 ? 18.529 2.739 -19.744 1.00 95.19 676 MET A N 1
ATOM 5215 C CA . MET A 1 676 ? 17.119 2.764 -20.128 1.00 95.19 676 MET A CA 1
ATOM 5216 C C . MET A 1 676 ? 16.332 1.661 -19.412 1.00 95.19 676 MET A C 1
ATOM 5218 O O . MET A 1 676 ? 16.665 0.488 -19.535 1.00 95.19 676 MET A O 1
ATOM 5222 N N . GLY A 1 677 ? 15.270 2.037 -18.695 1.00 93.31 677 GLY A N 1
ATOM 5223 C CA . GLY A 1 677 ? 14.342 1.088 -18.078 1.00 93.31 677 GLY A CA 1
ATOM 5224 C C . GLY A 1 677 ? 13.272 0.621 -19.063 1.00 93.31 677 GLY A C 1
ATOM 5225 O O . GLY A 1 677 ? 12.610 1.453 -19.689 1.00 93.31 677 GLY A O 1
ATOM 5226 N N . MET A 1 678 ? 13.099 -0.696 -19.201 1.00 94.38 678 MET A N 1
ATOM 5227 C CA . MET A 1 678 ? 12.007 -1.341 -19.950 1.00 94.38 678 MET A CA 1
ATOM 5228 C C . MET A 1 678 ? 11.765 -0.770 -21.367 1.00 94.38 678 MET A C 1
ATOM 5230 O O . MET A 1 678 ? 10.622 -0.615 -21.813 1.00 94.38 678 MET A O 1
ATOM 5234 N N . GLY A 1 679 ? 12.830 -0.357 -22.064 1.00 94.44 679 GLY A N 1
ATOM 5235 C CA . GLY A 1 679 ? 12.748 0.255 -23.396 1.00 94.44 679 GLY A CA 1
ATOM 5236 C C . GLY A 1 679 ? 11.964 1.575 -23.463 1.00 94.44 679 GLY A C 1
ATOM 5237 O O . GLY A 1 679 ? 11.478 1.939 -24.532 1.00 94.44 679 GLY A O 1
ATOM 5238 N N . ASN A 1 680 ? 11.781 2.274 -22.334 1.00 96.81 680 ASN A N 1
ATOM 5239 C CA . ASN A 1 680 ? 10.865 3.414 -22.187 1.00 96.81 680 ASN A CA 1
ATOM 5240 C C . ASN A 1 680 ? 9.398 3.110 -22.555 1.00 96.81 680 ASN A C 1
ATOM 5242 O O . ASN A 1 680 ? 8.625 4.012 -22.885 1.00 96.81 680 ASN A O 1
ATOM 5246 N N . ASN A 1 681 ? 8.991 1.843 -22.480 1.00 95.94 681 ASN A N 1
ATOM 5247 C CA . ASN A 1 681 ? 7.597 1.417 -22.585 1.00 95.94 681 ASN A CA 1
ATOM 5248 C C . ASN A 1 681 ? 7.267 0.439 -21.440 1.00 95.94 681 ASN A C 1
ATOM 5250 O O . ASN A 1 681 ? 6.928 -0.722 -21.674 1.00 95.94 681 ASN A O 1
ATOM 5254 N N . PRO A 1 682 ? 7.368 0.901 -20.177 1.00 95.06 682 PRO A N 1
ATOM 5255 C CA . PRO A 1 682 ? 7.206 0.047 -18.997 1.00 95.06 682 PRO A CA 1
ATOM 5256 C C . PRO A 1 682 ? 5.783 -0.495 -18.823 1.00 95.06 682 PRO A C 1
ATOM 5258 O O . PRO A 1 682 ? 5.565 -1.408 -18.040 1.00 95.06 682 PRO A O 1
ATOM 5261 N N . VAL A 1 683 ? 4.803 0.039 -19.561 1.00 95.25 683 VAL A N 1
ATOM 5262 C CA . VAL A 1 683 ? 3.421 -0.458 -19.526 1.00 95.25 683 VAL A CA 1
ATOM 5263 C C . VAL A 1 683 ? 3.226 -1.727 -20.358 1.00 95.25 683 VAL A C 1
ATOM 5265 O O . VAL A 1 683 ? 2.232 -2.419 -20.153 1.00 95.25 683 VAL A O 1
ATOM 5268 N N . SER A 1 684 ? 4.156 -2.036 -21.271 1.00 92.62 684 SER A N 1
ATOM 5269 C CA . SER A 1 684 ? 4.081 -3.190 -22.185 1.00 92.62 684 SER A CA 1
ATOM 5270 C C . SER A 1 684 ? 5.250 -4.172 -22.038 1.00 92.62 684 SER A C 1
ATOM 5272 O O . SER A 1 684 ? 5.215 -5.246 -22.642 1.00 92.62 684 SER A O 1
ATOM 5274 N N . ASN A 1 685 ? 6.278 -3.806 -21.267 1.00 92.50 685 ASN A N 1
ATOM 5275 C CA . ASN A 1 685 ? 7.542 -4.527 -21.181 1.00 92.50 685 ASN A CA 1
ATOM 5276 C C . ASN A 1 685 ? 7.892 -4.906 -19.736 1.00 92.50 685 ASN A C 1
ATOM 5278 O O . ASN A 1 685 ? 7.689 -4.126 -18.802 1.00 92.50 685 ASN A O 1
ATOM 5282 N N . VAL A 1 686 ? 8.495 -6.082 -19.594 1.00 91.81 686 VAL A N 1
ATOM 5283 C CA . VAL A 1 686 ? 9.066 -6.621 -18.352 1.00 91.81 686 VAL A CA 1
ATOM 5284 C C . VAL A 1 686 ? 10.572 -6.789 -18.549 1.00 91.81 686 VAL A C 1
ATOM 5286 O O . VAL A 1 686 ? 11.025 -6.971 -19.681 1.00 91.81 686 VAL A O 1
ATOM 5289 N N . ASP A 1 687 ? 11.351 -6.671 -17.481 1.00 92.94 687 ASP A N 1
ATOM 5290 C CA . ASP A 1 687 ? 12.791 -6.957 -17.468 1.00 92.94 687 ASP A CA 1
ATOM 5291 C C . ASP A 1 687 ? 13.060 -7.902 -16.288 1.00 92.94 687 ASP A C 1
ATOM 5293 O O . ASP A 1 687 ? 12.961 -7.483 -15.142 1.00 92.94 687 ASP A O 1
ATOM 5297 N N . GLU A 1 688 ? 13.256 -9.196 -16.551 1.00 91.31 688 GLU A N 1
ATOM 5298 C CA . GLU A 1 688 ? 13.157 -10.245 -15.516 1.00 91.31 688 GLU A CA 1
ATOM 5299 C C . GLU A 1 688 ? 14.373 -10.293 -14.582 1.00 91.31 688 GLU A C 1
ATOM 5301 O O . GLU A 1 688 ? 14.241 -10.542 -13.387 1.00 91.31 688 GLU A O 1
ATOM 5306 N N . ASP A 1 689 ? 15.561 -10.041 -15.121 1.00 90.75 689 ASP A N 1
ATOM 5307 C CA . ASP A 1 689 ? 16.831 -10.014 -14.391 1.00 90.75 689 ASP A CA 1
ATOM 5308 C C . ASP A 1 689 ? 17.391 -8.592 -14.267 1.00 90.75 689 ASP A C 1
ATOM 5310 O O . ASP A 1 689 ? 18.420 -8.354 -13.625 1.00 90.75 689 ASP A O 1
ATOM 5314 N N . GLY A 1 690 ? 16.707 -7.622 -14.875 1.00 92.12 690 GLY A N 1
ATOM 5315 C CA . GLY A 1 690 ? 17.214 -6.279 -15.029 1.00 92.12 690 GLY A CA 1
ATOM 5316 C C . GLY A 1 690 ? 18.327 -6.211 -16.064 1.00 92.12 690 GLY A C 1
ATOM 5317 O O . GLY A 1 690 ? 19.126 -5.302 -15.953 1.00 92.12 690 GLY A O 1
ATOM 5318 N N . GLY A 1 691 ? 18.464 -7.122 -17.023 1.00 92.06 691 GLY A N 1
ATOM 5319 C CA . GLY A 1 691 ? 19.430 -7.058 -18.124 1.00 92.06 691 GLY A CA 1
ATOM 5320 C C . GLY A 1 691 ? 18.761 -7.009 -19.496 1.00 92.06 691 GLY A C 1
ATOM 5321 O O . GLY A 1 691 ? 19.229 -6.300 -20.386 1.00 92.06 691 GLY A O 1
ATOM 5322 N N . TRP A 1 692 ? 17.665 -7.742 -19.698 1.00 91.50 692 TRP A N 1
ATOM 5323 C CA . TRP A 1 692 ? 16.975 -7.795 -20.987 1.00 91.50 692 TRP A CA 1
ATOM 5324 C C . TRP A 1 692 ? 15.486 -7.499 -20.855 1.00 91.50 692 TRP A C 1
ATOM 5326 O O . TRP A 1 692 ? 14.691 -8.314 -20.385 1.00 91.50 692 TRP A O 1
ATOM 5336 N N . SER A 1 693 ? 15.067 -6.370 -21.424 1.00 90.06 693 SER A N 1
ATOM 5337 C CA . SER A 1 693 ? 13.655 -6.039 -21.516 1.00 90.06 693 SER A CA 1
ATOM 5338 C C . SER A 1 693 ? 12.965 -6.798 -22.654 1.00 90.06 693 SER A C 1
ATOM 5340 O O . SER A 1 693 ? 13.382 -6.740 -23.815 1.00 90.06 693 SER A O 1
ATOM 5342 N N . ALA A 1 694 ? 11.859 -7.470 -22.341 1.00 84.62 694 ALA A N 1
ATOM 5343 C CA . ALA A 1 694 ? 11.020 -8.181 -23.295 1.00 84.62 694 ALA A CA 1
ATOM 5344 C C . ALA A 1 694 ? 9.588 -7.625 -23.315 1.00 84.62 694 ALA A C 1
ATOM 5346 O O . ALA A 1 694 ? 8.985 -7.349 -22.277 1.00 84.62 694 ALA A O 1
ATOM 5347 N N . GLY A 1 695 ? 9.023 -7.499 -24.519 1.00 74.38 695 GLY A N 1
ATOM 5348 C CA . GLY A 1 695 ? 7.615 -7.151 -24.695 1.00 74.38 695 GLY A CA 1
ATOM 5349 C C . GLY A 1 695 ? 6.689 -8.328 -24.415 1.00 74.38 695 GLY A C 1
ATOM 5350 O O . GLY A 1 695 ? 6.979 -9.469 -24.790 1.00 74.38 695 GLY A O 1
ATOM 5351 N N . LEU A 1 696 ? 5.541 -8.045 -23.799 1.00 65.25 696 LEU A N 1
ATOM 5352 C CA . LEU A 1 696 ? 4.519 -9.041 -23.480 1.00 65.25 696 LEU A CA 1
ATOM 5353 C C . LEU A 1 696 ? 3.871 -9.601 -24.760 1.00 65.25 696 LEU A C 1
ATOM 5355 O O . LEU A 1 696 ? 2.875 -9.089 -25.269 1.00 65.25 696 LEU A O 1
ATOM 5359 N N . THR A 1 697 ? 4.414 -10.695 -25.293 1.00 49.81 697 THR A N 1
ATOM 5360 C CA . THR A 1 697 ? 3.683 -11.563 -26.230 1.00 49.81 697 THR A CA 1
ATOM 5361 C C . THR A 1 697 ? 2.965 -12.654 -25.435 1.00 49.81 697 THR A C 1
ATOM 5363 O O . THR A 1 697 ? 3.452 -13.078 -24.392 1.00 49.81 697 THR A O 1
ATOM 5366 N N . GLY A 1 698 ? 1.799 -13.123 -25.898 1.00 40.62 698 GLY A N 1
ATOM 5367 C CA . GLY A 1 698 ? 0.900 -14.024 -25.148 1.00 40.62 698 GLY A CA 1
ATOM 5368 C C . GLY A 1 698 ? 1.516 -15.290 -24.535 1.00 40.62 698 GLY A C 1
ATOM 5369 O O . GLY A 1 698 ? 0.925 -15.880 -23.636 1.00 40.62 698 GLY A O 1
ATOM 5370 N N . SER A 1 699 ? 2.707 -15.692 -24.985 1.00 36.31 699 SER A N 1
ATOM 5371 C CA . SER A 1 699 ? 3.477 -16.805 -24.421 1.00 36.31 699 SER A CA 1
ATOM 5372 C C . SER A 1 699 ? 4.077 -16.504 -23.037 1.00 36.31 699 SER A C 1
ATOM 5374 O O . SER A 1 699 ? 4.257 -17.433 -22.253 1.00 36.31 699 SER A O 1
ATOM 5376 N N . LEU A 1 700 ? 4.363 -15.236 -22.712 1.00 39.91 700 LEU A N 1
ATOM 5377 C CA . LEU A 1 700 ? 4.963 -14.830 -21.431 1.00 39.91 700 LEU A CA 1
ATOM 5378 C C . LEU A 1 700 ? 3.970 -14.903 -20.267 1.00 39.91 700 LEU A C 1
ATOM 5380 O O . LEU A 1 700 ? 4.367 -15.227 -19.159 1.00 39.91 700 LEU A O 1
ATOM 5384 N N . ILE A 1 701 ? 2.666 -14.729 -20.507 1.00 42.72 701 ILE A N 1
ATOM 5385 C CA . ILE A 1 701 ? 1.646 -14.885 -19.451 1.00 42.72 701 ILE A CA 1
ATOM 5386 C C . ILE A 1 701 ? 1.482 -16.364 -19.064 1.00 42.72 701 ILE A C 1
ATOM 5388 O O . ILE A 1 701 ? 1.196 -16.678 -17.912 1.00 42.72 701 ILE A O 1
ATOM 5392 N N . GLY A 1 702 ? 1.720 -17.285 -20.005 1.00 35.12 702 GLY A N 1
ATOM 5393 C CA . GLY A 1 702 ? 1.814 -18.714 -19.706 1.00 35.12 702 GLY A CA 1
ATOM 5394 C C . GLY A 1 702 ? 3.060 -19.056 -18.884 1.00 35.12 702 GLY A C 1
ATOM 5395 O O . GLY A 1 702 ? 2.952 -19.799 -17.917 1.00 35.12 702 GLY A O 1
ATOM 5396 N N . ALA A 1 703 ? 4.219 -18.483 -19.225 1.00 34.22 703 ALA A N 1
ATOM 5397 C CA . ALA A 1 703 ? 5.493 -18.747 -18.549 1.00 34.22 703 ALA A CA 1
ATOM 5398 C C . ALA A 1 703 ? 5.611 -18.079 -17.162 1.00 34.22 703 ALA A C 1
ATOM 5400 O O . ALA A 1 703 ? 6.043 -18.731 -16.217 1.00 34.22 703 ALA A O 1
ATOM 5401 N N . ALA A 1 704 ? 5.133 -16.841 -16.998 1.00 35.09 704 ALA A N 1
ATOM 5402 C CA . ALA A 1 704 ? 5.118 -16.119 -15.719 1.00 35.09 704 ALA A CA 1
ATOM 5403 C C . ALA A 1 704 ? 4.121 -16.711 -14.699 1.00 35.09 704 ALA A C 1
ATOM 5405 O O . ALA A 1 704 ? 4.237 -16.485 -13.499 1.00 35.09 704 ALA A O 1
ATOM 5406 N N . VAL A 1 705 ? 3.149 -17.517 -15.151 1.00 34.41 705 VAL A N 1
ATOM 5407 C CA . VAL A 1 705 ? 2.264 -18.311 -14.272 1.00 34.41 705 VAL A CA 1
ATOM 5408 C C . VAL A 1 705 ? 2.794 -19.739 -14.045 1.00 34.41 705 VAL A C 1
ATOM 5410 O O . VAL A 1 705 ? 2.270 -20.475 -13.210 1.00 34.41 705 VAL A O 1
ATOM 5413 N N . LEU A 1 706 ? 3.874 -20.135 -14.724 1.00 32.75 706 LEU A N 1
ATOM 5414 C CA . LEU A 1 706 ? 4.540 -21.433 -14.564 1.00 32.75 706 LEU A CA 1
ATOM 5415 C C . LEU A 1 706 ? 5.726 -21.394 -13.583 1.00 32.75 706 LEU A C 1
ATOM 5417 O O . LEU A 1 706 ? 6.580 -22.276 -13.637 1.00 32.75 706 LEU A O 1
ATOM 5421 N N . GLY A 1 707 ? 5.758 -20.421 -12.666 1.00 26.08 707 GLY A N 1
ATOM 5422 C CA . GLY A 1 707 ? 6.821 -20.242 -11.677 1.00 26.08 707 GLY A CA 1
ATOM 5423 C C . GLY A 1 707 ? 7.415 -21.544 -11.109 1.00 26.08 707 GLY A C 1
ATOM 5424 O O . GLY A 1 707 ? 6.731 -22.383 -10.503 1.00 26.08 707 GLY A O 1
ATOM 5425 N N . GLY A 1 708 ? 8.737 -21.647 -11.261 1.00 27.16 708 GLY A N 1
ATOM 5426 C CA . GLY A 1 708 ? 9.618 -22.466 -10.435 1.00 27.16 708 GLY A CA 1
ATOM 5427 C C . GLY A 1 708 ? 10.095 -23.769 -11.070 1.00 27.16 708 GLY A C 1
ATOM 5428 O O . GLY A 1 708 ? 9.489 -24.824 -10.847 1.00 27.16 708 GLY A O 1
ATOM 5429 N N . THR A 1 709 ? 11.254 -23.701 -11.728 1.00 23.94 709 THR A N 1
ATOM 5430 C CA . THR A 1 709 ? 12.320 -24.693 -11.506 1.00 23.94 709 THR A CA 1
ATOM 5431 C C . THR A 1 709 ? 13.366 -24.108 -10.588 1.00 23.94 709 THR A C 1
ATOM 5433 O O . THR A 1 709 ? 13.768 -22.961 -10.882 1.00 23.94 709 THR A O 1
#

Radius of gyration: 27.5 Å; chains: 1; bounding box: 73×65×77 Å

Sequence (709 aa):
KKIQHTEVESNALPPAYTTVSENEYDALGRLQKKTVGSQKNPSNNTYYNPRQPLQEQVYEYNIRGWLLNMNKGYMSNANTNQYFSMELGYDKDASIGTFTDRYDGNISGVIWKSEGDQQQRKYDFTYDDANRLTAGEFTQYVSGLGSSAVFNTSAGVDYSVSGLTYDANGNIKTVTRKGLILNTSPVIDQLTYSHKDAGYSNRLAKVTDAATSANSGKLGDFNDGNVGGTDDYGYDINGNLTADLNKGISSIMYNFLNLPQTVTMPGKGAITYVYDAVGNRLKKVTVEDPSAANGNRTITTTITYVGAFVYESKTVNPTDPGCPDYTDKLLFAGQEEGRIRAVYDPSDPNILTGFAYDYFVKDHLGNTRIVLTEEQKQDVYPAATMETAEAVTENIYYGNIDLTRFAKSGISGYPVDEATDPNDYVAKTDGDGNNIGPSIFLKVMAGDQFTVQVSSWYKKNSASPVTPADPLAALIAALAGGVSHASPVHGTATALINSGALDPSALGFLNSRDAPASGKPKAYLNWVLLDEQLKIAKDAGGNIIASGYSGADQVGGDEEFKTHAFANMPVKKSGYLYIYTSNETPNIDVFFDNLQVTHTKGPILEESHYYPYGMKMAGISSKAYGSLKNLYQYQGEYAEFDEDTGWNDFELRSYDAQTGRFIQQDPYDQFASPYMGMGNNPVSNVDEDGGWSAGLTGSLIGAAVLGGT

Foldseek 3Di:
DDDADPVDDVRDDDPDDFDQKDFDADPVRFTAKMFGGFAADLVPLHTDVVTDGQAMWGWDADPLLHTQWIPLVLLPDPDPRHFKIKGWDEQDAGQAAGFDHHDPQATQKMWMAGQFFRWIKMWGWDADPLRFTAKTWIWTFDDDGGRPTDTHCPQQATFIKHRFDADPQRATAWIWTWFDFQRHTATLFTWGWAAPPRNPALHTFDIDGPGPDDDCCLQVAFAQQPPPDPGQWDADPQQFTQGHVSLQFPGFDADPLRHTAKTQRPQQGIWGWDADPQQHTAKIWTWGAQDVVLVRKTKIWMWGDDPQWIFIFIDIPPADPVDHTDPRHTQWGDDLFGTWGFDADPVDSHHTPDIKDWGFDADLLQFGFFIFINDWDKDWQFWLFLDPVCVVVLVVFKPASVVFKDFPVPDPLQDDDPVDVPNGIWGKAALPDRFWHIKGKFFAGAFKWKKKKKKKAWAPPVDFFDDFADCLVVVLVRVLVNCCVPDPSNDHSVVVSVVCSVRVQSVLVVVLADDPDGRAFPKWWWKFDAALSRHTRADPVRRQDDQQGIDIDGHDHHRDIDMDIDGGGGHSHGDMMMIIIGTRTHPIMMTMRGIIMMMTHGGTAWGWDADLLRRTNSSNIGGHPPDDDDQQGQSGPQFGQDPSSCWTDGSSFIHHSNSSWTSGAQPQCPGSSRTHHLSSRSVQWHDRRVRDIDGDRSVVSSVSSVDDD

Secondary structure (DSSP, 8-state):
----BTTBGGG---SS----EEEEE-TTS-EEEEEES--EETTTTEE-SS---SEEEEEEE-TTS-EEEESHHHHHS--SS-SEEEEEESSS--SSS------SS---EEEEEETTT--EEEEEEEE-TTS-EEEEEEEEEEE--GGG-EEESTTS----EEEEEE-TT--EEEEEEE--BTTB--EEEEEEEEETGGGTSSSEEEEEE-------STTS-----STT-S-SEEE-TT--EEEEGGGTB-EEEE-TTS-EEEEEETTTEEEEEEE-TTS-EEEEEEEEPP-GGGTS-EEEEEEEEETTEEEEEEEEES-BTTB--EEEEEEEEEETTEEEEEEE-SS-TT-EEEEEEEEEEE-TT--EEEEEE----EEEPPPB---TTTHHHHHHH-BSHHHHEEEGGGSTTPPP--SSSS--EEEEE-SSS--EEEEEEEEE-TT-EEEEEEEEEE--SS----SPP--HHHHHHHHHHHHTTS-GGG--HHHHHHTTSHHHHHHHHHHHSPPPPTTS-SEEEEEEEEETTSPBP--TT--SBSTTSBEEEE--STT--EEEEEEEEE--SSEEEEEEEEE--TT--EEEEEEEEEEE--SEEEE--B-TTS-B-GGG-EE-TTPPPP-B-TTGGG-EEETTTTEEE-SS-EEETTTTEESS--TT--SSSTTBSGGG-TTTEEESSSS-EEE--THHHHHHTS---

pLDDT: mean 88.06, std 12.82, range [23.94, 98.5]